Protein AF-A0A2G8LLE2-F1 (afdb_monomer_lite)

InterPro domains:
  IPR019382 Translation initiation factor 3 complex subunit L [PF10255] (126-225)
  IPR019382 Translation initiation factor 3 complex subunit L [PF10255] (256-426)
  IPR019382 Translation initiation factor 3 complex subunit L [PTHR13242] (35-226)

pLDDT: mean 71.3, std 17.09, range [26.58, 91.88]

Sequence (426 aa):
MAYSGHGEKEVDPYAYDRFHTGDPKQDFNFEQSYQPGKSYIVPEEIKNFLVFFQRSVNEGNVSDVTTCYEHDFNKLSERFFKNSPWPDAENIIQIVGSDQVFLILYKELFYRHIIARTQSGPSQEQRFESYYNYCNFFNYILSSESPVGLQLPDQWLWDIIDEFIYQFQDFCKYRSKITNKTNEELLFLRQNPKVWNVHSVLNVLHSLVDKSNINAQLEMYGKGGKLLCISQICMVYLKEGFFGSQLCSLNTAMTWTSTQVKKMNDQIMNLLAICLVLHPMRIDEALQALLMEKYGEKIQRMEKGEPQAFDDAFSYACPRFLSPVPPNYSDPNFDLHKEPFALQVKVFMEEVEQQIMIPTIRSFLKLYTTMPISKLSTFLDMSEDEFKMHLLCFKHKMNSLVWTKGTSGLEGEFQSGSEVDFYIDK

Organism: Stichopus japonicus (NCBI:txid307972)

Secondary structure (DSSP, 8-state):
------------TTGGGG---S-HHHHHHHHHH--TT------HHHHHHHHHHHHHHHHT-HHHHHHIIIIIHHHHHHHH-SSSPPPPHHHHHHHH-S-HHHHHHHHHHHHHHHHHH-TT---HHHHHHHHHHHHHHHHHHHH-SS-------HHHHHHHHHHHHHHHHHHHHHHH--TT--HHHHHHHHH-TTTT-HHHHHHHHHHHHHHH-HHHHHHHHHTTPPPPHHHHHHHHHHHTT-HHHHHHHTTT-----HHHHHHHHHHHHHHHHHHHHHS-----HHHHHHHHHHHHHHHHHHHTT-HHHHHHHHHHHS-----SSPP-TT-TT--GGGHHHHHHHHHHHHHHHHHTTHHHHHHHHHH-SS--HHHHHHHTT--HHHHHHHHHHHHHHTEEEE--SSSSTT--EEEE--S-------

Radius of gyration: 31.34 Å; chains: 1; bounding box: 70×62×114 Å

Structure (mmCIF, N/CA/C/O backbone):
data_AF-A0A2G8LLE2-F1
#
_entry.id   AF-A0A2G8LLE2-F1
#
loop_
_atom_site.group_PDB
_atom_site.id
_atom_site.type_symbol
_atom_site.label_atom_id
_atom_site.label_alt_id
_atom_site.label_comp_id
_atom_site.label_asym_id
_atom_site.label_entity_id
_atom_site.label_seq_id
_atom_site.pdbx_PDB_ins_code
_atom_site.Cartn_x
_atom_site.Cartn_y
_atom_site.Cartn_z
_atom_site.occupancy
_atom_site.B_iso_or_equiv
_atom_site.auth_seq_id
_atom_site.auth_comp_id
_atom_site.auth_asym_id
_atom_site.auth_atom_id
_atom_site.pdbx_PDB_model_num
ATOM 1 N N . MET A 1 1 ? -5.743 -41.937 60.962 1.00 29.80 1 MET A N 1
ATOM 2 C CA . MET A 1 1 ? -4.445 -41.231 61.056 1.00 29.80 1 MET A CA 1
ATOM 3 C C . MET A 1 1 ? -3.840 -41.291 59.655 1.00 29.80 1 MET A C 1
ATOM 5 O O . MET A 1 1 ? -3.551 -42.394 59.227 1.00 29.80 1 MET A O 1
ATOM 9 N N . ALA A 1 2 ? -4.037 -40.288 58.787 1.00 28.56 2 ALA A N 1
ATOM 10 C CA . ALA A 1 2 ? -3.364 -38.971 58.732 1.00 28.56 2 ALA A CA 1
ATOM 11 C C . ALA A 1 2 ? -1.876 -39.139 58.315 1.00 28.56 2 ALA A C 1
ATOM 13 O O . ALA A 1 2 ? -1.230 -40.019 58.864 1.00 28.56 2 ALA A O 1
ATOM 14 N N . TYR A 1 3 ? -1.271 -38.437 57.348 1.00 26.58 3 TYR A N 1
ATOM 15 C CA . TYR A 1 3 ? -1.438 -37.065 56.847 1.00 26.58 3 TYR A CA 1
ATOM 16 C C . TYR A 1 3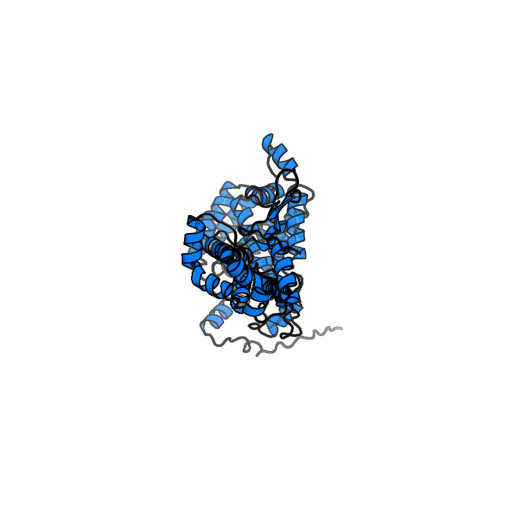 ? -0.947 -36.913 55.387 1.00 26.58 3 TYR A C 1
ATOM 18 O O . TYR A 1 3 ? -0.081 -37.654 54.930 1.00 26.58 3 TYR A O 1
ATOM 26 N N . SER A 1 4 ? -1.483 -35.897 54.705 1.00 32.25 4 SER A N 1
ATOM 27 C CA . SER A 1 4 ? -1.030 -35.275 53.451 1.00 32.25 4 SER A CA 1
ATOM 28 C C . SER A 1 4 ? 0.243 -34.430 53.626 1.00 32.25 4 SER A C 1
ATOM 30 O O . SER A 1 4 ? 0.392 -33.789 54.664 1.00 32.25 4 SER A O 1
ATOM 32 N N . GLY A 1 5 ? 1.084 -34.324 52.589 1.00 28.36 5 GLY A N 1
ATOM 33 C CA . GLY A 1 5 ? 2.202 -33.372 52.520 1.00 28.36 5 GLY A CA 1
ATOM 34 C C . GLY A 1 5 ? 2.274 -32.677 51.157 1.00 28.36 5 GLY A C 1
ATOM 35 O O . GLY A 1 5 ? 2.526 -33.326 50.145 1.00 28.36 5 GLY A O 1
ATOM 36 N N . HIS A 1 6 ? 2.014 -31.367 51.150 1.00 27.36 6 HIS A N 1
ATOM 37 C CA . HIS A 1 6 ? 2.222 -30.437 50.039 1.00 27.36 6 HIS A CA 1
ATOM 38 C C . HIS A 1 6 ? 3.723 -30.206 49.799 1.00 27.36 6 HIS A C 1
ATOM 40 O O . HIS A 1 6 ? 4.460 -29.972 50.751 1.00 27.36 6 HIS A O 1
ATOM 46 N N . GLY A 1 7 ? 4.163 -30.228 48.538 1.00 27.83 7 GLY A N 1
ATOM 47 C CA . GLY A 1 7 ? 5.471 -29.711 48.128 1.00 27.83 7 GLY A CA 1
ATOM 48 C C . GLY A 1 7 ? 5.332 -28.270 47.642 1.00 27.83 7 GLY A C 1
ATOM 49 O O . GLY A 1 7 ? 4.806 -28.038 46.553 1.00 27.83 7 GLY A O 1
ATOM 50 N N . GLU A 1 8 ? 5.762 -27.321 48.469 1.00 27.44 8 GLU A N 1
ATOM 51 C CA . GLU A 1 8 ? 5.921 -25.905 48.130 1.00 27.44 8 GLU A CA 1
ATOM 52 C C . GLU A 1 8 ? 7.031 -25.743 47.075 1.00 27.44 8 GLU A C 1
ATOM 54 O O . GLU A 1 8 ? 8.107 -26.325 47.195 1.00 27.44 8 GLU A O 1
ATOM 59 N N . LYS A 1 9 ? 6.768 -24.967 46.016 1.00 32.72 9 LYS A N 1
ATOM 60 C CA . LYS A 1 9 ? 7.809 -24.502 45.090 1.00 32.72 9 LYS A CA 1
ATOM 61 C C . LYS A 1 9 ? 8.529 -23.330 45.758 1.00 32.72 9 LYS A C 1
ATOM 63 O O . LYS A 1 9 ? 7.905 -22.293 45.966 1.00 32.72 9 LYS A O 1
ATOM 68 N N . GLU A 1 10 ? 9.810 -23.494 46.081 1.00 27.30 10 GLU A N 1
ATOM 69 C CA . GLU A 1 10 ? 10.682 -22.391 46.502 1.00 27.30 10 GLU A CA 1
ATOM 70 C C . GLU A 1 10 ? 10.714 -21.314 45.406 1.00 27.30 10 GLU A C 1
ATOM 72 O O . GLU A 1 10 ? 11.093 -21.573 44.262 1.00 27.30 10 GLU A O 1
ATOM 77 N N . VAL A 1 11 ? 10.265 -20.109 45.754 1.00 33.59 11 VAL A N 1
ATOM 78 C CA . VAL A 1 11 ? 10.367 -18.908 44.922 1.00 33.59 11 VAL A CA 1
ATOM 79 C C . VAL A 1 11 ? 11.715 -18.268 45.235 1.00 33.59 11 VAL A C 1
ATOM 81 O O . VAL A 1 11 ? 11.953 -17.889 46.379 1.00 33.59 11 VAL A O 1
ATOM 84 N N . ASP A 1 12 ? 12.588 -18.173 44.232 1.00 34.28 12 ASP A N 1
ATOM 85 C CA . ASP A 1 12 ? 13.875 -17.478 44.328 1.00 34.28 12 ASP A CA 1
ATOM 86 C C . ASP A 1 12 ? 13.643 -16.004 44.734 1.00 34.28 12 ASP A C 1
ATOM 88 O O . ASP A 1 12 ? 13.073 -15.242 43.941 1.00 34.28 12 ASP A O 1
ATOM 92 N N . PRO A 1 13 ? 14.053 -15.573 45.945 1.00 31.75 13 PRO A N 1
ATOM 93 C CA . PRO A 1 13 ? 13.791 -14.224 46.448 1.00 31.75 13 PRO A CA 1
ATOM 94 C C . PRO A 1 13 ? 14.539 -13.122 45.684 1.00 31.75 13 PRO A C 1
ATOM 96 O O . PRO A 1 13 ? 14.274 -11.944 45.917 1.00 31.75 13 PRO A O 1
ATOM 99 N N . TYR A 1 14 ? 15.462 -13.484 44.784 1.00 35.62 14 TYR A N 1
ATOM 100 C CA . TYR A 1 14 ? 16.324 -12.554 44.051 1.00 35.62 14 TYR A CA 1
ATOM 101 C C . TYR A 1 14 ? 16.011 -12.473 42.549 1.00 35.62 14 TYR A C 1
ATOM 103 O O . TYR A 1 14 ? 16.760 -11.868 41.783 1.00 35.62 14 TYR A O 1
ATOM 111 N N . ALA A 1 15 ? 14.877 -13.023 42.101 1.00 35.44 15 ALA A N 1
ATOM 112 C CA . ALA A 1 15 ? 14.442 -12.913 40.706 1.00 35.44 15 ALA A CA 1
ATOM 113 C C . ALA A 1 15 ? 14.057 -11.475 40.277 1.00 35.44 15 ALA A C 1
ATOM 115 O O . ALA A 1 15 ? 13.918 -11.216 39.082 1.00 35.44 15 ALA A O 1
ATOM 116 N N . TYR A 1 16 ? 13.904 -10.543 41.227 1.00 38.19 16 TYR A N 1
ATOM 117 C CA . TYR A 1 16 ? 13.468 -9.163 40.973 1.00 38.19 16 TYR A CA 1
ATOM 118 C C . TYR A 1 16 ? 14.561 -8.275 40.346 1.00 38.19 16 TYR A C 1
ATOM 120 O O . TYR A 1 16 ? 14.250 -7.343 39.614 1.00 38.19 16 TYR A O 1
ATOM 128 N N . ASP A 1 17 ? 15.841 -8.601 40.544 1.00 36.12 17 ASP A N 1
ATOM 129 C CA . ASP A 1 17 ? 16.964 -7.736 40.138 1.00 36.12 17 ASP A CA 1
ATOM 130 C C . ASP A 1 17 ? 17.343 -7.831 38.646 1.00 36.12 17 ASP A C 1
ATOM 132 O O . ASP A 1 17 ? 18.318 -7.222 38.205 1.00 36.12 17 ASP A O 1
ATOM 136 N N . ARG A 1 18 ? 16.601 -8.598 37.832 1.00 40.84 18 ARG A N 1
ATOM 137 C CA . ARG A 1 18 ? 16.985 -8.902 36.439 1.00 40.84 18 ARG A CA 1
ATOM 138 C C . ARG A 1 18 ? 16.243 -8.114 35.348 1.00 40.84 18 ARG A C 1
ATOM 140 O O . ARG A 1 18 ? 16.444 -8.414 34.175 1.00 40.84 18 ARG A O 1
ATOM 147 N N . PHE A 1 19 ? 15.446 -7.104 35.711 1.00 39.62 19 PHE A N 1
ATOM 148 C CA . PHE A 1 19 ? 14.621 -6.310 34.779 1.00 39.62 19 PHE A CA 1
ATOM 149 C C . PHE A 1 19 ? 14.902 -4.796 34.795 1.00 39.62 19 PHE A C 1
ATOM 151 O O . PHE A 1 19 ? 14.042 -4.008 34.418 1.00 39.62 19 PHE A O 1
ATOM 158 N N . HIS A 1 20 ? 16.100 -4.368 35.197 1.00 44.50 20 HIS A N 1
ATOM 159 C CA . HIS A 1 20 ? 16.494 -2.961 35.085 1.00 44.50 20 HIS A CA 1
ATOM 160 C C . HIS A 1 20 ? 17.139 -2.682 33.726 1.00 44.50 20 HIS A C 1
ATOM 162 O O . HIS A 1 20 ? 18.204 -3.212 33.403 1.00 44.50 20 HIS A O 1
ATOM 168 N N . THR A 1 21 ? 16.484 -1.840 32.925 1.00 63.81 21 THR A N 1
ATOM 169 C CA . THR A 1 21 ? 16.958 -1.410 31.598 1.00 63.81 21 THR A CA 1
ATOM 170 C C . THR A 1 21 ? 18.085 -0.377 31.687 1.00 63.81 21 THR A C 1
ATOM 172 O O . THR A 1 21 ? 18.725 -0.066 30.682 1.00 63.81 21 THR A O 1
ATOM 175 N N . GLY A 1 22 ? 18.358 0.148 32.890 1.00 50.19 22 GLY A N 1
ATOM 176 C CA . GLY A 1 22 ? 19.385 1.162 33.135 1.00 50.19 22 GLY A CA 1
ATOM 177 C C . GLY A 1 22 ? 18.956 2.581 32.748 1.00 50.19 22 GLY A C 1
ATOM 178 O O . GLY A 1 22 ? 19.720 3.522 32.968 1.00 50.19 22 GLY A O 1
ATOM 179 N N . ASP A 1 23 ? 17.743 2.755 32.211 1.00 52.94 23 ASP A N 1
ATOM 180 C CA . ASP A 1 23 ? 17.097 4.051 32.000 1.00 52.94 23 ASP A CA 1
ATOM 181 C C . ASP A 1 23 ? 16.104 4.325 33.150 1.00 52.94 23 ASP A C 1
ATOM 183 O O . ASP A 1 23 ? 15.045 3.691 33.215 1.00 52.94 23 ASP A O 1
ATOM 187 N N . PRO A 1 24 ? 16.380 5.310 34.032 1.00 46.81 24 PRO A N 1
ATOM 188 C CA . PRO A 1 24 ? 15.524 5.634 35.172 1.00 46.81 24 PRO A CA 1
ATOM 189 C C . PRO A 1 24 ? 14.075 5.974 34.807 1.00 46.81 24 PRO A C 1
ATOM 191 O O . PRO A 1 24 ? 13.199 5.871 35.660 1.00 46.81 24 PRO A O 1
ATOM 194 N N . LYS A 1 25 ? 13.790 6.409 33.571 1.00 53.00 25 LYS A N 1
ATOM 195 C CA . LYS A 1 25 ? 12.418 6.721 33.136 1.00 53.00 25 LYS A CA 1
ATOM 196 C C . LYS A 1 25 ? 11.652 5.487 32.676 1.00 53.00 25 LYS A C 1
ATOM 198 O O . LYS A 1 25 ? 10.446 5.416 32.902 1.00 53.00 25 LYS A O 1
ATOM 203 N N . GLN A 1 26 ? 12.324 4.547 32.018 1.00 51.00 26 GLN A N 1
ATOM 204 C CA . GLN A 1 26 ? 11.696 3.301 31.576 1.00 51.00 26 GLN A CA 1
ATOM 205 C C . GLN A 1 26 ? 11.467 2.369 32.757 1.00 51.00 26 GLN A C 1
ATOM 207 O O . GLN A 1 26 ? 10.366 1.843 32.889 1.00 51.00 26 GLN A O 1
ATOM 212 N N . ASP A 1 27 ? 12.438 2.277 33.665 1.00 49.00 27 ASP A N 1
ATOM 213 C CA . ASP A 1 27 ? 12.304 1.490 34.890 1.00 49.00 27 ASP A CA 1
ATOM 214 C C . ASP A 1 27 ? 11.193 2.058 35.794 1.00 49.00 27 ASP A C 1
ATOM 216 O O . ASP A 1 27 ? 10.382 1.299 36.313 1.00 49.00 27 ASP A O 1
ATOM 220 N N . PHE A 1 28 ? 11.046 3.388 35.882 1.00 41.47 28 PHE A N 1
ATOM 221 C CA . PHE A 1 28 ? 9.942 4.016 36.623 1.00 41.47 28 PHE A CA 1
ATOM 222 C C . PHE A 1 28 ? 8.566 3.753 35.989 1.00 41.47 28 PHE A C 1
ATOM 224 O O . PHE A 1 28 ? 7.596 3.495 36.698 1.00 41.47 28 PHE A O 1
ATOM 231 N N . ASN A 1 29 ? 8.461 3.784 34.656 1.00 49.22 29 ASN A N 1
ATOM 232 C CA . ASN A 1 29 ? 7.219 3.438 33.956 1.00 49.22 29 ASN A CA 1
ATOM 233 C C . ASN A 1 29 ? 6.891 1.940 34.078 1.00 49.22 29 ASN A C 1
ATOM 235 O O . ASN A 1 29 ? 5.722 1.580 34.219 1.00 49.22 29 ASN A O 1
ATOM 239 N N . PHE A 1 30 ? 7.909 1.076 34.062 1.00 42.91 30 PHE A N 1
ATOM 240 C CA . PHE A 1 30 ? 7.766 -0.366 34.237 1.00 42.91 30 PHE A CA 1
ATOM 241 C C . PHE A 1 30 ? 7.310 -0.704 35.665 1.00 42.91 30 PHE A C 1
ATOM 243 O O . PHE A 1 30 ? 6.306 -1.396 35.839 1.00 42.91 30 PHE A O 1
ATOM 250 N N . GLU A 1 31 ? 7.935 -0.105 36.683 1.00 42.00 31 GLU A N 1
ATOM 251 C CA . GLU A 1 31 ? 7.514 -0.200 38.089 1.00 42.00 31 GLU A CA 1
ATOM 252 C C . GLU A 1 31 ? 6.103 0.353 38.328 1.00 42.00 31 GLU A C 1
ATOM 254 O O . GLU A 1 31 ? 5.371 -0.159 39.177 1.00 42.00 31 GLU A O 1
ATOM 259 N N . GLN A 1 32 ? 5.679 1.370 37.570 1.00 45.66 32 GLN A N 1
ATOM 260 C CA . GLN A 1 32 ? 4.314 1.894 37.644 1.00 45.66 32 GLN A CA 1
ATOM 261 C C . GLN A 1 32 ? 3.289 0.962 36.973 1.00 45.66 32 GLN A C 1
ATOM 263 O O . GLN A 1 32 ? 2.126 0.940 37.380 1.00 45.66 32 GLN A O 1
ATOM 268 N N . SER A 1 33 ? 3.716 0.180 35.976 1.00 41.78 33 SER A N 1
ATOM 269 C CA . SER A 1 33 ? 2.875 -0.775 35.243 1.00 41.78 33 SER A CA 1
ATOM 270 C C . SER A 1 33 ? 2.752 -2.151 35.913 1.00 41.78 33 SER A C 1
ATOM 272 O O . SER A 1 33 ? 1.738 -2.820 35.732 1.00 41.78 33 SER A O 1
ATOM 274 N N . TYR A 1 34 ? 3.730 -2.553 36.734 1.00 35.25 34 TYR A N 1
ATOM 275 C CA . TYR A 1 34 ? 3.823 -3.889 37.337 1.00 35.25 34 TYR A CA 1
ATOM 276 C C . TYR A 1 34 ? 3.931 -3.831 38.876 1.00 35.25 34 TYR A C 1
ATOM 278 O O . TYR A 1 34 ? 4.856 -4.362 39.482 1.00 35.25 34 TYR A O 1
ATOM 286 N N . GLN A 1 35 ? 2.957 -3.207 39.550 1.00 37.06 35 GLN A N 1
ATOM 287 C CA . GLN A 1 35 ? 2.709 -3.468 40.979 1.00 37.06 35 GLN A CA 1
ATOM 288 C C . GLN A 1 35 ? 1.566 -4.487 41.124 1.00 37.06 35 GLN A C 1
ATOM 290 O O . GLN A 1 35 ? 0.397 -4.095 41.048 1.00 37.06 35 GLN A O 1
ATOM 295 N N . PRO A 1 36 ? 1.853 -5.784 41.361 1.00 30.89 36 PRO A N 1
ATOM 296 C CA . PRO A 1 36 ? 0.811 -6.771 41.610 1.00 30.89 36 PRO A CA 1
ATOM 297 C C . PRO A 1 36 ? 0.125 -6.438 42.943 1.00 30.89 36 PRO A C 1
ATOM 299 O O . PRO A 1 36 ? 0.697 -6.623 44.015 1.00 30.89 36 PRO A O 1
ATOM 302 N N . GLY A 1 37 ? -1.095 -5.894 42.882 1.00 38.69 37 GLY A N 1
ATOM 303 C CA . GLY A 1 37 ? -1.930 -5.654 44.067 1.00 38.69 37 GLY A CA 1
ATOM 304 C C . GLY A 1 37 ? -2.524 -4.253 44.230 1.00 38.69 37 GLY A C 1
ATOM 305 O O . GLY A 1 37 ? -3.320 -4.060 45.147 1.00 38.69 37 GLY A O 1
ATOM 306 N N . LYS A 1 38 ? -2.225 -3.279 43.359 1.00 34.59 38 LYS A N 1
ATOM 307 C CA . LYS A 1 38 ? -3.003 -2.026 43.308 1.00 34.59 38 LYS A CA 1
ATOM 308 C C . LYS A 1 38 ? -4.003 -2.083 42.164 1.00 34.59 38 LYS A C 1
ATOM 310 O O . LYS A 1 38 ? -3.624 -2.025 41.001 1.00 34.59 38 LYS A O 1
ATOM 315 N N . SER A 1 39 ? -5.290 -2.159 42.497 1.00 39.38 39 SER A N 1
ATOM 316 C CA . SER A 1 39 ? -6.367 -1.924 41.536 1.00 39.38 39 SER A CA 1
ATOM 317 C C . SER A 1 39 ? -6.160 -0.546 40.908 1.00 39.38 39 SER A C 1
ATOM 319 O O . SER A 1 39 ? -6.261 0.468 41.603 1.00 39.38 39 SER A O 1
ATOM 321 N N . TYR A 1 40 ? -5.846 -0.496 39.617 1.00 56.00 40 TYR A N 1
ATOM 322 C CA . TYR A 1 40 ? -5.865 0.747 38.860 1.00 56.00 40 TYR A CA 1
ATOM 323 C C . TYR A 1 40 ? -7.250 1.392 39.021 1.00 56.00 40 TYR A C 1
ATOM 325 O O . TYR A 1 40 ? -8.263 0.828 38.604 1.00 56.00 40 TYR A O 1
ATOM 333 N N . ILE A 1 41 ? -7.313 2.543 39.694 1.00 64.38 41 ILE A N 1
ATOM 334 C CA . ILE A 1 41 ? -8.576 3.238 39.953 1.00 64.38 41 ILE A CA 1
ATOM 335 C C . ILE A 1 41 ? -8.918 4.028 38.692 1.00 64.38 41 ILE A C 1
ATOM 337 O O . ILE A 1 41 ? -8.413 5.128 38.479 1.00 64.38 41 ILE A O 1
ATOM 341 N N . VAL A 1 42 ? -9.776 3.453 37.849 1.00 73.88 42 VAL A N 1
ATOM 342 C CA . VAL A 1 42 ? -10.321 4.139 36.673 1.00 73.88 42 VAL A CA 1
ATOM 343 C C . VAL A 1 42 ? -11.086 5.389 37.145 1.00 73.88 42 VAL A C 1
ATOM 345 O O . VAL A 1 42 ? -11.970 5.251 37.999 1.00 73.88 42 VAL A O 1
ATOM 348 N N . PRO A 1 43 ? -10.778 6.602 36.640 1.00 83.38 43 PRO A N 1
ATOM 349 C CA . PRO A 1 43 ? -11.512 7.811 37.008 1.00 83.38 43 PRO A CA 1
ATOM 350 C C . PRO A 1 43 ? -13.006 7.676 36.709 1.00 83.38 43 PRO A C 1
ATOM 352 O O . PRO A 1 43 ? -13.390 7.076 35.706 1.00 83.38 43 PRO A O 1
ATOM 355 N N . GLU A 1 44 ? -13.855 8.275 37.543 1.00 82.38 44 GLU A N 1
ATOM 356 C CA . GLU A 1 44 ? -15.311 8.123 37.416 1.00 82.38 44 GLU A CA 1
ATOM 357 C C . GLU A 1 44 ? -15.847 8.648 36.076 1.00 82.38 44 GLU A C 1
ATOM 359 O O . GLU A 1 44 ? -16.757 8.067 35.495 1.00 82.38 44 GLU A O 1
ATOM 364 N N . GLU A 1 45 ? -15.217 9.689 35.526 1.00 85.00 45 GLU A N 1
ATOM 365 C CA . GLU A 1 45 ? -15.517 10.201 34.184 1.00 85.00 45 GLU A CA 1
ATOM 366 C C . GLU A 1 45 ? -15.301 9.132 33.095 1.00 85.00 45 GLU A C 1
ATOM 368 O O . GLU A 1 45 ? -16.115 9.011 32.182 1.00 85.00 45 GLU A O 1
ATOM 373 N N . ILE A 1 46 ? -14.246 8.316 33.221 1.00 87.25 46 ILE A N 1
ATOM 374 C CA . ILE A 1 46 ? -13.949 7.220 32.290 1.00 87.25 46 ILE A CA 1
ATOM 375 C C . ILE A 1 46 ? -14.920 6.059 32.501 1.00 87.25 46 ILE A C 1
ATOM 377 O O . ILE A 1 46 ? -15.404 5.499 31.524 1.00 87.25 46 ILE A O 1
ATOM 381 N N . LYS A 1 47 ? -15.271 5.723 33.751 1.00 86.69 47 LYS A N 1
ATOM 382 C CA . LYS A 1 47 ? -16.283 4.686 34.016 1.00 86.69 47 LYS A CA 1
ATOM 383 C C . LYS A 1 47 ? -17.636 5.055 33.416 1.00 86.69 47 LYS A C 1
ATOM 385 O O . LYS A 1 47 ? -18.228 4.244 32.713 1.00 86.69 47 LYS A O 1
ATOM 390 N N . ASN A 1 48 ? -18.090 6.286 33.650 1.00 88.38 48 ASN A N 1
ATOM 391 C CA . ASN A 1 48 ? -19.357 6.788 33.123 1.00 88.38 48 ASN A CA 1
ATOM 392 C C . ASN A 1 48 ? -19.366 6.785 31.594 1.00 88.38 48 ASN A C 1
ATOM 394 O O . ASN A 1 48 ? -20.356 6.372 30.996 1.00 88.38 48 ASN A O 1
ATOM 398 N N . PHE A 1 49 ? -18.254 7.184 30.968 1.00 91.88 49 PHE A N 1
ATOM 399 C CA . PHE A 1 49 ? -18.090 7.087 29.522 1.00 91.88 49 PHE A CA 1
ATOM 400 C C . PHE A 1 49 ? -18.185 5.639 29.029 1.00 91.88 49 PHE A C 1
ATOM 402 O O . PHE A 1 49 ? -18.952 5.376 28.113 1.00 91.88 49 PHE A O 1
ATOM 409 N N . LEU A 1 50 ? -17.466 4.692 29.643 1.00 90.50 50 LEU A N 1
ATOM 410 C CA . LEU A 1 50 ? -17.473 3.286 29.217 1.00 90.50 50 LEU A CA 1
ATOM 411 C C . LEU A 1 50 ? -18.859 2.644 29.351 1.00 90.50 50 LEU A C 1
ATOM 413 O O . LEU A 1 50 ? -19.294 1.948 28.437 1.00 90.50 50 LEU A O 1
ATOM 417 N N . VAL A 1 51 ? -19.572 2.916 30.447 1.00 89.81 51 VAL A N 1
ATOM 418 C CA . VAL A 1 51 ? -20.942 2.420 30.662 1.00 89.81 51 VAL A CA 1
ATOM 419 C C . VAL A 1 51 ? -21.915 3.040 29.657 1.00 89.81 51 VAL A C 1
ATOM 421 O O . VAL A 1 51 ? -22.750 2.332 29.093 1.00 89.81 51 VAL A O 1
ATOM 424 N N . PHE A 1 52 ? -21.807 4.348 29.401 1.00 90.38 52 PHE A N 1
ATOM 425 C CA . PHE A 1 52 ? -22.626 5.022 28.392 1.00 90.38 52 PHE A CA 1
ATOM 426 C C . PHE A 1 52 ? -22.344 4.472 26.992 1.00 90.38 52 PHE A C 1
ATOM 428 O O . PHE A 1 52 ? -23.270 4.119 26.270 1.00 90.38 52 PHE A O 1
ATOM 435 N N . PHE A 1 53 ? -21.071 4.324 26.638 1.00 91.12 53 PHE A N 1
ATOM 436 C CA . PHE A 1 53 ? -20.654 3.837 25.334 1.00 91.12 53 PHE A CA 1
ATOM 437 C C . PHE A 1 53 ? -21.119 2.400 25.088 1.00 91.12 53 PHE A C 1
ATOM 439 O O . PHE A 1 53 ? -21.691 2.114 24.038 1.00 91.12 53 PHE A O 1
ATOM 446 N N . GLN A 1 54 ? -20.968 1.516 26.079 1.00 90.81 54 GLN A N 1
ATOM 447 C CA . GLN A 1 54 ? -21.480 0.148 26.014 1.00 90.81 54 GLN A CA 1
ATOM 448 C C . GLN A 1 54 ? -22.991 0.122 25.794 1.00 90.81 54 GLN A C 1
ATOM 450 O O . GLN A 1 54 ? -23.487 -0.609 24.935 1.00 90.81 54 GLN A O 1
ATOM 455 N N . ARG A 1 55 ? -23.732 0.935 26.552 1.00 89.75 55 ARG A N 1
ATOM 456 C CA . ARG A 1 55 ? -25.182 1.037 26.408 1.00 89.75 55 ARG A CA 1
ATOM 457 C C . ARG A 1 55 ? -25.571 1.492 25.000 1.00 89.75 55 ARG A C 1
ATOM 459 O O . ARG A 1 55 ? -26.411 0.845 24.384 1.00 89.75 55 ARG A O 1
ATOM 466 N N . SER A 1 56 ? -24.938 2.539 24.477 1.00 88.44 56 SER A N 1
ATOM 467 C CA . SER A 1 56 ? -25.225 3.076 23.141 1.00 88.44 56 SER A CA 1
ATOM 468 C C . SER A 1 56 ? -24.917 2.076 22.023 1.00 88.44 56 SER A C 1
ATOM 470 O O . SER A 1 56 ? -25.691 1.969 21.070 1.00 88.44 56 SER A O 1
ATOM 472 N N . VAL A 1 57 ? -23.834 1.299 22.157 1.00 87.62 57 VAL A N 1
ATOM 473 C CA . VAL A 1 57 ? -23.492 0.209 21.226 1.00 87.62 57 VAL A CA 1
ATOM 474 C C . VAL A 1 57 ? -24.544 -0.904 21.274 1.00 87.62 57 VAL A C 1
ATOM 476 O O . VAL A 1 57 ? -25.011 -1.346 20.226 1.00 87.62 57 VAL A O 1
ATOM 479 N N . ASN A 1 58 ? -24.969 -1.316 22.471 1.00 87.00 58 ASN A N 1
ATOM 480 C CA . ASN A 1 58 ? -25.950 -2.391 22.653 1.00 87.00 58 ASN A CA 1
ATOM 481 C C . ASN A 1 58 ? -27.376 -1.990 22.242 1.00 87.00 58 ASN A C 1
ATOM 483 O O . ASN A 1 58 ? -28.140 -2.830 21.769 1.00 87.00 58 ASN A O 1
ATOM 487 N N . GLU A 1 59 ? -27.737 -0.714 22.388 1.00 86.62 59 GLU A N 1
ATOM 488 C CA . GLU A 1 59 ? -29.010 -0.158 21.911 1.00 86.62 59 GLU A CA 1
ATOM 489 C C . GLU A 1 59 ? -29.000 0.132 20.395 1.00 86.62 59 GLU A C 1
ATOM 491 O O . GLU A 1 59 ? -30.057 0.374 19.808 1.00 86.62 59 GLU A O 1
ATOM 496 N N . GLY A 1 60 ? -27.830 0.091 19.742 1.00 82.56 60 GLY A N 1
ATOM 497 C CA . GLY A 1 60 ? -27.673 0.392 18.317 1.00 82.56 60 GLY A CA 1
ATOM 498 C C . GLY A 1 60 ? -27.897 1.869 17.974 1.00 82.56 60 GLY A C 1
ATOM 499 O O . GLY A 1 60 ? -28.316 2.186 16.859 1.00 82.56 60 GLY A O 1
ATOM 500 N N . ASN A 1 61 ? -27.655 2.787 18.918 1.00 87.00 61 ASN A N 1
ATOM 501 C CA . ASN A 1 61 ? -27.824 4.220 18.687 1.00 87.00 61 ASN A CA 1
ATOM 502 C C . ASN A 1 61 ? -26.599 4.809 17.971 1.00 87.00 61 ASN A C 1
ATOM 504 O O . ASN A 1 61 ? -25.670 5.312 18.602 1.00 87.00 61 ASN A O 1
ATOM 508 N N . VAL A 1 62 ? -26.621 4.780 16.636 1.00 85.69 62 VAL A N 1
ATOM 509 C CA . VAL A 1 62 ? -25.503 5.240 15.794 1.00 85.69 62 VAL A CA 1
ATOM 510 C C . VAL A 1 62 ? -25.091 6.685 16.100 1.00 85.69 62 VAL A C 1
ATOM 512 O O . VAL A 1 62 ? -23.901 6.966 16.121 1.00 85.69 62 VAL A O 1
ATOM 515 N N . SER A 1 63 ? -26.033 7.587 16.399 1.00 87.06 63 SER A N 1
ATOM 516 C CA . SER A 1 63 ? -25.727 9.001 16.686 1.00 87.06 63 SER A CA 1
ATOM 517 C C . SER A 1 63 ? -24.877 9.170 17.949 1.00 87.06 63 SER A C 1
ATOM 519 O O . SER A 1 63 ? -23.901 9.929 17.963 1.00 87.06 63 SER A O 1
ATOM 521 N N . ASP A 1 64 ? -25.238 8.453 19.012 1.00 89.25 64 ASP A N 1
ATOM 522 C CA . ASP A 1 64 ? -24.503 8.500 20.276 1.00 89.25 64 ASP A CA 1
ATOM 523 C C . ASP A 1 64 ? -23.145 7.814 20.121 1.00 89.25 64 ASP A C 1
ATOM 525 O O . ASP A 1 64 ? -22.137 8.337 20.590 1.00 89.25 64 ASP A O 1
ATOM 529 N N . VAL A 1 65 ? -23.092 6.693 19.390 1.00 89.25 65 VAL A N 1
ATOM 530 C CA . VAL A 1 65 ? -21.834 5.998 19.083 1.00 89.25 65 VAL A CA 1
ATOM 531 C C . VAL A 1 65 ? -20.894 6.894 18.265 1.00 89.25 65 VAL A C 1
ATOM 533 O O . VAL A 1 65 ? -19.713 6.963 18.595 1.00 89.25 65 VAL A O 1
ATOM 536 N N . THR A 1 66 ? -21.394 7.637 17.268 1.00 87.50 66 THR A N 1
ATOM 537 C CA . THR A 1 66 ? -20.606 8.629 16.512 1.00 87.50 66 THR A CA 1
ATOM 538 C C . THR A 1 66 ? -20.033 9.697 17.435 1.00 87.50 66 THR A C 1
ATOM 540 O O . THR A 1 66 ? -18.843 9.990 17.368 1.00 87.50 66 THR A O 1
ATOM 543 N N . THR A 1 67 ? -20.848 10.246 18.339 1.00 89.81 67 THR A N 1
ATOM 544 C CA . THR A 1 67 ? -20.404 11.292 19.277 1.00 89.81 67 THR A CA 1
ATOM 545 C C . THR A 1 67 ? -19.335 10.764 20.234 1.00 89.81 67 THR A C 1
ATOM 547 O O . THR A 1 67 ? -18.292 11.397 20.425 1.00 89.81 67 THR A O 1
ATOM 550 N N . CYS A 1 68 ? -19.553 9.567 20.784 1.00 90.56 68 CYS A N 1
ATOM 551 C CA . CYS A 1 68 ? -18.582 8.907 21.645 1.00 90.56 68 CYS A CA 1
ATOM 552 C C . CYS A 1 68 ? -17.256 8.657 20.925 1.00 90.56 68 CYS A C 1
ATOM 554 O O . CYS A 1 68 ? -16.197 8.883 21.508 1.00 90.56 68 CYS A O 1
ATOM 556 N N . TYR A 1 69 ? -17.317 8.205 19.673 1.00 89.44 69 TYR A N 1
ATOM 557 C CA . TYR A 1 69 ? -16.155 7.845 18.874 1.00 89.44 69 TYR A CA 1
ATOM 558 C C . TYR A 1 69 ? -15.361 9.069 18.385 1.00 89.44 69 TYR A C 1
ATOM 560 O O . TYR A 1 69 ? -14.166 9.179 18.650 1.00 89.44 69 TYR A O 1
ATOM 568 N N . GLU A 1 70 ? -16.014 10.014 17.706 1.00 87.56 70 GLU A N 1
ATOM 569 C CA . GLU A 1 70 ? -15.335 11.134 17.042 1.00 87.56 70 GLU A CA 1
ATOM 570 C C . GLU A 1 70 ? -14.936 12.249 18.013 1.00 87.56 70 GLU A C 1
ATOM 572 O O . GLU A 1 70 ? -13.920 12.919 17.813 1.00 87.56 70 GLU A O 1
ATOM 577 N N . HIS A 1 71 ? -15.711 12.453 19.081 1.00 88.94 71 HIS A N 1
ATOM 578 C CA . HIS A 1 71 ? -15.526 13.585 19.982 1.00 88.94 71 HIS A CA 1
ATOM 579 C C . HIS A 1 71 ? -15.086 13.157 21.385 1.00 88.94 71 HIS A C 1
ATOM 581 O O . HIS A 1 71 ? -14.002 13.542 21.838 1.00 88.94 71 HIS A O 1
ATOM 587 N N . ASP A 1 72 ? -15.895 12.366 22.093 1.00 88.94 72 ASP A N 1
ATOM 588 C CA . ASP A 1 72 ? -15.673 12.140 23.527 1.00 88.94 72 ASP A CA 1
ATOM 589 C C . ASP A 1 72 ? -14.429 11.293 23.802 1.00 88.94 72 ASP A C 1
ATOM 591 O O . ASP A 1 72 ? -13.643 11.631 24.692 1.00 88.94 72 ASP A O 1
ATOM 595 N N . PHE A 1 73 ? -14.192 10.249 23.003 1.00 88.88 73 PHE A N 1
ATOM 596 C CA . PHE A 1 73 ? -12.996 9.418 23.103 1.00 88.88 73 PHE A CA 1
ATOM 597 C C . PHE A 1 73 ? -11.721 10.243 22.903 1.00 88.88 73 PHE A C 1
ATOM 599 O O . PHE A 1 73 ? -10.789 10.148 23.705 1.00 88.88 73 PHE A O 1
ATOM 606 N N . ASN A 1 74 ? -11.689 11.114 21.891 1.00 87.88 74 ASN A N 1
ATOM 607 C CA . ASN A 1 74 ? -10.546 11.988 21.617 1.00 87.88 74 ASN A CA 1
ATOM 608 C C . ASN A 1 74 ? -10.316 12.992 22.754 1.00 87.88 74 ASN A C 1
ATOM 610 O O . ASN A 1 74 ? -9.197 13.129 23.258 1.00 87.88 74 ASN A O 1
ATOM 614 N N . LYS A 1 75 ? -11.389 13.626 23.237 1.00 88.94 75 LYS A N 1
ATOM 615 C CA . LYS A 1 75 ? -11.344 14.579 24.352 1.00 88.94 75 LYS A CA 1
ATOM 616 C C . LYS A 1 75 ? -10.838 13.939 25.649 1.00 88.94 75 LYS A C 1
ATOM 618 O O . LYS A 1 75 ? -10.002 14.521 26.345 1.00 88.94 75 LYS A O 1
ATOM 623 N N . LEU A 1 76 ? -11.322 12.744 25.990 1.00 88.00 76 LEU A N 1
ATOM 624 C CA . LEU A 1 76 ? -10.875 12.002 27.174 1.00 88.00 76 LEU A CA 1
ATOM 625 C C . LEU A 1 76 ? -9.435 11.506 27.015 1.00 88.00 76 LEU A C 1
ATOM 627 O O . LEU A 1 76 ? -8.644 11.607 27.958 1.00 88.00 76 LEU A O 1
ATOM 631 N N . SER A 1 77 ? -9.069 11.059 25.813 1.00 86.25 77 SER A N 1
ATOM 632 C CA . SER A 1 77 ? -7.703 10.654 25.479 1.00 86.25 77 SER A CA 1
ATOM 633 C C . SER A 1 77 ? -6.713 11.799 25.664 1.00 86.25 77 SER A C 1
ATOM 635 O O . SER A 1 77 ? -5.623 11.602 26.193 1.00 86.25 77 SER A O 1
ATOM 637 N N . GLU A 1 78 ? -7.046 13.019 25.248 1.00 85.75 78 GLU A N 1
ATOM 638 C CA . GLU A 1 78 ? -6.192 14.194 25.465 1.00 85.75 78 GLU A CA 1
ATOM 639 C C . GLU A 1 78 ? -6.084 14.601 26.934 1.00 85.75 78 GLU A C 1
ATOM 641 O O . GLU A 1 78 ? -5.009 15.013 27.377 1.00 85.75 78 GLU A O 1
ATOM 646 N N . ARG A 1 79 ? -7.176 14.472 27.694 1.00 86.19 79 ARG A N 1
ATOM 647 C CA . ARG A 1 79 ? -7.238 14.917 29.089 1.00 86.19 79 ARG A CA 1
ATOM 648 C C . ARG A 1 79 ? -6.563 13.957 30.069 1.00 86.19 79 ARG A C 1
ATOM 650 O O . ARG A 1 79 ? -5.888 14.425 30.982 1.00 86.19 79 ARG A O 1
ATOM 657 N N . PHE A 1 80 ? -6.743 12.647 29.898 1.00 83.44 80 PHE A N 1
ATOM 658 C CA . PHE A 1 80 ? -6.287 11.629 30.858 1.00 83.44 80 PHE A CA 1
ATOM 659 C C . PHE A 1 80 ? -5.173 10.721 30.323 1.00 83.44 80 PHE A C 1
ATOM 661 O O . PHE A 1 80 ? -4.368 10.229 31.111 1.00 83.44 80 PHE A O 1
ATOM 668 N N . PHE A 1 81 ? -5.090 10.530 29.002 1.00 83.69 81 PHE A N 1
ATOM 669 C CA . PHE A 1 81 ? -4.246 9.509 28.363 1.00 83.69 81 PHE A CA 1
ATOM 670 C C . PHE A 1 81 ? -3.318 10.103 27.295 1.00 83.69 81 PHE A C 1
ATOM 672 O O . PHE A 1 81 ? -3.135 9.560 26.202 1.00 83.69 81 PHE A O 1
ATOM 679 N N . LYS A 1 82 ? -2.744 11.280 27.581 1.00 77.75 82 LYS A N 1
ATOM 680 C CA . LYS A 1 82 ? -1.858 11.980 26.636 1.00 77.75 82 LYS A CA 1
ATOM 681 C C . LYS A 1 82 ? -0.562 11.212 26.374 1.00 77.75 82 LYS A C 1
ATOM 683 O O . LYS A 1 82 ? -0.165 11.080 25.223 1.00 77.75 82 LYS A O 1
ATOM 688 N N . ASN A 1 83 ? 0.052 10.703 27.443 1.00 75.44 83 ASN A N 1
ATOM 689 C CA . ASN A 1 83 ? 1.331 9.984 27.419 1.00 75.44 83 ASN A CA 1
ATOM 690 C C . ASN A 1 83 ? 1.215 8.564 27.999 1.00 75.44 83 ASN A C 1
ATOM 692 O O . ASN A 1 83 ? 2.224 7.937 28.304 1.00 75.44 83 ASN A O 1
ATOM 696 N N . SER A 1 84 ? -0.007 8.088 28.215 1.00 77.19 84 SER A N 1
ATOM 697 C CA . SER A 1 84 ? -0.302 6.779 28.788 1.00 77.19 84 SER A CA 1
ATOM 698 C C . SER A 1 84 ? -1.347 6.065 27.930 1.00 77.19 84 SER A C 1
ATOM 700 O O . SER A 1 84 ? -2.158 6.730 27.270 1.00 77.19 84 SER A O 1
ATOM 702 N N . PRO A 1 85 ? -1.335 4.723 27.900 1.00 81.62 85 PRO A N 1
ATOM 703 C CA . PRO A 1 85 ? -2.407 3.963 27.279 1.00 81.62 85 PRO A CA 1
ATOM 704 C C . PRO A 1 85 ? -3.694 4.082 28.105 1.00 81.62 85 PRO A C 1
ATOM 706 O O . PRO A 1 85 ? -3.664 4.406 29.296 1.00 81.62 85 PRO A O 1
ATOM 709 N N . TRP A 1 86 ? -4.826 3.801 27.459 1.00 86.81 86 TRP A N 1
ATOM 710 C CA . TRP A 1 86 ? -6.091 3.568 28.158 1.00 86.81 86 TRP A CA 1
ATOM 711 C C . TRP A 1 86 ? -5.977 2.340 29.090 1.00 86.81 86 TRP A C 1
ATOM 713 O O . TRP A 1 86 ? -4.996 1.604 29.008 1.00 86.81 86 TRP A O 1
ATOM 723 N N . PRO A 1 87 ? -6.924 2.113 30.016 1.00 85.88 87 PRO A N 1
ATOM 724 C CA . PRO A 1 87 ? -6.902 0.929 30.877 1.00 85.88 87 PRO A CA 1
ATOM 725 C C . PRO A 1 87 ? -6.943 -0.378 30.069 1.00 85.88 87 PRO A C 1
ATOM 727 O O . PRO A 1 87 ? -7.536 -0.424 28.997 1.00 85.88 87 PRO A O 1
ATOM 730 N N . ASP A 1 88 ? -6.339 -1.453 30.575 1.00 83.19 88 ASP A N 1
ATOM 731 C CA . ASP A 1 88 ? -6.433 -2.749 29.897 1.00 83.19 88 ASP A CA 1
ATOM 732 C C . ASP A 1 88 ? -7.875 -3.294 29.931 1.00 83.19 88 ASP A C 1
ATOM 734 O O . ASP A 1 88 ? -8.661 -2.984 30.838 1.00 83.19 88 ASP A O 1
ATOM 738 N N . ALA A 1 89 ? -8.216 -4.132 28.948 1.00 82.94 89 ALA A N 1
ATOM 739 C CA . ALA A 1 89 ? -9.488 -4.837 28.892 1.00 82.94 89 ALA A CA 1
ATOM 740 C C . ALA A 1 89 ? -9.797 -5.575 30.210 1.00 82.94 89 ALA A C 1
ATOM 742 O O . ALA A 1 89 ? -10.929 -5.523 30.686 1.00 82.94 89 ALA A O 1
ATOM 743 N N . GLU A 1 90 ? -8.804 -6.203 30.843 1.00 81.25 90 GLU A N 1
ATOM 744 C CA . GLU A 1 90 ? -8.975 -6.919 32.114 1.00 81.25 90 GLU A CA 1
ATOM 745 C C . GLU A 1 90 ? -9.444 -6.006 33.255 1.00 81.25 90 GLU A C 1
ATOM 747 O O . GLU A 1 90 ? -10.287 -6.389 34.072 1.00 81.25 90 GLU A O 1
ATOM 752 N N . ASN A 1 91 ? -8.962 -4.763 33.276 1.00 78.56 91 ASN A N 1
ATOM 753 C CA . ASN A 1 91 ? -9.318 -3.771 34.287 1.00 78.56 91 ASN A CA 1
ATOM 754 C C . ASN A 1 91 ? -10.729 -3.210 34.084 1.00 78.56 91 ASN A C 1
ATOM 756 O O . ASN A 1 91 ? -11.374 -2.820 35.059 1.00 78.56 91 ASN A O 1
ATOM 760 N N . ILE A 1 92 ? -11.223 -3.167 32.843 1.00 82.75 92 ILE A N 1
ATOM 761 C CA . ILE A 1 92 ? -12.564 -2.649 32.550 1.00 82.75 92 ILE A CA 1
ATOM 762 C C . ILE A 1 92 ? -13.660 -3.712 32.645 1.00 82.75 92 ILE A C 1
ATOM 764 O O . ILE A 1 92 ? -14.816 -3.339 32.830 1.00 82.75 92 ILE A O 1
ATOM 768 N N . ILE A 1 93 ? -13.335 -5.012 32.604 1.00 83.44 93 ILE A N 1
ATOM 769 C CA . ILE A 1 93 ? -14.325 -6.102 32.744 1.00 83.44 93 ILE A CA 1
ATOM 770 C C . ILE A 1 93 ? -15.157 -5.947 34.024 1.00 83.44 93 ILE A C 1
ATOM 772 O O . ILE A 1 93 ? -16.350 -6.237 34.026 1.00 83.44 93 ILE A O 1
ATOM 776 N N . GLN A 1 94 ? -14.569 -5.443 35.113 1.00 79.75 94 GLN A N 1
ATOM 777 C CA . GLN A 1 94 ? -15.306 -5.204 36.362 1.00 79.75 94 GLN A CA 1
ATOM 778 C C . GLN A 1 94 ? -16.352 -4.080 36.252 1.00 79.75 94 GLN A C 1
ATOM 780 O O . GLN A 1 94 ? -17.270 -4.024 37.064 1.00 79.75 94 GLN A O 1
ATOM 785 N N . ILE A 1 95 ? -16.211 -3.184 35.271 1.00 80.38 95 ILE A N 1
ATOM 786 C CA . ILE A 1 95 ? -17.068 -2.009 35.060 1.00 80.38 95 ILE A CA 1
ATOM 787 C C . ILE A 1 95 ? -18.159 -2.318 34.031 1.00 80.38 95 ILE A C 1
ATOM 789 O O . ILE A 1 95 ? -19.332 -2.073 34.293 1.00 80.38 95 ILE A O 1
ATOM 793 N N . VAL A 1 96 ? -17.774 -2.855 32.870 1.00 79.69 96 VAL A N 1
ATOM 794 C CA . VAL A 1 96 ? -18.684 -3.120 31.737 1.00 79.69 96 VAL A CA 1
ATOM 795 C C . VAL A 1 96 ? -19.201 -4.564 31.695 1.00 79.69 96 VAL A C 1
ATOM 797 O O . VAL A 1 96 ? -20.047 -4.918 30.877 1.00 79.69 96 VAL A O 1
ATOM 800 N N . GLY A 1 97 ? -18.725 -5.427 32.593 1.00 80.56 97 GLY A N 1
ATOM 801 C CA . GLY A 1 97 ? -19.059 -6.849 32.603 1.00 80.56 97 GLY A CA 1
ATOM 802 C C . GLY A 1 97 ? -18.352 -7.642 31.498 1.00 80.56 97 GLY A C 1
ATOM 803 O O . GLY A 1 97 ? -17.388 -7.191 30.881 1.00 80.56 97 GLY A O 1
ATOM 804 N N . SER A 1 98 ? -18.834 -8.862 31.250 1.00 81.31 98 SER A N 1
ATOM 805 C CA . SER A 1 98 ? -18.278 -9.796 30.253 1.00 81.31 98 SER A CA 1
ATOM 806 C C . SER A 1 98 ? -18.950 -9.680 28.878 1.00 81.31 98 SER A C 1
ATOM 808 O O . SER A 1 98 ? -19.227 -10.688 28.228 1.00 81.31 98 SER A O 1
ATOM 810 N N . ASP A 1 99 ? -19.241 -8.456 28.438 1.00 84.44 99 ASP A N 1
ATOM 811 C CA . ASP A 1 99 ? -19.800 -8.186 27.111 1.00 84.44 99 ASP A CA 1
ATOM 812 C C . ASP A 1 99 ? -18.722 -8.352 26.032 1.00 84.44 99 ASP A C 1
ATOM 814 O O . ASP A 1 99 ? -17.896 -7.469 25.799 1.00 84.44 99 ASP A O 1
ATOM 818 N N . GLN A 1 100 ? -18.709 -9.516 25.381 1.00 84.56 100 GLN A N 1
ATOM 819 C CA . GLN A 1 100 ? -17.664 -9.874 24.422 1.00 84.56 100 GLN A CA 1
ATOM 820 C C . GLN A 1 100 ? -17.598 -8.920 23.223 1.00 84.56 100 GLN A C 1
ATOM 822 O O . GLN A 1 100 ? -16.503 -8.626 22.750 1.00 84.56 100 GLN A O 1
ATOM 827 N N . VAL A 1 101 ? -18.739 -8.416 22.743 1.00 85.81 101 VAL A N 1
ATOM 828 C CA . VAL A 1 101 ? -18.789 -7.550 21.555 1.00 85.81 101 VAL A CA 1
ATOM 829 C C . VAL A 1 101 ? -18.196 -6.190 21.884 1.00 85.81 101 VAL A C 1
ATOM 831 O O . VAL A 1 101 ? -17.320 -5.702 21.169 1.00 85.81 101 VAL A O 1
ATOM 834 N N . PHE A 1 102 ? -18.620 -5.610 23.008 1.00 89.06 102 PHE A N 1
ATOM 835 C CA . PHE A 1 102 ? -18.079 -4.340 23.467 1.00 89.06 102 PHE A CA 1
ATOM 836 C C . PHE A 1 102 ? -16.585 -4.437 23.791 1.00 89.06 102 PHE A C 1
ATOM 838 O O . PHE A 1 102 ? -15.823 -3.549 23.421 1.00 89.06 102 PHE A O 1
ATOM 845 N N . LEU A 1 103 ? -16.137 -5.528 24.421 1.00 88.19 103 LEU A N 1
ATOM 846 C CA . LEU A 1 103 ? -14.719 -5.729 24.736 1.00 88.19 103 LEU A CA 1
ATOM 847 C C . LEU A 1 103 ? -13.845 -5.818 23.476 1.00 88.19 103 LEU A C 1
ATOM 849 O O . LEU A 1 103 ? -12.737 -5.286 23.481 1.00 88.19 103 LEU A O 1
ATOM 853 N N . ILE A 1 104 ? -14.332 -6.434 22.392 1.00 88.25 104 ILE A N 1
ATOM 854 C CA . ILE A 1 104 ? -13.619 -6.465 21.103 1.00 88.25 104 ILE A CA 1
ATOM 855 C C . ILE A 1 104 ? -13.473 -5.047 20.529 1.00 88.25 104 ILE A C 1
ATOM 857 O O . ILE A 1 104 ? -12.380 -4.663 20.107 1.00 88.25 104 ILE A O 1
ATOM 861 N N . LEU A 1 105 ? -14.551 -4.256 20.548 1.00 89.62 105 LEU A N 1
ATOM 862 C CA . LEU A 1 105 ? -14.545 -2.866 20.072 1.00 89.62 105 LEU A CA 1
ATOM 863 C C . LEU A 1 105 ? -13.673 -1.957 20.945 1.00 89.62 105 LEU A C 1
ATOM 865 O O . LEU A 1 105 ? -12.957 -1.098 20.440 1.00 89.62 105 LEU A O 1
ATOM 869 N N . TYR A 1 106 ? -13.684 -2.170 22.258 1.00 91.00 106 TYR A N 1
ATOM 870 C CA . TYR A 1 106 ? -12.824 -1.447 23.182 1.00 91.00 106 TYR A CA 1
ATOM 871 C C . TYR A 1 106 ? -11.345 -1.748 22.935 1.00 91.00 106 TYR A C 1
ATOM 873 O O . TYR A 1 106 ? -10.536 -0.826 22.846 1.00 91.00 106 TYR A O 1
ATOM 881 N N . LYS A 1 107 ? -10.991 -3.033 22.792 1.00 89.38 107 LYS A N 1
ATOM 882 C CA . LYS A 1 107 ? -9.623 -3.455 22.466 1.00 89.38 107 LYS A CA 1
ATOM 883 C C . LYS A 1 107 ? -9.147 -2.846 21.149 1.00 89.38 107 LYS A C 1
ATOM 885 O O . LYS A 1 107 ? -7.990 -2.457 21.045 1.00 89.38 107 LYS A O 1
ATOM 890 N N . GLU A 1 108 ? -10.036 -2.724 20.167 1.00 90.81 108 GLU A N 1
ATOM 891 C CA . GLU A 1 108 ? -9.748 -2.068 18.890 1.00 90.81 108 GLU A CA 1
ATOM 892 C C . GLU A 1 108 ? -9.336 -0.598 19.102 1.00 90.81 108 GLU A C 1
ATOM 894 O O . GLU A 1 108 ? -8.219 -0.220 18.740 1.00 90.81 108 GLU A O 1
ATOM 899 N N . LEU A 1 109 ? -10.153 0.188 19.815 1.00 88.62 109 LEU A N 1
ATOM 900 C CA . LEU A 1 109 ? -9.835 1.583 20.160 1.00 88.62 109 LEU A CA 1
ATOM 901 C C . LEU A 1 109 ? -8.555 1.716 20.998 1.00 88.62 109 LEU A C 1
ATOM 903 O O . LEU A 1 109 ? -7.759 2.634 20.789 1.00 88.62 109 LEU A O 1
ATOM 907 N N . PHE A 1 110 ? -8.346 0.797 21.940 1.00 88.75 110 PHE A N 1
ATOM 908 C CA . PHE A 1 110 ? -7.160 0.749 22.790 1.00 88.75 110 PHE A CA 1
ATOM 909 C C . PHE A 1 110 ? -5.879 0.571 21.963 1.00 88.75 110 PHE A C 1
ATOM 911 O O . PHE A 1 110 ? -4.947 1.369 22.099 1.00 88.75 110 PHE A O 1
ATOM 918 N N . TYR A 1 111 ? -5.835 -0.422 21.065 1.00 86.38 111 TYR A N 1
ATOM 919 C CA . TYR A 1 111 ? -4.662 -0.642 20.214 1.00 86.38 111 TYR A CA 1
ATOM 920 C C . TYR A 1 111 ? -4.463 0.498 19.215 1.00 86.38 111 TYR A C 1
ATOM 922 O O . TYR A 1 111 ? -3.322 0.918 19.012 1.00 86.38 111 TYR A O 1
ATOM 930 N N . ARG A 1 112 ? -5.540 1.062 18.654 1.00 85.25 112 ARG A N 1
ATOM 931 C CA . ARG A 1 112 ? -5.450 2.230 17.766 1.00 85.25 112 ARG A CA 1
ATOM 932 C C . ARG A 1 112 ? -4.820 3.432 18.472 1.00 85.25 112 ARG A C 1
ATOM 934 O O . ARG A 1 112 ? -3.913 4.060 17.929 1.00 85.25 112 ARG A O 1
ATOM 941 N N . HIS A 1 113 ? -5.229 3.723 19.709 1.00 83.38 113 HIS A N 1
ATOM 942 C CA . HIS A 1 113 ? -4.635 4.799 20.514 1.00 83.38 113 HIS A CA 1
ATOM 943 C C . HIS A 1 113 ? -3.145 4.569 20.780 1.00 83.38 113 HIS A C 1
ATOM 945 O O . HIS A 1 113 ? -2.343 5.494 20.635 1.00 83.38 113 HIS A O 1
ATOM 951 N N . ILE A 1 114 ? -2.754 3.337 21.125 1.00 81.06 114 ILE A N 1
ATOM 952 C CA . ILE A 1 114 ? -1.343 2.977 21.329 1.00 81.06 114 ILE A CA 1
ATOM 953 C C . ILE A 1 114 ? -0.536 3.228 20.056 1.00 81.06 114 ILE A C 1
ATOM 955 O O . ILE A 1 114 ? 0.535 3.833 20.127 1.00 81.06 114 ILE A O 1
ATOM 959 N N . ILE A 1 115 ? -1.048 2.817 18.898 1.00 75.56 115 ILE A N 1
ATOM 960 C CA . ILE A 1 115 ? -0.348 2.955 17.616 1.00 75.56 115 ILE A CA 1
ATOM 961 C C . ILE A 1 115 ? -0.234 4.425 17.207 1.00 75.56 115 ILE A C 1
ATOM 963 O O . ILE A 1 115 ? 0.832 4.853 16.768 1.00 75.56 115 ILE A O 1
ATOM 967 N N . ALA A 1 116 ? -1.289 5.216 17.410 1.00 74.75 116 ALA A N 1
ATOM 968 C CA . ALA A 1 116 ? -1.309 6.630 17.053 1.00 74.75 116 ALA A CA 1
ATOM 969 C C . ALA A 1 116 ? -0.412 7.505 17.950 1.00 74.75 116 ALA A C 1
ATOM 971 O O . ALA A 1 116 ? 0.076 8.543 17.500 1.00 74.75 116 ALA A O 1
ATOM 972 N N . ARG A 1 117 ? -0.208 7.130 19.224 1.00 70.75 117 ARG A N 1
ATOM 973 C CA . ARG A 1 117 ? 0.457 7.996 20.220 1.00 70.75 117 ARG A CA 1
ATOM 974 C C . ARG A 1 117 ? 1.807 7.518 20.737 1.00 70.75 117 ARG A C 1
ATOM 976 O O . ARG A 1 117 ? 2.545 8.323 21.308 1.00 70.75 117 ARG A O 1
ATOM 983 N N . THR A 1 118 ? 2.173 6.257 20.540 1.00 64.12 118 THR A N 1
ATOM 984 C CA . THR A 1 118 ? 3.467 5.749 21.015 1.00 64.12 118 THR A CA 1
ATOM 985 C C . THR A 1 118 ? 4.585 6.153 20.052 1.00 64.12 118 THR A C 1
ATOM 987 O O . THR A 1 118 ? 4.678 5.625 18.947 1.00 64.12 118 THR A O 1
ATOM 990 N N . GLN A 1 119 ? 5.478 7.059 20.476 1.00 55.09 119 GLN A N 1
ATOM 991 C CA . GLN A 1 119 ? 6.618 7.521 19.659 1.00 55.09 119 GLN A CA 1
ATOM 992 C C . GLN A 1 119 ? 7.585 6.390 19.257 1.00 55.09 119 GLN A C 1
ATOM 994 O O . GLN A 1 119 ? 8.255 6.498 18.233 1.00 55.09 119 GLN A O 1
ATOM 999 N N . SER A 1 120 ? 7.648 5.304 20.035 1.00 56.81 120 SER A N 1
ATOM 1000 C CA . SER A 1 120 ? 8.453 4.106 19.754 1.00 56.81 120 SER A CA 1
ATOM 1001 C C . SER A 1 120 ? 7.722 3.031 18.929 1.00 56.81 120 SER A C 1
ATOM 1003 O O . SER A 1 120 ? 8.310 1.990 18.645 1.00 56.81 120 SER A O 1
ATOM 1005 N N . GLY A 1 121 ? 6.468 3.269 18.521 1.00 62.88 121 GLY A N 1
ATOM 1006 C CA . GLY A 1 121 ? 5.609 2.276 17.867 1.00 62.88 121 GLY A CA 1
ATOM 1007 C C . GLY A 1 121 ? 5.069 1.196 18.825 1.00 62.88 121 GLY A C 1
ATOM 1008 O O . GLY A 1 121 ? 5.488 1.132 19.982 1.00 62.88 121 GLY A O 1
ATOM 1009 N N . PRO A 1 122 ? 4.123 0.350 18.368 1.00 71.00 122 PRO A N 1
ATOM 1010 C CA . PRO A 1 122 ? 3.562 -0.730 19.181 1.00 71.00 122 PRO A CA 1
ATOM 1011 C C . PRO A 1 122 ? 4.596 -1.835 19.430 1.00 71.00 122 PRO A C 1
ATOM 1013 O O . PRO A 1 122 ? 5.354 -2.203 18.518 1.00 71.00 122 PRO A O 1
ATOM 1016 N N . SER A 1 123 ? 4.588 -2.396 20.643 1.00 75.50 123 SER A N 1
ATOM 1017 C CA . SER A 1 123 ? 5.438 -3.532 21.010 1.00 75.50 123 SER A CA 1
ATOM 1018 C C . SER A 1 123 ? 5.107 -4.772 20.172 1.00 75.50 123 SER A C 1
ATOM 1020 O O . SER A 1 123 ? 4.040 -4.872 19.555 1.00 75.50 123 SER A O 1
ATOM 1022 N N . GLN A 1 124 ? 6.027 -5.741 20.137 1.00 72.38 124 GLN A N 1
ATOM 1023 C CA . GLN A 1 124 ? 5.797 -6.983 19.403 1.00 72.38 124 GLN A CA 1
ATOM 1024 C C . GLN A 1 124 ? 4.559 -7.712 19.930 1.00 72.38 124 GLN A C 1
ATOM 1026 O O . GLN A 1 124 ? 3.723 -8.100 19.133 1.00 72.38 124 GLN A O 1
ATOM 1031 N N . GLU A 1 125 ? 4.375 -7.810 21.241 1.00 78.12 125 GLU A N 1
ATOM 1032 C CA . GLU A 1 125 ? 3.188 -8.436 21.839 1.00 78.12 125 GLU A CA 1
ATOM 1033 C C . GLU A 1 125 ? 1.894 -7.697 21.468 1.00 78.12 125 GLU A C 1
ATOM 1035 O O . GLU A 1 125 ? 0.925 -8.318 21.033 1.00 78.12 125 GLU A O 1
ATOM 1040 N N . GLN A 1 126 ? 1.895 -6.360 21.509 1.00 81.50 126 GLN A N 1
ATOM 1041 C CA . GLN A 1 126 ? 0.726 -5.549 21.147 1.00 81.50 126 GLN A CA 1
ATOM 1042 C C . GLN A 1 126 ? 0.289 -5.753 19.691 1.00 81.50 126 GLN A C 1
ATOM 1044 O O . GLN A 1 126 ? -0.907 -5.801 19.417 1.00 81.50 126 GLN A O 1
ATOM 1049 N N . ARG A 1 127 ? 1.236 -5.927 18.757 1.00 80.44 127 ARG A N 1
ATOM 1050 C CA . ARG A 1 127 ? 0.942 -6.218 17.336 1.00 80.44 127 ARG A CA 1
ATOM 1051 C C . ARG A 1 127 ? 0.261 -7.573 17.127 1.00 80.44 127 ARG A C 1
ATOM 1053 O O . ARG A 1 127 ? -0.383 -7.787 16.100 1.00 80.44 127 ARG A O 1
ATOM 1060 N N . PHE A 1 128 ? 0.476 -8.514 18.041 1.00 81.25 128 PHE A N 1
ATOM 1061 C CA . PHE A 1 128 ? -0.097 -9.855 17.982 1.00 81.25 128 PHE A CA 1
ATOM 1062 C C . PHE A 1 128 ? -1.480 -9.861 18.619 1.00 81.25 128 PHE A C 1
ATOM 1064 O O . PHE A 1 128 ? -2.429 -10.356 18.014 1.00 81.25 128 PHE A O 1
ATOM 1071 N N . GLU A 1 129 ? -1.614 -9.243 19.789 1.00 84.44 129 GLU A N 1
ATOM 1072 C CA . GLU A 1 129 ? -2.908 -9.093 20.449 1.00 84.44 129 GLU A CA 1
ATOM 1073 C C . GLU A 1 129 ? -3.890 -8.266 19.606 1.00 84.44 129 GLU A C 1
ATOM 1075 O O . GLU A 1 129 ? -5.062 -8.634 19.490 1.00 84.44 129 GLU A O 1
ATOM 1080 N N . SER A 1 130 ? -3.415 -7.218 18.918 1.00 87.44 130 SER A N 1
ATOM 1081 C CA . SER A 1 130 ? -4.244 -6.461 17.974 1.00 87.44 130 SER A CA 1
ATOM 1082 C C . SER A 1 130 ? -4.730 -7.337 16.814 1.00 87.44 130 SER A C 1
ATOM 1084 O O . SER A 1 130 ? -5.917 -7.314 16.484 1.00 87.44 130 SER A O 1
ATOM 1086 N N . TYR A 1 131 ? -3.858 -8.176 16.239 1.00 86.81 131 TYR A N 1
ATOM 1087 C CA . TYR A 1 131 ? -4.225 -9.123 15.181 1.00 86.81 131 TYR A CA 1
ATOM 1088 C C . TYR A 1 131 ? -5.308 -10.104 15.629 1.00 86.81 131 TYR A C 1
ATOM 1090 O O . TYR A 1 131 ? -6.291 -10.311 14.913 1.00 86.81 131 TYR A O 1
ATOM 1098 N N . TYR A 1 132 ? -5.150 -10.699 16.814 1.00 87.19 132 TYR A N 1
ATOM 1099 C CA . TYR A 1 132 ? -6.153 -11.608 17.361 1.00 87.19 132 TYR A CA 1
ATOM 1100 C C . TYR A 1 132 ? -7.473 -10.888 17.635 1.00 87.19 132 TYR A C 1
ATOM 1102 O O . TYR A 1 132 ? -8.532 -11.449 17.352 1.00 87.19 132 TYR A O 1
ATOM 1110 N N . ASN A 1 133 ? -7.433 -9.633 18.093 1.00 89.62 133 ASN A N 1
ATOM 1111 C CA . ASN A 1 133 ? -8.637 -8.830 18.274 1.00 89.62 133 ASN A CA 1
ATOM 1112 C C . ASN A 1 133 ? -9.386 -8.595 16.953 1.00 89.62 133 ASN A C 1
ATOM 1114 O O . ASN A 1 133 ? -10.596 -8.811 16.895 1.00 89.62 133 ASN A O 1
ATOM 1118 N N . TYR A 1 134 ? -8.678 -8.246 15.873 1.00 88.50 134 TYR A N 1
ATOM 1119 C CA . TYR A 1 134 ? -9.288 -8.127 14.545 1.00 88.50 134 TYR A CA 1
ATOM 1120 C C . TYR A 1 134 ? -9.851 -9.456 14.048 1.00 88.50 134 TYR A C 1
ATOM 1122 O O . TYR A 1 134 ? -10.969 -9.498 13.540 1.00 88.50 134 TYR A O 1
A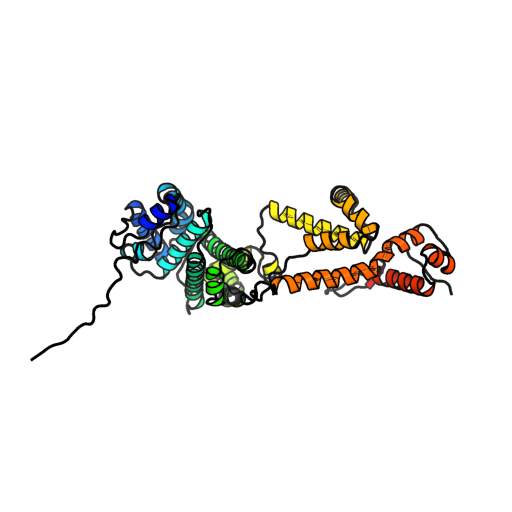TOM 1130 N N . CYS A 1 135 ? -9.130 -10.564 14.237 1.00 85.62 135 CYS A N 1
ATOM 1131 C CA . CYS A 1 135 ? -9.648 -11.887 13.891 1.00 85.62 135 CYS A CA 1
ATOM 1132 C C . CYS A 1 135 ? -10.936 -12.204 14.662 1.00 85.62 135 CYS A C 1
ATOM 1134 O O . CYS A 1 135 ? -11.882 -12.710 14.068 1.00 85.62 135 CYS A O 1
ATOM 1136 N N . ASN A 1 136 ? -11.009 -11.870 15.953 1.00 86.62 136 ASN A N 1
ATOM 1137 C CA . ASN A 1 136 ? -12.218 -12.046 16.760 1.00 86.62 136 ASN A CA 1
ATOM 1138 C C . ASN A 1 136 ? -13.371 -11.173 16.253 1.00 86.62 136 ASN A C 1
ATOM 1140 O O . ASN A 1 136 ? -14.489 -11.668 16.121 1.00 86.62 136 ASN A O 1
ATOM 1144 N N . PHE A 1 137 ? -13.097 -9.912 15.909 1.00 88.31 137 PHE A N 1
ATOM 1145 C CA . PHE A 1 137 ? -14.079 -9.001 15.323 1.00 88.31 137 PHE A CA 1
ATOM 1146 C C . PHE A 1 137 ? -14.637 -9.537 13.999 1.00 88.31 137 PHE A C 1
ATOM 1148 O O . PHE A 1 137 ? -15.850 -9.683 13.840 1.00 88.31 137 PHE A O 1
ATOM 1155 N N . PHE A 1 138 ? -13.760 -9.909 13.064 1.00 85.19 138 PHE A N 1
ATOM 1156 C CA . PHE A 1 138 ? -14.184 -10.448 11.777 1.00 85.19 138 PHE A CA 1
ATOM 1157 C C . PHE A 1 138 ? -14.862 -11.806 11.921 1.00 85.19 138 PHE A C 1
ATOM 1159 O O . PHE A 1 138 ? -15.864 -12.031 11.259 1.00 85.19 138 PHE A O 1
ATOM 1166 N N . ASN A 1 139 ? -14.404 -12.688 12.810 1.00 85.31 139 ASN A N 1
ATOM 1167 C CA . ASN A 1 139 ? -15.073 -13.965 13.062 1.00 85.31 139 ASN A CA 1
ATOM 1168 C C . ASN A 1 139 ? -16.466 -13.768 13.667 1.00 85.31 139 ASN A C 1
ATOM 1170 O O . ASN A 1 139 ? -17.389 -14.474 13.267 1.00 85.31 139 ASN A O 1
ATOM 1174 N N . TYR A 1 140 ? -16.649 -12.805 14.573 1.00 83.19 140 TYR A N 1
ATOM 1175 C CA . TYR A 1 140 ? -17.965 -12.456 15.116 1.00 83.19 140 TYR A CA 1
ATOM 1176 C C . TYR A 1 140 ? -18.931 -12.021 14.002 1.00 83.19 140 TYR A C 1
ATOM 1178 O O . TYR A 1 140 ? -20.074 -12.474 13.926 1.00 83.19 140 TYR A O 1
ATOM 1186 N N . ILE A 1 141 ? -18.434 -11.215 13.068 1.00 79.69 141 ILE A N 1
ATOM 1187 C CA . ILE A 1 141 ? -19.186 -10.735 11.909 1.00 79.69 141 ILE A CA 1
ATOM 1188 C C . ILE A 1 141 ? -19.458 -11.868 10.899 1.00 79.69 141 ILE A C 1
ATOM 1190 O O . ILE A 1 141 ? -20.587 -12.057 10.444 1.00 79.69 141 ILE A O 1
ATOM 1194 N N . LEU A 1 142 ? -18.442 -12.667 10.574 1.00 76.38 142 LEU A N 1
ATOM 1195 C CA . LEU A 1 142 ? -18.454 -13.683 9.520 1.00 76.38 142 LEU A CA 1
ATOM 1196 C C . LEU A 1 142 ? -19.036 -15.034 9.944 1.00 76.38 142 LEU A C 1
ATOM 1198 O O . LEU A 1 142 ? -19.423 -15.802 9.068 1.00 76.38 142 LEU A O 1
ATOM 1202 N N . SER A 1 143 ? -19.161 -15.338 11.235 1.00 76.81 143 SER A N 1
ATOM 1203 C CA . SER A 1 143 ? -19.689 -16.637 11.702 1.00 76.81 143 SER A CA 1
ATOM 1204 C C . SER A 1 143 ? -21.190 -16.618 11.996 1.00 76.81 143 SER A C 1
ATOM 1206 O O . SER A 1 143 ? -21.793 -17.666 12.186 1.00 76.81 143 SER A O 1
ATOM 1208 N N . SER A 1 144 ? -21.818 -15.441 12.022 1.00 69.81 144 SER A N 1
ATOM 1209 C CA . SER A 1 144 ? -23.248 -15.301 12.319 1.00 69.81 144 SER A CA 1
ATOM 1210 C C . SER A 1 144 ? -24.139 -15.819 11.172 1.00 69.81 144 SER A C 1
ATOM 1212 O O . SER A 1 144 ? -23.977 -15.414 10.020 1.00 69.81 144 SER A O 1
ATOM 1214 N N . GLU A 1 145 ? -25.077 -16.731 11.452 1.00 56.56 145 GLU A N 1
ATOM 1215 C CA . GLU A 1 145 ? -26.050 -17.230 10.452 1.00 56.56 145 GLU A CA 1
ATOM 1216 C C . GLU A 1 145 ? -27.116 -16.177 10.098 1.00 56.56 145 GLU A C 1
ATOM 1218 O O . GLU A 1 145 ? -27.658 -16.168 8.994 1.00 56.56 145 GLU A O 1
ATOM 1223 N N . SER A 1 146 ? -27.382 -15.256 11.025 1.00 56.53 146 SER A N 1
ATOM 1224 C CA . SER A 1 146 ? -28.277 -14.111 10.862 1.00 56.53 146 SER A CA 1
ATOM 1225 C C . SER A 1 146 ? -27.495 -12.798 10.902 1.00 56.53 146 SER A C 1
ATOM 1227 O O . SER A 1 146 ? -26.440 -12.743 11.534 1.00 56.53 146 SER A O 1
ATOM 1229 N N . PRO A 1 147 ? -28.014 -11.711 10.309 1.00 60.50 147 PRO A N 1
ATOM 1230 C CA . PRO A 1 147 ? -27.329 -10.431 10.340 1.00 60.50 147 PRO A CA 1
ATOM 1231 C C . PRO A 1 147 ? -27.050 -9.962 11.765 1.00 60.50 147 PRO A C 1
ATOM 1233 O O . PRO A 1 147 ? -27.957 -9.912 12.596 1.00 60.50 147 PRO A O 1
ATOM 1236 N N . VAL A 1 148 ? -25.796 -9.609 12.037 1.00 68.88 148 VAL A N 1
ATOM 1237 C CA . VAL A 1 148 ? -25.395 -9.092 13.345 1.00 68.88 148 VAL A CA 1
ATOM 1238 C C . VAL A 1 148 ? -26.132 -7.778 13.604 1.00 68.88 148 VAL A C 1
ATOM 1240 O O . VAL A 1 148 ? -26.062 -6.859 12.790 1.00 68.88 148 VAL A O 1
ATOM 1243 N N . GLY A 1 149 ? -26.803 -7.667 14.754 1.00 66.25 149 GLY A N 1
ATOM 1244 C CA . GLY A 1 149 ? -27.497 -6.448 15.194 1.00 66.25 149 GLY A CA 1
ATOM 1245 C C . GLY A 1 149 ? -26.571 -5.286 15.581 1.00 66.25 149 GLY A C 1
ATOM 1246 O O . GLY A 1 149 ? -27.018 -4.348 16.229 1.00 66.25 149 GLY A O 1
ATOM 1247 N N . LEU A 1 150 ? -25.290 -5.351 15.215 1.00 78.44 150 LEU A N 1
ATOM 1248 C CA . LEU A 1 150 ? -24.286 -4.342 15.520 1.00 78.44 150 LEU A CA 1
ATOM 1249 C C . LEU A 1 150 ? -24.376 -3.210 14.489 1.00 78.44 150 LEU A C 1
ATOM 1251 O O . LEU A 1 150 ? -24.108 -3.428 13.308 1.00 78.44 150 LEU A O 1
ATOM 1255 N N . GLN A 1 151 ? -24.742 -2.008 14.931 1.00 77.50 151 GLN A N 1
ATOM 1256 C CA . GLN A 1 151 ? -24.773 -0.808 14.090 1.00 77.50 151 GLN A CA 1
ATOM 1257 C C . GLN A 1 151 ? -23.680 0.153 14.544 1.00 77.50 151 GLN A C 1
ATOM 1259 O O . GLN A 1 151 ? -23.763 0.730 15.625 1.00 77.50 151 GLN A O 1
ATOM 1264 N N . LEU A 1 152 ? -22.649 0.297 13.714 1.00 82.50 152 LEU A N 1
ATOM 1265 C CA . LEU A 1 152 ? -21.532 1.206 13.950 1.00 82.50 152 LEU A CA 1
ATOM 1266 C C . LEU A 1 152 ? -21.569 2.361 12.939 1.00 82.50 152 LEU A C 1
ATOM 1268 O O . LEU A 1 152 ? -22.089 2.176 11.837 1.00 82.50 152 LEU A O 1
ATOM 1272 N N . PRO A 1 153 ? -21.016 3.535 13.289 1.00 84.19 153 PRO A N 1
ATOM 1273 C CA . PRO A 1 153 ? -20.827 4.638 12.356 1.00 84.19 153 PRO A CA 1
ATOM 1274 C C . PRO A 1 153 ? -19.962 4.235 11.157 1.00 84.19 153 PRO A C 1
ATOM 1276 O O . PRO A 1 153 ? -18.949 3.553 11.325 1.00 84.19 153 PRO A O 1
ATOM 1279 N N . ASP A 1 154 ? -20.315 4.727 9.966 1.00 72.69 154 ASP A N 1
ATOM 1280 C CA . ASP A 1 154 ? -19.597 4.433 8.717 1.00 72.69 154 ASP A CA 1
ATOM 1281 C C . ASP A 1 154 ? -18.102 4.795 8.806 1.00 72.69 154 ASP A C 1
ATOM 1283 O O . ASP A 1 154 ? -17.255 4.023 8.359 1.00 72.69 154 ASP A O 1
ATOM 1287 N N . GLN A 1 155 ? -17.774 5.926 9.444 1.00 76.31 155 GLN A N 1
ATOM 1288 C CA . GLN A 1 155 ? -16.390 6.365 9.650 1.00 76.31 155 GLN A CA 1
ATOM 1289 C C . GLN A 1 155 ? -15.593 5.366 10.497 1.00 76.31 155 GLN A C 1
ATOM 1291 O O . GLN A 1 155 ? -14.491 4.983 10.123 1.00 76.31 155 GLN A O 1
ATOM 1296 N N . TRP A 1 156 ? -16.160 4.881 11.606 1.00 85.25 156 TRP A N 1
ATOM 1297 C CA . TRP A 1 156 ? -15.456 3.931 12.469 1.00 85.25 156 TRP A CA 1
ATOM 1298 C C . TRP A 1 156 ? -15.258 2.580 11.770 1.00 85.25 156 TRP A C 1
ATOM 1300 O O . TRP A 1 156 ? -14.197 1.972 11.889 1.00 85.25 156 TRP A O 1
ATOM 1310 N N . LEU A 1 157 ? -16.239 2.127 10.982 1.00 79.12 157 LEU A N 1
ATOM 1311 C CA . LEU A 1 157 ? -16.081 0.932 10.150 1.00 79.12 157 LEU A CA 1
ATOM 1312 C C . LEU A 1 157 ? -14.950 1.093 9.128 1.00 79.12 157 LEU A C 1
ATOM 1314 O O . LEU A 1 157 ? -14.173 0.157 8.939 1.00 79.12 157 LEU A O 1
ATOM 1318 N N . TRP A 1 158 ? -14.842 2.265 8.496 1.00 74.94 158 TRP A N 1
ATOM 1319 C CA . TRP A 1 158 ? -13.740 2.581 7.588 1.00 74.94 158 TRP A CA 1
ATOM 1320 C C . TRP A 1 158 ? -12.395 2.536 8.319 1.00 74.94 158 TRP A C 1
ATOM 1322 O O . TRP A 1 158 ? -11.497 1.818 7.883 1.00 74.94 158 TRP A O 1
ATOM 1332 N N . ASP A 1 159 ? -12.296 3.201 9.473 1.00 79.69 159 ASP A N 1
ATOM 1333 C CA . ASP A 1 159 ? -11.072 3.250 10.277 1.00 79.69 159 ASP A CA 1
ATOM 1334 C C . ASP A 1 159 ? -10.629 1.846 10.733 1.00 79.69 159 ASP A C 1
ATOM 1336 O O . ASP A 1 159 ? -9.440 1.551 10.735 1.00 79.69 159 ASP A O 1
ATOM 1340 N N . ILE A 1 160 ? -11.564 0.942 11.063 1.00 84.69 160 ILE A N 1
ATOM 1341 C CA . ILE A 1 160 ? -11.250 -0.454 11.429 1.00 84.69 160 ILE A CA 1
ATOM 1342 C C . ILE A 1 160 ? -10.589 -1.198 10.262 1.00 84.69 160 ILE A C 1
ATOM 1344 O O . ILE A 1 160 ? -9.618 -1.931 10.461 1.00 84.69 160 ILE A O 1
ATOM 1348 N N . ILE A 1 161 ? -11.124 -1.049 9.047 1.00 79.19 161 ILE A N 1
ATOM 1349 C CA . ILE A 1 161 ? -10.584 -1.728 7.864 1.00 79.19 161 ILE A CA 1
ATOM 1350 C C . ILE A 1 161 ? -9.252 -1.106 7.439 1.00 79.19 161 ILE A C 1
ATOM 1352 O O . ILE A 1 161 ? -8.309 -1.846 7.148 1.00 79.19 161 ILE A O 1
ATOM 1356 N N . ASP A 1 162 ? -9.161 0.225 7.419 1.00 75.62 162 ASP A N 1
ATOM 1357 C CA . ASP A 1 162 ? -7.933 0.939 7.064 1.00 75.62 162 ASP A CA 1
ATOM 1358 C C . ASP A 1 162 ? -6.803 0.597 8.043 1.00 75.62 162 ASP A C 1
ATOM 1360 O O . ASP A 1 162 ? -5.720 0.186 7.623 1.00 75.62 162 ASP A O 1
ATOM 1364 N N . GLU A 1 163 ? -7.082 0.617 9.348 1.00 81.38 163 GLU A N 1
ATOM 1365 C CA . GLU A 1 163 ? -6.119 0.256 10.389 1.00 81.38 163 GLU A CA 1
ATOM 1366 C C . GLU A 1 163 ? -5.708 -1.226 10.302 1.00 81.38 163 GLU A C 1
ATOM 1368 O O . GLU A 1 163 ? -4.525 -1.551 10.430 1.00 81.38 163 GLU A O 1
ATOM 1373 N N . PHE A 1 164 ? -6.639 -2.145 10.014 1.00 83.38 164 PHE A N 1
ATOM 1374 C CA . PHE A 1 164 ? -6.313 -3.562 9.803 1.00 83.38 164 PHE A CA 1
ATOM 1375 C C . PHE A 1 164 ? -5.339 -3.761 8.630 1.00 83.38 164 PHE A C 1
ATOM 1377 O O . PHE A 1 164 ? -4.360 -4.508 8.741 1.00 83.38 164 PHE A O 1
ATOM 1384 N N . ILE A 1 165 ? -5.565 -3.066 7.511 1.00 75.69 165 ILE A N 1
ATOM 1385 C CA . ILE A 1 165 ? -4.677 -3.110 6.342 1.00 75.69 165 ILE A CA 1
ATOM 1386 C C . ILE A 1 165 ? -3.339 -2.435 6.664 1.00 75.69 165 ILE A C 1
ATOM 1388 O O . ILE A 1 165 ? -2.281 -2.973 6.324 1.00 75.69 165 ILE A O 1
ATOM 1392 N N . TYR A 1 166 ? -3.361 -1.292 7.348 1.00 76.12 166 TYR A N 1
ATOM 1393 C CA . TYR A 1 166 ? -2.165 -0.566 7.756 1.00 76.12 166 TYR A CA 1
ATOM 1394 C C . TYR A 1 166 ? -1.258 -1.423 8.648 1.00 76.12 166 TYR A C 1
ATOM 1396 O O . TYR A 1 166 ? -0.065 -1.557 8.361 1.00 76.12 166 TYR A O 1
ATOM 1404 N N . GLN A 1 167 ? -1.808 -2.077 9.675 1.00 77.25 167 GLN A N 1
ATOM 1405 C CA . GLN A 1 167 ? -1.040 -2.946 10.571 1.00 77.25 167 GLN A CA 1
ATOM 1406 C C . GLN A 1 167 ? -0.452 -4.155 9.845 1.00 77.25 167 GLN A C 1
ATOM 1408 O O . GLN A 1 167 ? 0.712 -4.498 10.071 1.00 77.25 167 GLN A O 1
ATOM 1413 N N . PHE A 1 168 ? -1.201 -4.761 8.920 1.00 78.06 168 PHE A N 1
ATOM 1414 C CA . PHE A 1 168 ? -0.676 -5.817 8.057 1.00 78.06 168 PHE A CA 1
ATOM 1415 C C . PHE A 1 168 ? 0.531 -5.332 7.239 1.00 78.06 168 PHE A C 1
ATOM 1417 O O . PHE A 1 168 ? 1.568 -6.004 7.190 1.00 78.06 168 PHE A O 1
ATOM 1424 N N . GLN A 1 169 ? 0.435 -4.149 6.627 1.00 67.50 169 GLN A N 1
ATOM 1425 C CA . GLN A 1 169 ? 1.522 -3.568 5.839 1.00 67.50 169 GLN A CA 1
ATOM 1426 C C . GLN A 1 169 ? 2.744 -3.227 6.696 1.00 67.50 169 GLN A C 1
ATOM 1428 O O . GLN A 1 169 ? 3.878 -3.527 6.305 1.00 67.50 169 GLN A O 1
ATOM 1433 N N . ASP A 1 170 ? 2.533 -2.586 7.846 1.00 74.75 170 ASP A N 1
ATOM 1434 C CA . ASP A 1 170 ? 3.607 -2.232 8.771 1.00 74.75 170 ASP A CA 1
ATOM 1435 C C . ASP A 1 170 ? 4.312 -3.490 9.286 1.00 74.75 170 ASP A C 1
ATOM 1437 O O . ASP A 1 170 ? 5.543 -3.565 9.282 1.00 74.75 170 ASP A O 1
ATOM 1441 N N . PHE A 1 171 ? 3.549 -4.539 9.606 1.00 75.25 171 PHE A N 1
ATOM 1442 C CA . PHE A 1 171 ? 4.109 -5.820 10.013 1.00 75.25 171 PHE A CA 1
ATOM 1443 C C . PHE A 1 171 ? 4.896 -6.505 8.890 1.00 75.25 171 PHE A C 1
ATOM 1445 O O . PHE A 1 171 ? 5.974 -7.037 9.150 1.00 75.25 171 PHE A O 1
ATOM 1452 N N . CYS A 1 172 ? 4.440 -6.451 7.634 1.00 72.31 172 CYS A N 1
ATOM 1453 C CA . CYS A 1 172 ? 5.203 -6.977 6.495 1.00 72.31 172 CYS A CA 1
ATOM 1454 C C . CYS A 1 172 ? 6.553 -6.258 6.330 1.00 72.31 172 CYS A C 1
ATOM 1456 O O . CYS A 1 172 ? 7.596 -6.903 6.168 1.00 72.31 172 CYS A O 1
ATOM 1458 N N . LYS A 1 173 ? 6.560 -4.923 6.439 1.00 70.75 173 LYS A N 1
ATOM 1459 C CA . LYS A 1 173 ? 7.787 -4.108 6.389 1.00 70.75 173 LYS A CA 1
ATOM 1460 C C . LYS A 1 173 ? 8.706 -4.431 7.564 1.00 70.75 173 LYS A C 1
ATOM 1462 O O . LYS A 1 173 ? 9.900 -4.649 7.353 1.00 70.75 173 LYS A O 1
ATOM 1467 N N . TYR A 1 174 ? 8.161 -4.519 8.776 1.00 72.44 174 TYR A N 1
ATOM 1468 C CA . TYR A 1 174 ? 8.903 -4.932 9.964 1.00 72.44 174 TYR A CA 1
ATOM 1469 C C . TYR A 1 174 ? 9.525 -6.313 9.747 1.00 72.44 174 TYR A C 1
ATOM 1471 O O . TYR A 1 174 ? 10.730 -6.477 9.912 1.00 72.44 174 TYR A O 1
ATOM 1479 N N . ARG A 1 175 ? 8.746 -7.299 9.288 1.00 70.19 175 ARG A N 1
ATOM 1480 C CA . ARG A 1 175 ? 9.184 -8.675 9.017 1.00 70.19 175 ARG A CA 1
ATOM 1481 C C . ARG A 1 175 ? 10.364 -8.742 8.045 1.00 70.19 175 ARG A C 1
ATOM 1483 O O . ARG A 1 175 ? 11.317 -9.455 8.342 1.00 70.19 175 ARG A O 1
ATOM 1490 N N . SER A 1 176 ? 10.329 -7.961 6.962 1.00 68.44 176 SER A N 1
ATOM 1491 C CA . SER A 1 176 ? 11.382 -7.931 5.932 1.00 68.44 176 SER A CA 1
ATOM 1492 C C . SER A 1 176 ? 12.729 -7.351 6.387 1.00 68.44 176 SER A C 1
ATOM 1494 O O . SER A 1 176 ? 13.757 -7.658 5.794 1.00 68.44 176 SER A O 1
ATOM 1496 N N . LYS A 1 177 ? 12.764 -6.523 7.439 1.00 70.12 177 LYS A N 1
ATOM 1497 C CA . LYS A 1 177 ? 14.002 -5.896 7.931 1.00 70.12 177 LYS A CA 1
ATOM 1498 C C . LYS A 1 177 ? 14.670 -6.782 8.986 1.00 70.12 177 LYS A C 1
ATOM 1500 O O . LYS A 1 177 ? 14.466 -6.579 10.178 1.00 70.12 177 LYS A O 1
ATOM 1505 N N . ILE A 1 178 ? 15.436 -7.783 8.556 1.00 67.88 178 ILE A N 1
ATOM 1506 C CA . ILE A 1 178 ? 16.084 -8.766 9.452 1.00 67.88 178 ILE A CA 1
ATOM 1507 C C . ILE A 1 178 ? 17.333 -8.185 10.136 1.00 67.88 178 ILE A C 1
ATOM 1509 O O . ILE A 1 178 ? 17.583 -8.468 11.301 1.00 67.88 178 ILE A O 1
ATOM 1513 N N . THR A 1 179 ? 18.090 -7.335 9.437 1.00 63.00 179 THR A N 1
ATOM 1514 C CA . THR A 1 179 ? 19.436 -6.878 9.842 1.00 63.00 179 THR A CA 1
ATOM 1515 C C . THR A 1 179 ? 19.493 -6.061 11.131 1.00 63.00 179 THR A C 1
ATOM 1517 O O . THR A 1 179 ? 20.557 -5.964 11.730 1.00 63.00 179 THR A O 1
ATOM 1520 N N . ASN A 1 180 ? 18.374 -5.476 11.561 1.00 65.44 180 ASN A N 1
ATOM 1521 C CA . ASN A 1 180 ? 18.313 -4.625 12.753 1.00 65.44 180 ASN A CA 1
ATOM 1522 C C . ASN A 1 180 ? 17.621 -5.317 13.940 1.00 65.44 180 ASN A C 1
ATOM 1524 O O . ASN A 1 180 ? 17.280 -4.639 14.904 1.00 65.44 180 ASN A O 1
ATOM 1528 N N . LYS A 1 181 ? 17.360 -6.629 13.854 1.00 72.94 181 LYS A N 1
ATOM 1529 C CA . LYS A 1 181 ? 16.613 -7.371 14.876 1.00 72.94 181 LYS A CA 1
ATOM 1530 C C . LYS A 1 181 ? 17.526 -8.138 15.814 1.00 72.94 181 LYS A C 1
ATOM 1532 O O . LYS A 1 181 ? 18.537 -8.706 15.404 1.00 72.94 181 LYS A O 1
ATOM 1537 N N . THR A 1 182 ? 17.117 -8.195 17.070 1.00 74.62 182 THR A N 1
ATOM 1538 C CA . THR A 1 182 ? 17.730 -9.042 18.089 1.00 74.62 182 THR A CA 1
ATOM 1539 C C . THR A 1 182 ? 17.425 -10.522 17.834 1.00 74.62 182 THR A C 1
ATOM 1541 O O . THR A 1 182 ? 16.455 -10.886 17.162 1.00 74.62 182 THR A O 1
ATOM 1544 N N . ASN A 1 183 ? 18.252 -11.411 18.391 1.00 69.38 183 ASN A N 1
ATOM 1545 C CA . ASN A 1 183 ? 18.048 -12.858 18.262 1.00 69.38 183 ASN A CA 1
ATOM 1546 C C . ASN A 1 183 ? 16.720 -13.327 18.888 1.00 69.38 183 ASN A C 1
ATOM 1548 O O . ASN A 1 183 ? 16.116 -14.279 18.394 1.00 69.38 183 ASN A O 1
ATOM 1552 N N . GLU A 1 184 ? 16.246 -12.644 19.932 1.00 72.81 184 GLU A N 1
ATOM 1553 C CA . GLU A 1 184 ? 14.965 -12.926 20.588 1.00 72.81 184 GLU A CA 1
ATOM 1554 C C . GLU A 1 184 ? 13.776 -12.592 19.674 1.00 72.81 184 GLU A C 1
ATOM 1556 O O . GLU A 1 184 ? 12.905 -13.439 19.469 1.00 72.81 184 GLU A O 1
ATOM 1561 N N . GLU A 1 185 ? 13.789 -11.428 19.013 1.00 71.62 185 GLU A N 1
ATOM 1562 C CA . GLU A 1 185 ? 12.758 -11.045 18.035 1.00 71.62 185 GLU A CA 1
ATOM 1563 C C . GLU A 1 185 ? 12.690 -12.026 16.854 1.00 71.62 185 GLU A C 1
ATOM 1565 O O . GLU A 1 185 ? 11.605 -12.370 16.374 1.00 71.62 185 GLU A O 1
ATOM 1570 N N . LEU A 1 186 ? 13.845 -12.509 16.381 1.00 74.19 186 LEU A N 1
ATOM 1571 C CA . LEU A 1 186 ? 13.915 -13.489 15.293 1.00 74.19 186 LEU A CA 1
ATOM 1572 C C . LEU A 1 186 ? 13.353 -14.852 15.708 1.00 74.19 186 LEU A C 1
ATOM 1574 O O . LEU A 1 186 ? 12.622 -15.469 14.929 1.00 74.19 186 LEU A O 1
ATOM 1578 N N . LEU A 1 187 ? 13.653 -15.321 16.922 1.00 74.50 187 LEU A N 1
ATOM 1579 C CA . LEU A 1 187 ? 13.072 -16.549 17.471 1.00 74.50 187 LEU A CA 1
ATOM 1580 C C . LEU A 1 187 ? 11.552 -16.425 17.619 1.00 74.50 187 LEU A C 1
ATOM 1582 O O . LEU A 1 187 ? 10.820 -17.329 17.212 1.00 74.50 187 LEU A O 1
ATOM 1586 N N . PHE A 1 188 ? 11.069 -15.286 18.109 1.00 71.25 188 PHE A N 1
ATOM 1587 C CA . PHE A 1 188 ? 9.641 -15.031 18.270 1.00 71.25 188 PHE A CA 1
ATOM 1588 C C . PHE A 1 188 ? 8.891 -15.002 16.924 1.00 71.25 188 PHE A C 1
ATOM 1590 O O . PHE A 1 188 ? 7.816 -15.593 16.784 1.00 71.25 188 PHE A O 1
ATOM 1597 N N . LEU A 1 189 ? 9.478 -14.387 15.887 1.00 74.75 189 LEU A N 1
ATOM 1598 C CA . LEU A 1 189 ? 8.924 -14.377 14.524 1.00 74.75 189 LEU A CA 1
ATOM 1599 C C . LEU A 1 189 ? 8.898 -15.768 13.871 1.00 74.75 189 LEU A C 1
ATOM 1601 O O . LEU A 1 189 ? 8.023 -16.036 13.042 1.00 74.75 189 LEU A O 1
ATOM 1605 N N . ARG A 1 190 ? 9.838 -16.653 14.229 1.00 72.56 190 ARG A N 1
ATOM 1606 C CA . ARG A 1 190 ? 9.837 -18.057 13.784 1.00 72.56 190 ARG A CA 1
ATOM 1607 C C . ARG A 1 190 ? 8.732 -18.871 14.449 1.00 72.56 190 ARG A C 1
ATOM 1609 O O . ARG A 1 190 ? 8.139 -19.715 13.784 1.00 72.56 190 ARG A O 1
ATOM 1616 N N . GLN A 1 191 ? 8.457 -18.628 15.730 1.00 77.88 191 GLN A N 1
ATOM 1617 C CA . GLN A 1 191 ? 7.432 -19.362 16.482 1.00 77.88 191 GLN A CA 1
ATOM 1618 C C . GLN A 1 191 ? 6.009 -19.025 16.024 1.00 77.88 191 GLN A C 1
ATOM 1620 O O . GLN A 1 191 ? 5.130 -19.882 16.082 1.00 77.88 191 GLN A O 1
ATOM 1625 N N . ASN A 1 192 ? 5.788 -17.819 15.490 1.00 72.56 192 ASN A N 1
ATOM 1626 C CA . ASN A 1 192 ? 4.458 -17.355 15.105 1.00 72.56 192 ASN A CA 1
ATOM 1627 C C . ASN A 1 192 ? 4.347 -16.926 13.623 1.00 72.56 192 ASN A C 1
ATOM 1629 O O . ASN A 1 192 ? 4.048 -15.768 13.321 1.00 72.56 192 ASN A O 1
ATOM 1633 N N . PRO A 1 193 ? 4.522 -17.842 12.652 1.00 69.56 193 PRO A N 1
ATOM 1634 C CA . PRO A 1 193 ? 4.548 -17.496 11.228 1.00 69.56 193 PRO A CA 1
ATOM 1635 C C . PRO A 1 193 ? 3.170 -17.142 10.641 1.00 69.56 193 PRO A C 1
ATOM 1637 O O . PRO A 1 193 ? 3.102 -16.618 9.526 1.00 69.56 193 PRO A O 1
ATOM 1640 N N . LYS A 1 194 ? 2.084 -17.471 11.356 1.00 70.62 194 LYS A N 1
ATOM 1641 C CA . LYS A 1 194 ? 0.689 -17.303 10.912 1.00 70.62 194 LYS A CA 1
ATOM 1642 C C . LYS A 1 194 ? 0.120 -15.910 11.187 1.00 70.62 194 LYS A C 1
ATOM 1644 O O . LYS A 1 194 ? -0.862 -15.534 10.551 1.00 70.62 194 LYS A O 1
ATOM 1649 N N . VAL A 1 195 ? 0.723 -15.165 12.109 1.00 74.88 195 VAL A N 1
ATOM 1650 C CA . VAL A 1 195 ? 0.262 -13.825 12.479 1.00 74.88 195 VAL A CA 1
ATOM 1651 C C . VAL A 1 195 ? 0.568 -12.858 11.346 1.00 74.88 195 VAL A C 1
ATOM 1653 O O . VAL A 1 195 ? 1.672 -12.876 10.796 1.00 74.88 195 VAL A O 1
ATOM 1656 N N . TRP A 1 196 ? -0.445 -12.078 10.953 1.00 73.56 196 TRP A N 1
ATOM 1657 C CA . TRP A 1 196 ? -0.390 -11.192 9.786 1.00 73.56 196 TRP A CA 1
ATOM 1658 C C . TRP A 1 196 ? 0.083 -11.898 8.501 1.00 73.56 196 TRP A C 1
ATOM 1660 O O . TRP A 1 196 ? 0.803 -11.327 7.683 1.00 73.56 196 TRP A O 1
ATOM 1670 N N . ASN A 1 197 ? -0.289 -13.168 8.310 1.00 72.69 197 ASN A N 1
ATOM 1671 C CA . ASN A 1 197 ? -0.014 -13.874 7.060 1.00 72.69 197 ASN A CA 1
ATOM 1672 C C . ASN A 1 197 ? -0.934 -13.357 5.944 1.00 72.69 197 ASN A C 1
ATOM 1674 O O . ASN A 1 197 ? -2.145 -13.249 6.141 1.00 72.69 197 ASN A O 1
ATOM 1678 N N . VAL A 1 198 ? -0.357 -13.119 4.762 1.00 69.25 198 VAL A N 1
ATOM 1679 C CA . VAL A 1 198 ? -1.066 -12.696 3.544 1.00 69.25 198 VAL A CA 1
ATOM 1680 C C . VAL A 1 198 ? -2.305 -13.557 3.277 1.00 69.25 198 VAL A C 1
ATOM 1682 O O . VAL A 1 198 ? -3.377 -13.021 3.034 1.00 69.25 198 VAL A O 1
ATOM 1685 N N . HIS A 1 199 ? -2.195 -14.882 3.396 1.00 67.19 199 HIS A N 1
ATOM 1686 C CA . HIS A 1 199 ? -3.303 -15.807 3.147 1.00 67.19 199 HIS A CA 1
ATOM 1687 C C . HIS A 1 199 ? -4.448 -15.620 4.145 1.00 67.19 199 HIS A C 1
ATOM 1689 O O . HIS A 1 199 ? -5.609 -15.622 3.749 1.00 67.19 199 HIS A O 1
ATOM 1695 N N . SER A 1 200 ? -4.134 -15.431 5.430 1.00 73.94 200 SER A N 1
ATOM 1696 C CA . SER A 1 200 ? -5.145 -15.210 6.467 1.00 73.94 200 SER A CA 1
ATOM 1697 C C . SER A 1 200 ? -5.885 -13.891 6.242 1.00 73.94 200 SER A C 1
ATOM 1699 O O . SER A 1 200 ? -7.107 -13.852 6.337 1.00 73.94 200 SER A O 1
ATOM 1701 N N . VAL A 1 201 ? -5.150 -12.825 5.910 1.00 72.94 201 VAL A N 1
ATOM 1702 C CA . VAL A 1 201 ? -5.716 -11.491 5.653 1.00 72.94 201 VAL A CA 1
ATOM 1703 C C . VAL A 1 201 ? -6.581 -11.500 4.393 1.00 72.94 201 VAL A C 1
ATOM 1705 O O . VAL A 1 201 ? -7.720 -11.045 4.434 1.00 72.94 201 VAL A O 1
ATOM 1708 N N . LEU A 1 202 ? -6.088 -12.091 3.301 1.00 67.62 202 LEU A N 1
ATOM 1709 C CA . LEU A 1 202 ? -6.858 -12.254 2.066 1.00 67.62 202 LEU A CA 1
ATOM 1710 C C . LEU A 1 202 ? -8.134 -13.056 2.293 1.00 67.62 202 LEU A C 1
ATOM 1712 O O . LEU A 1 202 ? -9.189 -12.664 1.807 1.00 67.62 202 LEU A O 1
ATOM 1716 N N . ASN A 1 203 ? -8.061 -14.149 3.052 1.00 75.94 203 ASN A N 1
ATOM 1717 C CA . ASN A 1 203 ? -9.231 -14.971 3.329 1.00 75.94 203 ASN A CA 1
ATOM 1718 C C . ASN A 1 203 ? -10.322 -14.185 4.072 1.00 75.94 203 ASN A C 1
ATOM 1720 O O . ASN A 1 203 ? -11.496 -14.306 3.734 1.00 75.94 203 ASN A O 1
ATOM 1724 N N . VAL A 1 204 ? -9.944 -13.346 5.043 1.00 76.25 204 VAL A N 1
ATOM 1725 C CA . VAL A 1 204 ? -10.888 -12.464 5.748 1.00 76.25 204 VAL A CA 1
ATOM 1726 C C . VAL A 1 204 ? -11.520 -11.456 4.786 1.00 76.25 204 VAL A C 1
ATOM 1728 O O . VAL A 1 204 ? -12.742 -11.320 4.775 1.00 76.25 204 VAL A O 1
ATOM 1731 N N . LEU A 1 205 ? -10.719 -10.792 3.945 1.00 73.56 205 LEU A N 1
ATOM 1732 C CA . LEU A 1 205 ? -11.216 -9.798 2.984 1.00 73.56 205 LEU A CA 1
ATOM 1733 C C . LEU A 1 205 ? -12.146 -10.418 1.930 1.00 73.56 205 LEU A C 1
ATOM 1735 O O . LEU A 1 205 ? -13.216 -9.876 1.663 1.00 73.56 205 LEU A O 1
ATOM 1739 N N . HIS A 1 206 ? -11.785 -11.579 1.378 1.00 69.44 206 HIS A N 1
ATOM 1740 C CA . HIS A 1 206 ? -12.643 -12.321 0.454 1.00 69.44 206 HIS A CA 1
ATOM 1741 C C . HIS A 1 206 ? -13.941 -12.772 1.127 1.00 69.44 206 HIS A C 1
ATOM 1743 O O . HIS A 1 206 ? -15.020 -12.540 0.590 1.00 69.44 206 HIS A O 1
ATOM 1749 N N . SER A 1 207 ? -13.854 -13.319 2.343 1.00 73.75 207 SER A N 1
ATOM 1750 C CA . SER A 1 207 ? -15.029 -13.768 3.098 1.00 73.75 207 SER A CA 1
ATOM 1751 C C . SER A 1 207 ? -15.996 -12.627 3.413 1.00 73.75 207 SER A C 1
ATOM 1753 O O . SER A 1 207 ? -17.210 -12.822 3.352 1.00 73.75 207 SER A O 1
ATOM 1755 N N . LEU A 1 208 ? -15.486 -11.432 3.735 1.00 71.00 208 LEU A N 1
ATOM 1756 C CA . LEU A 1 208 ? -16.319 -10.243 3.939 1.00 71.00 208 LEU A CA 1
ATOM 1757 C C . LEU A 1 208 ? -17.133 -9.935 2.689 1.00 71.00 208 LEU A C 1
ATOM 1759 O O . LEU A 1 208 ? -18.341 -9.723 2.775 1.00 71.00 208 LEU A O 1
ATOM 1763 N N . VAL A 1 209 ? -16.497 -9.986 1.526 1.00 64.56 209 VAL A N 1
ATOM 1764 C CA . VAL A 1 209 ? -17.134 -9.607 0.266 1.00 64.56 209 VAL A CA 1
ATOM 1765 C C . VAL A 1 209 ? -18.126 -10.665 -0.182 1.00 64.56 209 VAL A C 1
ATOM 1767 O O . VAL A 1 209 ? -19.276 -10.326 -0.462 1.00 64.56 209 VAL A O 1
ATOM 1770 N N . ASP A 1 210 ? -17.748 -11.936 -0.145 1.00 66.50 210 ASP A N 1
ATOM 1771 C CA . ASP A 1 210 ? -18.644 -13.029 -0.515 1.00 66.50 210 ASP A CA 1
ATOM 1772 C C . ASP A 1 210 ? -19.896 -13.038 0.373 1.00 66.50 210 ASP A C 1
ATOM 1774 O O . ASP A 1 210 ? -21.023 -13.154 -0.115 1.00 66.50 210 ASP A O 1
ATOM 1778 N N . LYS A 1 211 ? -19.722 -12.829 1.685 1.00 70.69 211 LYS A N 1
ATOM 1779 C CA . LYS A 1 211 ? -20.831 -12.851 2.645 1.00 70.69 211 LYS A CA 1
ATOM 1780 C C . LYS A 1 211 ? -21.681 -11.578 2.625 1.00 70.69 211 LYS A C 1
ATOM 1782 O O . LYS A 1 211 ? -22.863 -11.619 2.965 1.00 70.69 211 LYS A O 1
ATOM 1787 N N . SER A 1 212 ? -21.108 -10.447 2.225 1.00 64.19 212 SER A N 1
ATOM 1788 C CA . SER A 1 212 ? -21.811 -9.161 2.193 1.00 64.19 212 SER A CA 1
ATOM 1789 C C . SER A 1 212 ? -22.921 -9.076 1.151 1.00 64.19 212 SER A C 1
ATOM 1791 O O . SER A 1 212 ? -23.821 -8.253 1.324 1.00 64.19 212 SER A O 1
ATOM 1793 N N . ASN A 1 213 ? -22.851 -9.892 0.090 1.00 63.28 213 ASN A N 1
ATOM 1794 C CA . ASN A 1 213 ? -23.809 -9.945 -1.016 1.00 63.28 213 ASN A CA 1
ATOM 1795 C C . ASN A 1 213 ? -24.301 -8.546 -1.451 1.00 63.28 213 ASN A C 1
ATOM 1797 O O . ASN A 1 213 ? -25.504 -8.271 -1.522 1.00 63.28 213 ASN A O 1
ATOM 1801 N N . ILE A 1 214 ? -23.349 -7.627 -1.665 1.00 57.94 214 ILE A N 1
ATOM 1802 C CA . ILE A 1 214 ? -23.607 -6.179 -1.760 1.00 57.94 214 ILE A CA 1
ATOM 1803 C C . ILE A 1 214 ? -24.616 -5.844 -2.851 1.00 57.94 214 ILE A C 1
ATOM 1805 O O . ILE A 1 214 ? -25.469 -4.990 -2.638 1.00 57.94 214 ILE A O 1
ATOM 1809 N N . ASN A 1 215 ? -24.575 -6.541 -3.985 1.00 51.41 215 ASN A N 1
ATOM 1810 C CA . ASN A 1 215 ? -25.501 -6.291 -5.089 1.00 51.41 215 ASN A CA 1
ATOM 1811 C C . ASN A 1 215 ? -26.963 -6.527 -4.668 1.00 51.41 215 ASN A C 1
ATOM 1813 O O . ASN A 1 215 ? -27.809 -5.660 -4.873 1.00 51.41 215 ASN A O 1
ATOM 1817 N N . ALA A 1 216 ? -27.252 -7.636 -3.977 1.00 56.94 216 ALA A N 1
ATOM 1818 C CA . ALA A 1 216 ? -28.595 -7.922 -3.468 1.00 56.94 216 ALA A CA 1
ATOM 1819 C C . ALA A 1 216 ? -29.022 -6.946 -2.352 1.00 56.94 216 ALA A C 1
ATOM 1821 O O . ALA A 1 216 ? -30.191 -6.576 -2.233 1.00 56.94 216 ALA A O 1
ATOM 1822 N N . GLN A 1 217 ? -28.069 -6.496 -1.535 1.00 53.38 217 GLN A N 1
ATOM 1823 C CA . GLN A 1 217 ? -28.296 -5.528 -0.458 1.00 53.38 217 GLN A CA 1
ATOM 1824 C C . GLN A 1 217 ? -28.563 -4.110 -0.979 1.00 53.38 217 GLN A C 1
ATOM 1826 O O . GLN A 1 217 ? -29.425 -3.415 -0.443 1.00 53.38 217 GLN A O 1
ATOM 1831 N N . LEU A 1 218 ? -27.885 -3.694 -2.051 1.00 53.22 218 LEU A N 1
ATOM 1832 C CA . LEU A 1 218 ? -28.115 -2.421 -2.737 1.00 53.22 218 LEU A CA 1
ATOM 1833 C C . LEU A 1 218 ? -29.509 -2.369 -3.374 1.00 53.22 218 LEU A C 1
ATOM 1835 O O . LEU A 1 218 ? -30.179 -1.341 -3.286 1.00 53.22 218 LEU A O 1
ATOM 1839 N N . GLU A 1 219 ? -29.988 -3.478 -3.942 1.00 54.59 219 GLU A N 1
ATOM 1840 C CA . GLU A 1 219 ? -31.361 -3.579 -4.453 1.00 54.59 219 GLU A CA 1
ATOM 1841 C C . GLU A 1 219 ? -32.414 -3.455 -3.342 1.00 54.59 219 GLU A C 1
ATOM 1843 O O . GLU A 1 219 ? -33.460 -2.833 -3.540 1.00 54.59 219 GLU A O 1
ATOM 1848 N N . MET A 1 220 ? -32.143 -4.023 -2.163 1.00 55.75 220 MET A N 1
ATOM 1849 C CA . MET A 1 220 ? -33.008 -3.887 -0.986 1.00 55.75 220 MET A CA 1
ATOM 1850 C C . MET A 1 220 ? -32.977 -2.470 -0.409 1.00 55.75 220 MET A C 1
ATOM 1852 O O . MET A 1 220 ? -34.025 -1.935 -0.043 1.00 55.75 220 MET A O 1
ATOM 1856 N N . TYR A 1 221 ? -31.806 -1.834 -0.376 1.00 51.88 221 TYR A N 1
ATOM 1857 C CA . TYR A 1 221 ? -31.653 -0.449 0.067 1.00 51.88 221 TYR A CA 1
ATOM 1858 C C . TYR A 1 221 ? -32.358 0.534 -0.876 1.00 51.88 221 TYR A C 1
ATOM 1860 O O . TYR A 1 221 ? -33.068 1.428 -0.421 1.00 51.88 221 TYR A O 1
ATOM 1868 N N . GLY A 1 222 ? -32.276 0.309 -2.193 1.00 51.00 222 GLY A N 1
ATOM 1869 C CA . GLY A 1 222 ? -33.030 1.071 -3.196 1.00 51.00 222 GLY A CA 1
ATOM 1870 C C . GLY A 1 222 ? -34.553 0.958 -3.042 1.00 51.00 222 GLY A C 1
ATOM 1871 O O . GLY A 1 222 ? -35.285 1.839 -3.485 1.00 51.00 222 GLY A O 1
ATOM 1872 N N . LYS A 1 223 ? -35.035 -0.091 -2.363 1.00 52.72 223 LYS A N 1
ATOM 1873 C CA . LYS A 1 223 ? -36.447 -0.303 -1.997 1.00 52.72 223 LYS A CA 1
ATOM 1874 C C . LYS A 1 223 ? -36.793 0.195 -0.582 1.00 52.72 223 LYS A C 1
ATOM 1876 O O . LYS A 1 223 ? -37.908 -0.036 -0.123 1.00 52.72 223 LYS A O 1
ATOM 1881 N N . GLY A 1 224 ? -35.868 0.870 0.110 1.00 50.38 224 GLY A N 1
ATOM 1882 C CA . GLY A 1 224 ? -36.059 1.421 1.459 1.00 50.38 224 GLY A CA 1
ATOM 1883 C C . GLY A 1 224 ? -35.743 0.462 2.617 1.00 50.38 224 GLY A C 1
ATOM 1884 O O . GLY A 1 224 ? -36.118 0.739 3.755 1.00 50.38 224 GLY A O 1
ATOM 1885 N N . GLY A 1 225 ? -35.083 -0.672 2.358 1.00 56.34 225 GLY A N 1
ATOM 1886 C CA . GLY A 1 225 ? -34.637 -1.613 3.391 1.00 56.34 225 GLY A CA 1
ATOM 1887 C C . GLY A 1 225 ? -33.385 -1.143 4.146 1.00 56.34 225 GLY A C 1
ATOM 1888 O O . GLY A 1 225 ? -32.575 -0.390 3.613 1.00 56.34 225 GLY A O 1
ATOM 1889 N N . LYS A 1 226 ? -33.198 -1.610 5.390 1.00 56.28 226 LYS A N 1
ATOM 1890 C CA . LYS A 1 226 ? -31.961 -1.380 6.163 1.00 56.28 226 LYS A CA 1
ATOM 1891 C C . LYS A 1 226 ? -30.854 -2.338 5.712 1.00 56.28 226 LYS A C 1
ATOM 1893 O O . LYS A 1 226 ? -31.110 -3.527 5.527 1.00 56.28 226 LYS A O 1
ATOM 1898 N N . LEU A 1 227 ? -29.638 -1.816 5.571 1.00 55.59 227 LEU A N 1
ATOM 1899 C CA . LEU A 1 227 ? -28.437 -2.592 5.250 1.00 55.59 227 LEU A CA 1
ATOM 1900 C C . LEU A 1 227 ? -27.931 -3.356 6.471 1.00 55.59 227 LEU A C 1
ATOM 1902 O O . LEU A 1 227 ? -28.090 -2.908 7.606 1.00 55.59 227 LEU A O 1
ATOM 1906 N N . LEU A 1 228 ? -27.301 -4.502 6.229 1.00 63.66 228 LEU A N 1
ATOM 1907 C CA . LEU A 1 228 ? -26.635 -5.266 7.282 1.00 63.66 228 LEU A CA 1
ATOM 1908 C C . LEU A 1 228 ? -25.245 -4.698 7.557 1.00 63.66 228 LEU A C 1
ATOM 1910 O O . LEU A 1 228 ? -24.600 -4.211 6.636 1.00 63.66 228 LEU A O 1
ATOM 1914 N N . CYS A 1 229 ? -24.744 -4.867 8.782 1.00 61.41 229 CYS A N 1
ATOM 1915 C CA . CYS A 1 229 ? -23.402 -4.430 9.184 1.00 61.41 229 CYS A CA 1
ATOM 1916 C C . CYS A 1 229 ? -22.303 -4.900 8.207 1.00 61.41 229 CYS A C 1
ATOM 1918 O O . CYS A 1 229 ? -21.509 -4.097 7.732 1.00 61.41 229 CYS A O 1
ATOM 1920 N N . ILE A 1 230 ? -22.316 -6.181 7.808 1.00 61.75 230 ILE A N 1
ATOM 1921 C CA . ILE A 1 230 ? -21.368 -6.756 6.827 1.00 61.75 230 ILE A CA 1
ATOM 1922 C C . ILE A 1 230 ? -21.442 -6.017 5.484 1.00 61.75 230 ILE A C 1
ATOM 1924 O O . ILE A 1 230 ? -20.427 -5.729 4.851 1.00 61.75 230 ILE A O 1
ATOM 1928 N N . SER A 1 231 ? -22.659 -5.711 5.043 1.00 55.62 231 SER A N 1
ATOM 1929 C CA . SER A 1 231 ? -22.916 -5.023 3.784 1.00 55.62 231 SER A CA 1
ATOM 1930 C C . SER A 1 231 ? -22.583 -3.540 3.880 1.00 55.62 231 SER A C 1
ATOM 1932 O O . SER A 1 231 ? -22.125 -2.995 2.892 1.00 55.62 231 SER A O 1
ATOM 1934 N N . GLN A 1 232 ? -22.720 -2.900 5.044 1.00 56.94 232 GLN A N 1
ATOM 1935 C CA . GLN A 1 232 ? -22.217 -1.547 5.300 1.00 56.94 232 GLN A CA 1
ATOM 1936 C C . GLN A 1 232 ? -20.688 -1.517 5.266 1.00 56.94 232 GLN A C 1
ATOM 1938 O O . GLN A 1 232 ? -20.135 -0.703 4.536 1.00 56.94 232 GLN A O 1
ATOM 1943 N N . ILE A 1 233 ? -20.013 -2.457 5.940 1.00 60.06 233 ILE A N 1
ATOM 1944 C CA . ILE A 1 233 ? -18.548 -2.618 5.895 1.00 60.06 233 ILE A CA 1
ATOM 1945 C C . ILE A 1 233 ? -18.078 -2.739 4.449 1.00 60.06 233 ILE A C 1
ATOM 1947 O O . ILE A 1 233 ? -17.203 -1.997 4.008 1.00 60.06 233 ILE A O 1
ATOM 1951 N N . CYS A 1 234 ? -18.695 -3.633 3.675 1.00 58.59 234 CYS A N 1
ATOM 1952 C CA . CYS A 1 234 ? -18.270 -3.823 2.298 1.00 58.59 234 CYS A CA 1
ATOM 1953 C C . CYS A 1 234 ? -18.743 -2.707 1.367 1.00 58.59 234 CYS A C 1
ATOM 1955 O O . CYS A 1 234 ? -18.086 -2.446 0.374 1.00 58.59 234 CYS A O 1
ATOM 1957 N N . MET A 1 235 ? -19.839 -2.006 1.658 1.00 55.84 235 MET A N 1
ATOM 1958 C CA . MET A 1 235 ? -20.267 -0.85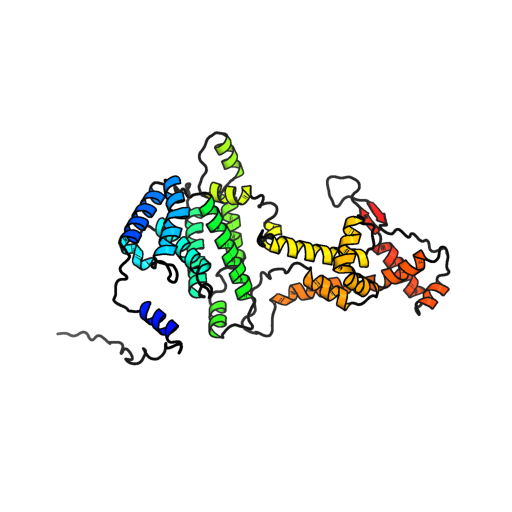9 0.859 1.00 55.84 235 MET A CA 1
ATOM 1959 C C . MET A 1 235 ? -19.387 0.364 1.116 1.00 55.84 235 MET A C 1
ATOM 1961 O O . MET A 1 235 ? -19.101 1.083 0.171 1.00 55.84 235 MET A O 1
ATOM 1965 N N . VAL A 1 236 ? -18.908 0.573 2.344 1.00 54.38 236 VAL A N 1
ATOM 1966 C CA . VAL A 1 236 ? -17.839 1.534 2.660 1.00 54.38 236 VAL A CA 1
ATOM 1967 C C . VAL A 1 236 ? -16.560 1.143 1.911 1.00 54.38 236 VAL A C 1
ATOM 1969 O O . VAL A 1 236 ? -15.952 1.980 1.252 1.00 54.38 236 VAL A O 1
ATOM 1972 N N . TYR A 1 237 ? -16.225 -0.149 1.896 1.00 58.19 237 TYR A N 1
ATOM 1973 C CA . TYR A 1 237 ? -15.094 -0.686 1.133 1.00 58.19 237 TYR A CA 1
ATOM 1974 C C . TYR A 1 237 ? -15.257 -0.552 -0.398 1.00 58.19 237 TYR A C 1
ATOM 1976 O O . TYR A 1 237 ? -14.282 -0.344 -1.116 1.00 58.19 237 TYR A O 1
ATOM 1984 N N . LEU A 1 238 ? -16.486 -0.642 -0.923 1.00 46.94 238 LEU A N 1
ATOM 1985 C CA . LEU A 1 238 ? -16.789 -0.582 -2.358 1.00 46.94 238 LEU A CA 1
ATOM 1986 C C . LEU A 1 238 ? -17.103 0.819 -2.893 1.00 46.94 238 LEU A C 1
ATOM 1988 O O . LEU A 1 238 ? -16.817 1.073 -4.063 1.00 46.94 238 LEU A O 1
ATOM 1992 N N . LYS A 1 239 ? -17.686 1.723 -2.093 1.00 42.22 239 LYS A N 1
ATOM 1993 C CA . LYS A 1 239 ? -17.999 3.111 -2.493 1.00 42.22 239 LYS A CA 1
ATOM 1994 C C . LYS A 1 239 ? -16.744 3.903 -2.850 1.00 42.22 239 LYS A C 1
ATOM 1996 O O . LYS A 1 239 ? -16.825 4.791 -3.690 1.00 42.22 239 LYS A O 1
ATOM 2001 N N . GLU A 1 240 ? -15.597 3.509 -2.310 1.00 42.78 240 GLU A N 1
ATOM 2002 C CA . GLU A 1 240 ? -14.275 4.027 -2.677 1.00 42.78 240 GLU A CA 1
ATOM 2003 C C . GLU A 1 240 ? -13.679 3.356 -3.945 1.00 42.78 240 GLU A C 1
ATOM 2005 O O . GLU A 1 240 ? -12.499 3.510 -4.244 1.00 42.78 240 GLU A O 1
ATOM 2010 N N . GLY A 1 241 ? -14.475 2.622 -4.743 1.00 40.69 241 GLY A N 1
ATOM 2011 C CA . GLY A 1 241 ? -14.098 2.187 -6.102 1.00 40.69 241 GLY A CA 1
ATOM 2012 C C . GLY A 1 241 ? -13.128 1.003 -6.173 1.00 40.69 241 GLY A C 1
ATOM 2013 O O . GLY A 1 241 ? -12.334 0.890 -7.110 1.00 40.69 241 GLY A O 1
ATOM 2014 N N . PHE A 1 242 ? -13.166 0.116 -5.181 1.00 49.19 242 PHE A N 1
ATOM 2015 C CA . PHE A 1 242 ? -11.966 -0.625 -4.814 1.00 49.19 242 PHE A CA 1
ATOM 2016 C C . PHE A 1 242 ? -11.952 -2.129 -5.160 1.00 49.19 242 PHE A C 1
ATOM 2018 O O . PHE A 1 242 ? -10.881 -2.715 -5.176 1.00 49.19 242 PHE A O 1
ATOM 2025 N N . PHE A 1 243 ? -13.051 -2.774 -5.586 1.00 37.09 243 PHE A N 1
ATOM 2026 C CA . PHE A 1 243 ? -13.012 -4.232 -5.852 1.00 37.09 243 PHE A CA 1
ATOM 2027 C C . PHE A 1 243 ? -12.341 -4.672 -7.157 1.00 37.09 243 PHE A C 1
ATOM 2029 O O . PHE A 1 243 ? -11.648 -5.685 -7.183 1.00 37.09 243 PHE A O 1
ATOM 2036 N N . GLY A 1 244 ? -12.531 -3.931 -8.252 1.00 36.28 244 GLY A N 1
ATOM 2037 C CA . GLY A 1 244 ? -11.889 -4.267 -9.532 1.00 36.28 244 GLY A CA 1
ATOM 2038 C C . GLY A 1 244 ? -10.399 -3.924 -9.551 1.00 36.28 244 GLY A C 1
ATOM 2039 O O . GLY A 1 244 ? -9.629 -4.503 -10.310 1.00 36.28 244 GLY A O 1
ATOM 2040 N N . SER A 1 245 ? -9.993 -2.994 -8.687 1.00 36.69 245 SER A N 1
ATOM 2041 C CA . SER A 1 245 ? -8.634 -2.493 -8.587 1.00 36.69 245 SER A CA 1
ATOM 2042 C C . SER A 1 245 ? -7.836 -3.214 -7.493 1.00 36.69 245 SER A C 1
ATOM 2044 O O . SER A 1 245 ? -6.718 -3.601 -7.804 1.00 36.69 245 SER A O 1
ATOM 2046 N N . GLN A 1 246 ? -8.348 -3.488 -6.275 1.00 39.28 246 GLN A N 1
ATOM 2047 C CA . GLN A 1 246 ? -7.579 -4.040 -5.122 1.00 39.28 246 GLN A CA 1
ATOM 2048 C C . GLN A 1 246 ? -7.010 -5.443 -5.267 1.00 39.28 246 GLN A C 1
ATOM 2050 O O . GLN A 1 246 ? -5.999 -5.719 -4.628 1.00 39.28 246 GLN A O 1
ATOM 2055 N N . LEU A 1 247 ? -7.548 -6.318 -6.112 1.00 39.25 247 LEU A N 1
ATOM 2056 C CA . LEU A 1 247 ? -6.837 -7.572 -6.392 1.00 39.25 247 LEU A CA 1
ATOM 2057 C C . LEU A 1 247 ? -5.532 -7.316 -7.170 1.00 39.25 247 LEU A C 1
ATOM 2059 O O . LEU A 1 247 ? -4.523 -7.964 -6.907 1.00 39.25 247 LEU A O 1
ATOM 2063 N N . CYS A 1 248 ? -5.500 -6.290 -8.029 1.00 36.34 248 CYS A N 1
ATOM 2064 C CA . CYS A 1 248 ? -4.262 -5.745 -8.605 1.00 36.34 248 CYS A CA 1
ATOM 2065 C C . CYS A 1 248 ? -3.552 -4.732 -7.678 1.00 36.34 248 CYS A C 1
ATOM 2067 O O . CYS A 1 248 ? -2.357 -4.487 -7.826 1.00 36.34 248 CYS A O 1
ATOM 2069 N N . SER A 1 249 ? -4.273 -4.158 -6.712 1.00 35.81 249 SER A N 1
ATOM 2070 C CA . SER A 1 249 ? -3.920 -2.967 -5.927 1.00 35.81 249 SER A CA 1
ATOM 2071 C C . SER A 1 249 ? -3.710 -3.255 -4.426 1.00 35.81 249 SER A C 1
ATOM 2073 O O . SER A 1 249 ? -3.444 -2.360 -3.635 1.00 35.81 249 SER A O 1
ATOM 2075 N N . LEU A 1 250 ? -3.595 -4.522 -4.023 1.00 36.38 250 LEU A N 1
ATOM 2076 C CA . LEU A 1 250 ? -2.807 -4.908 -2.841 1.00 36.38 250 LEU A CA 1
ATOM 2077 C C . LEU A 1 250 ? -1.322 -4.524 -2.999 1.00 36.38 250 LEU A C 1
ATOM 2079 O O . LEU A 1 250 ? -0.612 -4.376 -2.009 1.00 36.38 250 LEU A O 1
ATOM 2083 N N . ASN A 1 251 ? -0.882 -4.265 -4.235 1.00 36.06 251 ASN A N 1
ATOM 2084 C CA . ASN A 1 251 ? 0.380 -3.598 -4.564 1.00 36.06 251 ASN A CA 1
ATOM 2085 C C . ASN A 1 251 ? 0.296 -2.053 -4.542 1.00 36.06 251 ASN A C 1
ATOM 2087 O O . ASN A 1 251 ? 1.322 -1.384 -4.636 1.00 36.06 251 ASN A O 1
ATOM 2091 N N . THR A 1 252 ? -0.901 -1.463 -4.452 1.00 34.78 252 THR A N 1
ATOM 2092 C CA . THR A 1 252 ? -1.153 -0.028 -4.701 1.00 34.78 252 THR A CA 1
ATOM 2093 C C . THR A 1 252 ? -2.039 0.644 -3.642 1.00 34.78 252 THR A C 1
ATOM 2095 O O . THR A 1 252 ? -2.351 1.822 -3.771 1.00 34.78 252 THR A O 1
ATOM 2098 N N . ALA A 1 253 ? -2.351 -0.022 -2.525 1.00 34.00 253 ALA A N 1
ATOM 2099 C CA . ALA A 1 253 ? -2.881 0.595 -1.303 1.00 34.00 253 ALA A CA 1
ATOM 2100 C C . ALA A 1 253 ? -1.785 1.386 -0.549 1.00 34.00 253 ALA A C 1
ATOM 2102 O O . ALA A 1 253 ? -1.632 1.306 0.670 1.00 34.00 253 ALA A O 1
ATOM 2103 N N . MET A 1 254 ? -0.971 2.129 -1.305 1.00 40.28 254 MET A N 1
ATOM 2104 C CA . MET A 1 254 ? -0.073 3.155 -0.811 1.00 40.28 254 MET A CA 1
ATOM 2105 C C . MET A 1 254 ? -0.862 4.466 -0.733 1.00 40.28 254 MET A C 1
ATOM 2107 O O . MET A 1 254 ? -0.994 5.166 -1.724 1.00 40.28 254 MET A O 1
ATOM 2111 N N . THR A 1 255 ? -1.364 4.786 0.462 1.00 34.72 255 THR A N 1
ATOM 2112 C CA . THR A 1 255 ? -1.521 6.153 1.008 1.00 34.72 255 THR A CA 1
ATOM 2113 C C . THR A 1 255 ? -1.801 7.287 0.002 1.00 34.72 255 THR A C 1
ATOM 2115 O O . THR A 1 255 ? -0.876 7.883 -0.551 1.00 34.72 255 THR A O 1
ATOM 2118 N N . TRP A 1 256 ? -3.061 7.716 -0.128 1.00 30.97 256 TRP A N 1
ATOM 2119 C CA . TRP A 1 256 ? -3.418 8.976 -0.797 1.00 30.97 256 TRP A CA 1
ATOM 2120 C C . TRP A 1 256 ? -3.084 10.184 0.090 1.00 30.97 256 TRP A C 1
ATOM 2122 O O . TRP A 1 256 ? -3.945 10.899 0.587 1.00 30.97 256 TRP A O 1
ATOM 2132 N N . THR A 1 257 ? -1.791 10.429 0.283 1.00 44.69 257 THR A N 1
ATOM 2133 C CA . THR A 1 257 ? -1.287 11.744 0.690 1.00 44.69 257 THR A CA 1
ATOM 2134 C C . THR A 1 257 ? -0.668 12.407 -0.537 1.00 44.69 257 THR A C 1
ATOM 2136 O O . THR A 1 257 ? -0.010 11.743 -1.342 1.00 44.69 257 THR A O 1
ATOM 2139 N N . SER A 1 258 ? -0.846 13.724 -0.694 1.00 42.69 258 SER A N 1
ATOM 2140 C CA . SER A 1 258 ? -0.277 14.507 -1.813 1.00 42.69 258 SER A CA 1
ATOM 2141 C C . SER A 1 258 ? 1.218 14.211 -2.053 1.00 42.69 258 SER A C 1
ATOM 2143 O O . SER A 1 258 ? 1.693 14.229 -3.187 1.00 42.69 258 SER A O 1
ATOM 2145 N N . THR A 1 259 ? 1.959 13.864 -0.997 1.00 43.38 259 THR A N 1
ATOM 2146 C CA . THR A 1 259 ? 3.383 13.505 -1.032 1.00 43.38 259 THR A CA 1
ATOM 2147 C C . THR A 1 259 ? 3.673 12.172 -1.736 1.00 43.38 259 THR A C 1
ATOM 2149 O O . THR A 1 259 ? 4.647 12.081 -2.482 1.00 43.38 259 THR A O 1
ATOM 2152 N N . GLN A 1 260 ? 2.845 11.142 -1.551 1.00 50.28 260 GLN A N 1
ATOM 2153 C CA . GLN A 1 260 ? 3.043 9.833 -2.194 1.00 50.28 260 GLN A CA 1
ATOM 2154 C C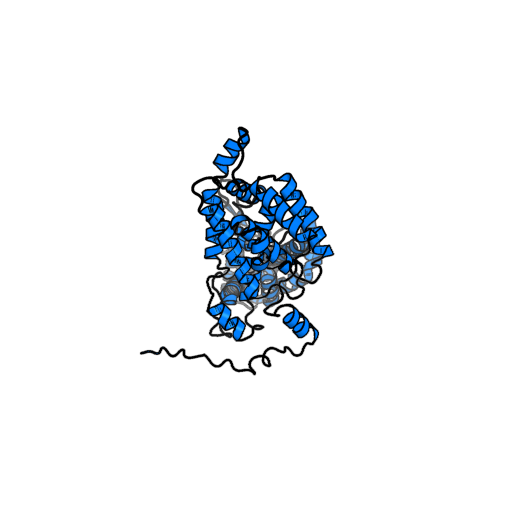 . GLN A 1 260 ? 2.614 9.858 -3.663 1.00 50.28 260 GLN A C 1
ATOM 2156 O O . GLN A 1 260 ? 3.299 9.281 -4.503 1.00 50.28 260 GLN A O 1
ATOM 2161 N N . VAL A 1 261 ? 1.569 10.626 -3.997 1.00 55.38 261 VAL A N 1
ATOM 2162 C CA . VAL A 1 261 ? 1.172 10.887 -5.393 1.00 55.38 261 VAL A CA 1
ATOM 2163 C C . VAL A 1 261 ? 2.300 11.578 -6.161 1.00 55.38 261 VAL A C 1
ATOM 2165 O O . VAL A 1 261 ? 2.609 11.183 -7.281 1.00 55.38 261 VAL A O 1
ATOM 2168 N N . LYS A 1 262 ? 2.975 12.563 -5.550 1.00 66.00 262 LYS A N 1
ATOM 2169 C CA . LYS A 1 262 ? 4.161 13.207 -6.144 1.00 66.00 262 LYS A CA 1
ATOM 2170 C C . LYS A 1 262 ? 5.304 12.219 -6.362 1.00 66.00 262 LYS A C 1
ATOM 2172 O O . LYS A 1 262 ? 5.918 12.228 -7.420 1.00 66.00 262 LYS A O 1
ATOM 2177 N N . LYS A 1 263 ? 5.563 11.336 -5.395 1.00 71.62 263 LYS A N 1
ATOM 2178 C CA . LYS A 1 263 ? 6.592 10.298 -5.531 1.00 71.62 263 LYS A CA 1
ATOM 2179 C C . LYS A 1 263 ? 6.260 9.303 -6.645 1.00 71.62 263 LYS A C 1
ATOM 2181 O O . LYS A 1 263 ? 7.140 8.951 -7.420 1.00 71.62 263 LYS A O 1
ATOM 2186 N N . MET A 1 264 ? 5.002 8.885 -6.749 1.00 69.75 264 MET A N 1
ATOM 2187 C CA . MET A 1 264 ? 4.542 7.999 -7.816 1.00 69.75 264 MET A CA 1
ATOM 2188 C C . MET A 1 264 ? 4.631 8.681 -9.184 1.00 69.75 264 MET A C 1
ATOM 2190 O O . MET A 1 264 ? 5.102 8.068 -10.135 1.00 69.75 264 MET A O 1
ATOM 2194 N N . ASN A 1 265 ? 4.255 9.959 -9.277 1.00 77.38 265 ASN A N 1
ATOM 2195 C CA . ASN A 1 265 ? 4.443 10.762 -10.485 1.00 77.38 265 ASN A CA 1
ATOM 2196 C C . ASN A 1 265 ? 5.927 10.793 -10.888 1.00 77.38 265 ASN A C 1
ATOM 2198 O O . ASN A 1 265 ? 6.262 10.495 -12.031 1.00 77.38 265 ASN A O 1
ATOM 2202 N N . ASP A 1 266 ? 6.825 11.008 -9.925 1.00 82.00 266 ASP A N 1
ATOM 2203 C CA . ASP A 1 266 ? 8.265 10.996 -10.177 1.00 82.00 266 ASP A CA 1
ATOM 2204 C C . ASP A 1 266 ? 8.780 9.628 -10.644 1.00 82.00 266 ASP A C 1
ATOM 2206 O O . ASP A 1 266 ? 9.675 9.568 -11.489 1.00 82.00 266 ASP A O 1
ATOM 2210 N N . GLN A 1 267 ? 8.230 8.525 -10.132 1.00 83.38 267 GLN A N 1
ATOM 2211 C CA . GLN A 1 267 ? 8.549 7.175 -10.609 1.00 83.38 267 GLN A CA 1
ATOM 2212 C C . GLN A 1 267 ? 8.045 6.957 -12.043 1.00 83.38 267 GLN A C 1
ATOM 2214 O O . GLN A 1 267 ? 8.814 6.514 -12.893 1.00 83.38 267 GLN A O 1
ATOM 2219 N N . ILE A 1 268 ? 6.806 7.350 -12.346 1.00 82.75 268 ILE A N 1
ATOM 2220 C CA . ILE A 1 268 ? 6.225 7.253 -13.694 1.00 82.75 268 ILE A CA 1
ATOM 2221 C C . ILE A 1 268 ? 7.057 8.051 -14.705 1.00 82.75 268 ILE A C 1
ATOM 2223 O O . ILE A 1 268 ? 7.357 7.546 -15.783 1.00 82.75 268 ILE A O 1
ATOM 2227 N N . MET A 1 269 ? 7.496 9.259 -14.347 1.00 84.56 269 MET A N 1
ATOM 2228 C CA . MET A 1 269 ? 8.328 10.088 -15.223 1.00 84.56 269 MET A CA 1
ATOM 2229 C C . MET A 1 269 ? 9.717 9.475 -15.474 1.00 84.56 269 MET A C 1
ATOM 2231 O O . MET A 1 269 ? 10.223 9.572 -16.590 1.00 84.56 269 MET A O 1
ATOM 2235 N N . ASN A 1 270 ? 10.322 8.782 -14.495 1.00 87.31 270 ASN A N 1
ATOM 2236 C CA . ASN A 1 270 ? 11.563 8.025 -14.736 1.00 87.31 270 ASN A CA 1
ATOM 2237 C C . ASN A 1 270 ? 11.330 6.838 -15.691 1.00 87.31 270 ASN A C 1
ATOM 2239 O O . ASN A 1 270 ? 12.159 6.611 -16.569 1.00 87.31 270 ASN A O 1
ATOM 2243 N N . LEU A 1 271 ? 10.218 6.101 -15.558 1.00 86.94 271 LEU A N 1
ATOM 2244 C CA . LEU A 1 271 ? 9.886 5.015 -16.494 1.00 86.94 271 LEU A CA 1
ATOM 2245 C C . LEU A 1 271 ? 9.649 5.553 -17.906 1.00 86.94 271 LEU A C 1
ATOM 2247 O O . LEU A 1 271 ? 10.151 4.982 -18.869 1.00 86.94 271 LEU A O 1
ATOM 2251 N N . LEU A 1 272 ? 8.951 6.684 -18.029 1.00 86.75 272 LEU A N 1
ATOM 2252 C CA . LEU A 1 272 ? 8.747 7.346 -19.313 1.00 86.75 272 LEU A CA 1
ATOM 2253 C C . LEU A 1 272 ? 10.080 7.766 -19.947 1.00 86.75 272 LEU A C 1
ATOM 2255 O O . LEU A 1 272 ? 10.271 7.557 -21.142 1.00 86.75 272 LEU A O 1
ATOM 2259 N N . ALA A 1 273 ? 11.017 8.303 -19.159 1.00 87.38 273 ALA A N 1
ATOM 2260 C CA . ALA A 1 273 ? 12.355 8.644 -19.640 1.00 87.38 273 ALA A CA 1
ATOM 2261 C C . ALA A 1 273 ? 13.098 7.418 -20.198 1.00 87.38 273 ALA A C 1
ATOM 2263 O O . ALA A 1 273 ? 13.651 7.496 -21.292 1.00 87.38 273 ALA A O 1
ATOM 2264 N N . ILE A 1 274 ? 13.061 6.280 -19.494 1.00 87.88 274 ILE A N 1
ATOM 2265 C CA . ILE A 1 274 ? 13.638 5.012 -19.975 1.00 87.88 274 ILE A CA 1
ATOM 2266 C C . ILE A 1 274 ? 12.988 4.603 -21.304 1.00 87.88 274 ILE A C 1
ATOM 2268 O O . ILE A 1 274 ? 13.689 4.335 -22.279 1.00 87.88 274 ILE A O 1
ATOM 2272 N N . CYS A 1 275 ? 11.652 4.587 -21.362 1.00 86.06 275 CYS A N 1
ATOM 2273 C CA . CYS A 1 275 ? 10.912 4.193 -22.558 1.00 86.06 275 CYS A CA 1
ATOM 2274 C C . CYS A 1 275 ? 11.230 5.082 -23.761 1.00 86.06 275 CYS A C 1
ATOM 2276 O O . CYS A 1 275 ? 11.352 4.565 -24.863 1.00 86.06 275 CYS A O 1
ATOM 2278 N N . LEU A 1 276 ? 11.394 6.393 -23.567 1.00 83.94 276 LEU A N 1
ATOM 2279 C CA . LEU A 1 276 ? 11.713 7.316 -24.657 1.00 83.94 276 LEU A CA 1
ATOM 2280 C C . LEU A 1 276 ? 13.156 7.193 -25.149 1.00 83.94 276 LEU A C 1
ATOM 2282 O O . LEU A 1 276 ? 13.405 7.469 -26.318 1.00 83.94 276 LEU A O 1
ATOM 2286 N N . VAL A 1 277 ? 14.098 6.762 -24.307 1.00 84.31 277 VAL A N 1
ATOM 2287 C CA . VAL A 1 277 ? 15.463 6.467 -24.771 1.00 84.31 277 VAL A CA 1
ATOM 2288 C C . VAL A 1 277 ? 15.495 5.161 -25.566 1.00 84.31 277 VAL A C 1
ATOM 2290 O O . VAL A 1 277 ? 16.085 5.112 -26.644 1.00 84.31 277 VAL A O 1
ATOM 2293 N N . LEU A 1 278 ? 14.831 4.116 -25.062 1.00 81.19 278 LEU A N 1
ATOM 2294 C CA . LEU A 1 278 ? 14.769 2.802 -25.712 1.00 81.19 278 LEU A CA 1
ATOM 2295 C C . LEU A 1 278 ? 13.938 2.832 -27.007 1.00 81.19 278 LEU A C 1
ATOM 2297 O O . LEU A 1 278 ? 14.332 2.291 -28.040 1.00 81.19 278 LEU A O 1
ATOM 2301 N N . HIS A 1 279 ? 12.807 3.531 -26.972 1.00 77.69 279 HIS A N 1
ATOM 2302 C CA . HIS A 1 279 ? 11.867 3.666 -28.076 1.00 77.69 279 HIS A CA 1
ATOM 2303 C C . HIS A 1 279 ? 11.464 5.143 -28.258 1.00 77.69 279 HIS A C 1
ATOM 2305 O O . HIS A 1 279 ? 10.426 5.585 -27.755 1.00 77.69 279 HIS A O 1
ATOM 2311 N N . PRO A 1 280 ? 12.272 5.948 -28.978 1.00 75.69 280 PRO A N 1
ATOM 2312 C CA . PRO A 1 280 ? 12.009 7.379 -29.060 1.00 75.69 280 PRO A CA 1
ATOM 2313 C C . PRO A 1 280 ? 10.804 7.690 -29.952 1.00 75.69 280 PRO A C 1
ATOM 2315 O O . PRO A 1 280 ? 10.871 7.583 -31.183 1.00 75.69 280 PRO A O 1
ATOM 2318 N N . MET A 1 281 ? 9.722 8.122 -29.310 1.00 73.31 281 MET A N 1
ATOM 2319 C CA . MET A 1 281 ? 8.462 8.552 -29.916 1.00 73.31 281 MET A CA 1
ATOM 2320 C C . MET A 1 281 ? 8.244 10.050 -29.714 1.00 73.31 281 MET A C 1
ATOM 2322 O O . MET A 1 281 ? 8.803 10.658 -28.801 1.00 73.31 281 MET A O 1
ATOM 2326 N N . ARG A 1 282 ? 7.382 10.647 -30.544 1.00 70.81 282 ARG A N 1
ATOM 2327 C CA . ARG A 1 282 ? 6.888 12.000 -30.279 1.00 70.81 282 ARG A CA 1
ATOM 2328 C C . ARG A 1 282 ? 5.902 11.970 -29.121 1.00 70.81 282 ARG A C 1
ATOM 2330 O O . ARG A 1 282 ? 4.942 11.204 -29.143 1.00 70.81 282 ARG A O 1
ATOM 2337 N N . ILE A 1 283 ? 6.141 12.837 -28.150 1.00 81.12 283 ILE A N 1
ATOM 2338 C CA . ILE A 1 283 ? 5.232 13.122 -27.044 1.00 81.12 283 ILE A CA 1
ATOM 2339 C C . ILE A 1 283 ? 4.822 14.593 -27.098 1.00 81.12 283 ILE A C 1
ATOM 2341 O O . ILE A 1 283 ? 5.373 15.367 -27.879 1.00 81.12 283 ILE A O 1
ATOM 2345 N N . ASP A 1 284 ? 3.835 14.962 -26.287 1.00 85.12 284 ASP A N 1
ATOM 2346 C CA . ASP A 1 284 ? 3.392 16.348 -26.150 1.00 85.12 284 ASP A CA 1
ATOM 2347 C C . ASP A 1 284 ? 4.556 17.280 -25.760 1.00 85.12 284 ASP A C 1
ATOM 2349 O O . ASP A 1 284 ? 5.368 16.938 -24.896 1.00 85.12 284 ASP A O 1
ATOM 2353 N N . GLU A 1 285 ? 4.642 18.457 -26.390 1.00 84.50 285 GLU A N 1
ATOM 2354 C CA . GLU A 1 285 ? 5.767 19.388 -26.215 1.00 84.50 285 GLU A CA 1
ATOM 2355 C C . GLU A 1 285 ? 5.903 19.880 -24.767 1.00 84.50 285 GLU A C 1
ATOM 2357 O O . GLU A 1 285 ? 7.023 20.029 -24.271 1.00 84.50 285 GLU A O 1
ATOM 2362 N N . ALA A 1 286 ? 4.787 20.084 -24.057 1.00 84.56 286 ALA A N 1
ATOM 2363 C CA . ALA A 1 286 ? 4.824 20.508 -22.661 1.00 84.56 286 ALA A CA 1
ATOM 2364 C C . ALA A 1 286 ? 5.352 19.386 -21.756 1.00 84.56 286 ALA A C 1
ATOM 2366 O O . ALA A 1 286 ? 6.149 19.634 -20.848 1.00 84.56 286 ALA A O 1
ATOM 2367 N N . LEU A 1 287 ? 4.962 18.138 -22.036 1.00 84.75 287 LEU A N 1
ATOM 2368 C CA . LEU A 1 287 ? 5.481 16.965 -21.333 1.00 84.75 287 LEU A CA 1
ATOM 2369 C C . LEU A 1 287 ? 6.970 16.745 -21.627 1.00 84.75 287 LEU A C 1
ATOM 2371 O O . LEU A 1 287 ? 7.734 16.425 -20.717 1.00 84.75 287 LEU A O 1
ATOM 2375 N N . GLN A 1 288 ? 7.398 16.955 -22.874 1.00 86.44 288 GLN A N 1
ATOM 2376 C CA . GLN A 1 288 ? 8.800 16.842 -23.271 1.00 86.44 288 GLN A CA 1
ATOM 2377 C C . GLN A 1 288 ? 9.673 17.889 -22.578 1.00 86.44 288 GLN A C 1
ATOM 2379 O O . GLN A 1 288 ? 10.742 17.549 -22.070 1.00 86.44 288 GLN A O 1
ATOM 2384 N N . ALA A 1 289 ? 9.209 19.140 -22.514 1.00 86.88 289 ALA A N 1
ATOM 2385 C CA . ALA A 1 289 ? 9.907 20.212 -21.811 1.00 86.88 289 ALA A CA 1
ATOM 2386 C C . ALA A 1 289 ? 10.074 19.884 -20.319 1.00 86.88 289 ALA A C 1
ATOM 2388 O O . ALA A 1 289 ? 11.187 19.951 -19.799 1.00 86.88 289 ALA A O 1
ATOM 2389 N N . LEU A 1 290 ? 9.000 19.433 -19.660 1.00 87.69 290 LEU A N 1
ATOM 2390 C CA . LEU A 1 290 ? 9.024 19.031 -18.251 1.00 87.69 290 LEU A CA 1
ATOM 2391 C C . LEU A 1 290 ? 9.985 17.859 -17.997 1.00 87.69 290 LEU A C 1
ATOM 2393 O O . LEU A 1 290 ? 10.717 17.836 -17.005 1.00 87.69 290 LEU A O 1
ATOM 2397 N N . LEU A 1 291 ? 9.983 16.871 -18.895 1.00 88.12 291 LEU A N 1
ATOM 2398 C CA . LEU A 1 291 ? 10.851 15.706 -18.789 1.00 88.12 291 LEU A CA 1
ATOM 2399 C C . LEU A 1 291 ? 12.326 16.099 -18.938 1.00 88.12 291 LEU A C 1
ATOM 2401 O O . LEU A 1 291 ? 13.158 15.645 -18.154 1.00 88.12 291 LEU A O 1
ATOM 2405 N N . MET A 1 292 ? 12.648 16.970 -19.896 1.00 87.19 292 MET A N 1
ATOM 2406 C CA . MET A 1 292 ? 14.015 17.450 -20.116 1.00 87.19 292 MET A CA 1
ATOM 2407 C C . MET A 1 292 ? 14.505 18.354 -18.982 1.00 87.19 292 MET A C 1
ATOM 2409 O O . MET A 1 292 ? 15.661 18.239 -18.582 1.00 87.19 292 MET A O 1
ATOM 2413 N N . GLU A 1 293 ? 13.636 19.195 -18.416 1.00 89.38 293 GLU A N 1
ATOM 2414 C CA . GLU A 1 293 ? 13.969 20.061 -17.279 1.00 89.38 293 GLU A CA 1
ATOM 2415 C C . GLU A 1 293 ? 14.364 19.245 -16.041 1.00 89.38 293 GLU A C 1
ATOM 2417 O O . GLU A 1 293 ? 15.362 19.544 -15.386 1.00 89.38 293 GLU A O 1
ATOM 2422 N N . LYS A 1 294 ? 13.603 18.188 -15.728 1.00 87.81 294 LYS A N 1
ATOM 2423 C CA . LYS A 1 294 ? 13.780 17.423 -14.485 1.00 87.81 294 LYS A CA 1
ATOM 2424 C C . LYS A 1 294 ? 14.665 16.179 -14.626 1.00 87.81 294 LYS A C 1
ATOM 2426 O O . LYS A 1 294 ? 15.318 15.786 -13.661 1.00 87.81 294 LYS A O 1
ATOM 2431 N N . TYR A 1 295 ? 14.689 15.546 -15.799 1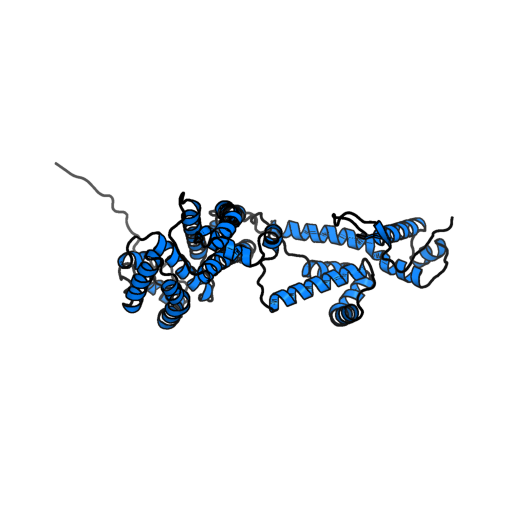.00 88.06 295 TYR A N 1
ATOM 2432 C CA . TYR A 1 295 ? 15.355 14.256 -16.037 1.00 88.06 295 TYR A CA 1
ATOM 2433 C C . TYR A 1 295 ? 16.368 14.286 -17.190 1.00 88.06 295 TYR A C 1
ATOM 2435 O O . TYR A 1 295 ? 16.933 13.242 -17.519 1.00 88.06 295 TYR A O 1
ATOM 2443 N N . GLY A 1 296 ? 16.646 15.455 -17.779 1.00 87.62 296 GLY A N 1
ATOM 2444 C CA . GLY A 1 296 ? 17.523 15.591 -18.946 1.00 87.62 296 GLY A CA 1
ATOM 2445 C C . GLY A 1 296 ? 18.922 15.002 -18.754 1.00 87.62 296 GLY A C 1
ATOM 2446 O O . GLY A 1 296 ? 19.413 14.309 -19.639 1.00 87.62 296 GLY A O 1
ATOM 2447 N N . GLU A 1 297 ? 19.544 15.181 -17.584 1.00 89.62 297 GLU A N 1
ATOM 2448 C CA . GLU A 1 297 ? 20.864 14.594 -17.296 1.00 89.62 297 GLU A CA 1
ATOM 2449 C C . GLU A 1 297 ? 20.829 13.056 -17.332 1.00 89.62 297 GLU A C 1
ATOM 2451 O O . GLU A 1 297 ? 21.701 12.423 -17.929 1.00 89.62 297 GLU A O 1
ATOM 2456 N N . LYS A 1 298 ? 19.791 12.438 -16.749 1.00 88.12 298 LYS A N 1
ATOM 2457 C CA . LYS A 1 298 ? 19.622 10.977 -16.784 1.00 88.12 298 LYS A CA 1
ATOM 2458 C C . LYS A 1 298 ? 19.386 10.481 -18.206 1.00 88.12 298 LYS A C 1
ATOM 2460 O O . LYS A 1 298 ? 19.982 9.483 -18.596 1.00 88.12 298 LYS A O 1
ATOM 2465 N N . ILE A 1 299 ? 18.550 11.186 -18.973 1.00 88.38 299 ILE A N 1
ATOM 2466 C CA . ILE A 1 299 ? 18.279 10.871 -20.381 1.00 88.38 299 ILE A CA 1
ATOM 2467 C C . ILE A 1 299 ? 19.576 10.914 -21.186 1.00 88.38 299 ILE A C 1
ATOM 2469 O O . ILE A 1 299 ? 19.886 9.942 -21.859 1.00 88.38 299 ILE A O 1
ATOM 2473 N N . GLN A 1 300 ? 20.392 11.958 -21.037 1.00 88.81 300 GLN A N 1
ATOM 2474 C CA . GLN A 1 300 ? 21.669 12.068 -21.749 1.00 88.81 300 GLN A CA 1
ATOM 2475 C C . GLN A 1 300 ? 22.645 10.936 -21.410 1.00 88.81 300 GLN A C 1
ATOM 2477 O O . GLN A 1 300 ? 23.369 10.462 -22.284 1.00 88.81 300 GLN A O 1
ATOM 2482 N N . ARG A 1 301 ? 22.695 10.491 -20.148 1.00 89.38 301 ARG A N 1
ATOM 2483 C CA . ARG A 1 301 ? 23.527 9.343 -19.743 1.00 89.38 301 ARG A CA 1
ATOM 2484 C C . ARG A 1 301 ? 23.015 8.031 -20.340 1.00 89.38 301 ARG A C 1
ATOM 2486 O O . ARG A 1 301 ? 23.810 7.229 -20.824 1.00 89.38 301 ARG A O 1
ATOM 2493 N N . MET A 1 302 ? 21.696 7.841 -20.370 1.00 88.31 302 MET A N 1
ATOM 2494 C CA . MET A 1 302 ? 21.066 6.684 -21.011 1.00 88.31 302 MET A CA 1
ATOM 2495 C C . MET A 1 302 ? 21.256 6.697 -22.540 1.00 88.31 302 MET A C 1
ATOM 2497 O O . MET A 1 302 ? 21.566 5.661 -23.118 1.00 88.31 302 MET A O 1
ATOM 2501 N N . GLU A 1 303 ? 21.165 7.858 -23.198 1.00 84.94 303 GLU A N 1
ATOM 2502 C CA . GLU A 1 303 ? 21.409 8.022 -24.643 1.00 84.94 303 GLU A CA 1
ATOM 2503 C C . GLU A 1 303 ? 22.860 7.725 -25.041 1.00 84.94 303 GLU A C 1
ATOM 2505 O O . GLU A 1 303 ? 23.111 7.242 -26.143 1.00 84.94 303 GLU A O 1
ATOM 2510 N N . LYS A 1 304 ? 23.820 7.973 -24.141 1.00 84.75 304 LYS A N 1
ATOM 2511 C CA . LYS A 1 304 ? 25.227 7.577 -24.318 1.00 84.75 304 LYS A CA 1
ATOM 2512 C C . LYS A 1 304 ? 25.458 6.070 -24.167 1.00 84.75 304 LYS A C 1
ATOM 2514 O O . LYS A 1 304 ? 26.576 5.617 -24.392 1.00 84.75 304 LYS A O 1
ATOM 2519 N N . GLY A 1 305 ? 24.434 5.310 -23.778 1.00 82.12 305 GLY A N 1
ATOM 2520 C CA . GLY A 1 305 ? 24.531 3.872 -23.562 1.00 82.12 305 GLY A CA 1
ATOM 2521 C C . GLY A 1 305 ? 25.227 3.503 -22.252 1.00 82.12 305 GLY A C 1
ATOM 2522 O O . GLY A 1 305 ? 25.919 2.495 -22.210 1.00 82.12 305 GLY A O 1
ATOM 2523 N N . GLU A 1 306 ? 25.088 4.299 -21.184 1.00 88.44 306 GLU A N 1
ATOM 2524 C CA . GLU A 1 306 ? 25.577 3.916 -19.851 1.00 88.44 306 GLU A CA 1
ATOM 2525 C C . GLU A 1 306 ? 24.590 2.938 -19.173 1.00 88.44 306 GLU A C 1
ATOM 2527 O O . GLU A 1 306 ? 23.528 3.382 -18.725 1.00 88.44 306 GLU A O 1
ATOM 2532 N N . PRO A 1 307 ? 24.911 1.636 -19.003 1.00 85.81 307 PRO A N 1
ATOM 2533 C CA . PRO A 1 307 ? 23.961 0.660 -18.451 1.00 85.81 307 PRO A CA 1
ATOM 2534 C C . PRO A 1 307 ? 23.557 0.978 -17.006 1.00 85.81 307 PRO A C 1
ATOM 2536 O O . PRO A 1 307 ? 22.407 0.788 -16.619 1.00 85.81 307 PRO A O 1
ATOM 2539 N N . GLN A 1 308 ? 24.476 1.548 -16.219 1.00 88.31 308 GLN A N 1
ATOM 2540 C CA . GLN A 1 308 ? 24.208 1.928 -14.830 1.00 88.31 308 GLN A CA 1
ATOM 2541 C C . GLN A 1 308 ? 23.085 2.969 -14.712 1.00 88.31 308 GLN A C 1
ATOM 2543 O O . GLN A 1 308 ? 22.325 2.948 -13.749 1.00 88.31 308 GLN A O 1
ATOM 2548 N N . ALA A 1 309 ? 22.943 3.866 -15.694 1.00 89.19 309 ALA A N 1
ATOM 2549 C CA . ALA A 1 309 ? 21.879 4.866 -15.675 1.00 89.19 309 ALA A CA 1
ATOM 2550 C C . ALA A 1 309 ? 20.487 4.224 -15.825 1.00 89.19 309 ALA A C 1
ATOM 2552 O O . ALA A 1 309 ? 19.529 4.705 -15.216 1.00 89.19 309 ALA A O 1
ATOM 2553 N N . PHE A 1 310 ? 20.387 3.125 -16.586 1.00 89.00 310 PHE A N 1
ATOM 2554 C CA . PHE A 1 310 ? 19.162 2.334 -16.709 1.00 89.00 310 PHE A CA 1
ATOM 2555 C C . PHE A 1 310 ? 18.856 1.566 -15.422 1.00 89.00 310 PHE A C 1
ATOM 2557 O O . PHE A 1 310 ? 17.713 1.605 -14.967 1.00 89.00 310 PHE A O 1
ATOM 2564 N N . ASP A 1 311 ? 19.864 0.935 -14.808 1.00 88.06 311 ASP A N 1
ATOM 2565 C CA . ASP A 1 311 ? 19.707 0.217 -13.536 1.00 88.06 311 ASP A CA 1
ATOM 2566 C C . ASP A 1 311 ? 19.216 1.152 -12.421 1.00 88.06 311 ASP A C 1
ATOM 2568 O O . ASP A 1 311 ? 18.192 0.884 -11.794 1.00 88.06 311 ASP A O 1
ATOM 2572 N N . ASP A 1 312 ? 19.863 2.308 -12.241 1.00 88.81 312 ASP A N 1
ATOM 2573 C CA . ASP A 1 312 ? 19.502 3.278 -11.203 1.00 88.81 312 ASP A CA 1
ATOM 2574 C C . ASP A 1 312 ? 18.077 3.826 -11.407 1.00 88.81 312 ASP A C 1
ATOM 2576 O O . ASP A 1 312 ? 17.302 3.988 -10.454 1.00 88.81 312 ASP A O 1
ATOM 2580 N N . ALA A 1 313 ? 17.715 4.132 -12.659 1.00 87.00 313 ALA A N 1
ATOM 2581 C CA . ALA A 1 313 ? 16.400 4.662 -13.002 1.00 87.00 313 ALA A CA 1
ATOM 2582 C C . ALA A 1 313 ? 15.300 3.605 -12.819 1.00 87.00 313 ALA A C 1
ATOM 2584 O O . ALA A 1 313 ? 14.258 3.906 -12.226 1.00 87.00 313 ALA A O 1
ATOM 2585 N N . PHE A 1 314 ? 15.542 2.368 -13.258 1.00 85.94 314 PHE A N 1
ATOM 2586 C CA . PHE A 1 314 ? 14.599 1.264 -13.115 1.00 85.94 314 PHE A CA 1
ATOM 2587 C C . PHE A 1 314 ? 14.462 0.834 -11.654 1.00 85.94 314 PHE A C 1
ATOM 2589 O O . PHE A 1 314 ? 13.345 0.738 -11.156 1.00 85.94 314 PHE A O 1
ATOM 2596 N N . SER A 1 315 ? 15.560 0.691 -10.912 1.00 84.69 315 SER A N 1
ATOM 2597 C CA . SER A 1 315 ? 15.563 0.355 -9.480 1.00 84.69 315 SER A CA 1
ATOM 2598 C C . SER A 1 315 ? 14.817 1.380 -8.616 1.00 84.69 315 SER A C 1
ATOM 2600 O O . SER A 1 315 ? 14.214 1.028 -7.597 1.00 84.69 315 SER A O 1
ATOM 2602 N N . TYR A 1 316 ? 14.830 2.658 -9.007 1.00 83.81 316 TYR A N 1
ATOM 2603 C CA . TYR A 1 316 ? 14.047 3.705 -8.345 1.00 83.81 316 TYR A CA 1
ATOM 2604 C C . TYR A 1 316 ? 12.552 3.632 -8.686 1.00 83.81 316 TYR A C 1
ATOM 2606 O O . TYR A 1 316 ? 11.697 3.864 -7.822 1.00 83.81 316 TYR A O 1
ATOM 2614 N N . ALA A 1 317 ? 12.239 3.363 -9.952 1.00 79.44 317 ALA A N 1
ATOM 2615 C CA . ALA A 1 317 ? 10.905 3.545 -10.500 1.00 79.44 317 ALA A CA 1
ATOM 2616 C C . ALA A 1 317 ? 10.051 2.273 -10.529 1.00 79.44 317 ALA A C 1
ATOM 2618 O O . ALA A 1 317 ? 8.823 2.366 -10.531 1.00 79.44 317 ALA A O 1
ATOM 2619 N N . CYS A 1 318 ? 10.674 1.095 -10.525 1.00 72.31 318 CYS A N 1
ATOM 2620 C CA . CYS A 1 318 ? 9.951 -0.164 -10.544 1.00 72.31 318 CYS A CA 1
ATOM 2621 C C . CYS A 1 318 ? 9.151 -0.360 -9.238 1.00 72.31 318 CYS A C 1
A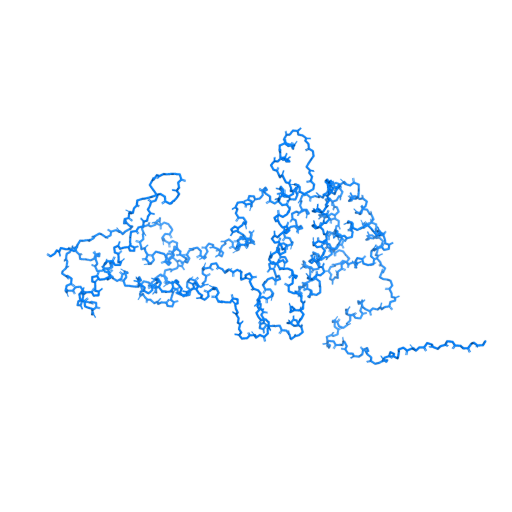TOM 2623 O O . CYS A 1 318 ? 9.603 0.009 -8.143 1.00 72.31 318 CYS A O 1
ATOM 2625 N N . PRO A 1 319 ? 7.935 -0.930 -9.326 1.00 63.97 319 PRO A N 1
ATOM 2626 C CA . PRO A 1 319 ? 7.144 -1.252 -8.150 1.00 63.97 319 PRO A CA 1
ATOM 2627 C C . PRO A 1 319 ? 7.894 -2.238 -7.254 1.00 63.97 319 PRO A C 1
ATOM 2629 O O . PRO A 1 319 ? 8.328 -3.301 -7.695 1.00 63.97 319 PRO A O 1
ATOM 2632 N N . ARG A 1 320 ? 8.023 -1.916 -5.965 1.00 59.81 320 ARG A N 1
ATOM 2633 C CA . ARG A 1 320 ? 8.581 -2.858 -4.990 1.00 59.81 320 ARG A CA 1
ATOM 2634 C C . ARG A 1 320 ? 7.515 -3.886 -4.639 1.00 59.81 320 ARG A C 1
ATOM 2636 O O . ARG A 1 320 ? 6.651 -3.611 -3.811 1.00 59.81 320 ARG A O 1
ATOM 2643 N N . PHE A 1 321 ? 7.580 -5.055 -5.263 1.00 52.84 321 PHE A N 1
ATOM 2644 C CA . PHE A 1 321 ? 6.686 -6.161 -4.938 1.00 52.84 321 PHE A CA 1
ATOM 2645 C C . PHE A 1 321 ? 6.919 -6.627 -3.496 1.00 52.84 321 PHE A C 1
ATOM 2647 O O . PHE A 1 321 ? 8.051 -6.885 -3.081 1.00 52.84 321 PHE A O 1
ATOM 2654 N N . LEU A 1 322 ? 5.838 -6.745 -2.722 1.00 50.56 322 LEU A N 1
ATOM 2655 C CA . LEU A 1 322 ? 5.879 -7.428 -1.433 1.00 50.56 322 LEU A CA 1
ATOM 2656 C C . LEU A 1 322 ? 6.062 -8.925 -1.702 1.00 50.56 322 LEU A C 1
ATOM 2658 O O . LEU A 1 322 ? 5.182 -9.558 -2.280 1.00 50.56 322 LEU A O 1
ATOM 2662 N N . SER A 1 323 ? 7.198 -9.497 -1.291 1.00 46.97 323 SER A N 1
ATOM 2663 C CA . SER A 1 323 ? 7.368 -10.953 -1.341 1.00 46.97 323 SER A CA 1
ATOM 2664 C C . SER A 1 323 ? 6.314 -11.608 -0.436 1.00 46.97 323 SER A C 1
ATOM 2666 O O . SER A 1 323 ? 6.301 -11.325 0.768 1.00 46.97 323 SER A O 1
ATOM 2668 N N . PRO A 1 324 ? 5.448 -12.488 -0.974 1.00 49.91 324 PRO A N 1
ATOM 2669 C CA . PRO A 1 324 ? 4.440 -13.190 -0.182 1.00 49.91 324 PRO A CA 1
ATOM 2670 C C . PRO A 1 324 ? 5.069 -14.265 0.714 1.00 49.91 324 PRO A C 1
ATOM 2672 O O . PRO A 1 324 ? 4.441 -14.732 1.666 1.00 49.91 324 PRO A O 1
ATOM 2675 N N . VAL A 1 325 ? 6.309 -14.662 0.411 1.00 53.53 325 VAL A N 1
ATOM 2676 C CA . VAL A 1 325 ? 7.062 -15.658 1.166 1.00 53.53 325 VAL A CA 1
ATOM 2677 C C . VAL A 1 325 ? 7.845 -14.942 2.256 1.00 53.53 325 VAL A C 1
ATOM 2679 O O . VAL A 1 325 ? 8.544 -13.982 1.944 1.00 53.53 325 VAL A O 1
ATOM 2682 N N . PRO A 1 326 ? 7.736 -15.376 3.518 1.00 54.06 326 PRO A N 1
ATOM 2683 C CA . PRO A 1 326 ? 8.470 -14.771 4.614 1.00 54.06 326 PRO A CA 1
ATOM 2684 C C . PRO A 1 326 ? 9.965 -15.090 4.617 1.00 54.06 326 PRO A C 1
ATOM 2686 O O . PRO A 1 326 ? 10.363 -16.090 4.018 1.00 54.06 326 PRO A O 1
ATOM 2689 N N . PRO A 1 327 ? 10.791 -14.318 5.355 1.00 59.66 327 PRO A N 1
ATOM 2690 C CA . PRO A 1 327 ? 12.225 -14.471 5.209 1.00 59.66 327 PRO A CA 1
ATOM 2691 C C . PRO A 1 327 ? 12.672 -15.768 5.841 1.00 59.66 327 PRO A C 1
ATOM 2693 O O . PRO A 1 327 ? 12.103 -16.198 6.852 1.00 59.66 327 PRO A O 1
ATOM 2696 N N . ASN A 1 328 ? 13.720 -16.372 5.286 1.00 63.47 328 ASN A N 1
ATOM 2697 C CA . ASN A 1 328 ? 14.371 -17.466 5.976 1.00 63.47 328 ASN A CA 1
ATOM 2698 C C . ASN A 1 328 ? 15.106 -16.905 7.192 1.00 63.47 328 ASN A C 1
ATOM 2700 O O . ASN A 1 328 ? 16.247 -16.468 7.120 1.00 63.47 328 ASN A O 1
ATOM 2704 N N . TYR A 1 329 ? 14.442 -16.933 8.339 1.00 58.47 329 TYR A N 1
ATOM 2705 C CA . TYR A 1 329 ? 15.019 -16.415 9.567 1.00 58.47 329 TYR A CA 1
ATOM 2706 C C . TYR A 1 329 ? 16.244 -17.204 10.038 1.00 58.47 329 TYR A C 1
ATOM 2708 O O . TYR A 1 329 ? 16.951 -16.690 10.899 1.00 58.47 329 TYR A O 1
ATOM 2716 N N . SER A 1 330 ? 16.457 -18.436 9.550 1.00 62.06 330 SER A N 1
ATOM 2717 C CA . SER A 1 330 ? 17.539 -19.351 9.959 1.00 62.06 330 SER A CA 1
ATOM 2718 C C . SER A 1 330 ? 18.900 -18.973 9.396 1.00 62.06 330 SER A C 1
ATOM 2720 O O . SER A 1 330 ? 19.905 -19.246 10.046 1.00 62.06 330 SER A O 1
ATOM 2722 N N . ASP A 1 331 ? 18.918 -18.325 8.235 1.00 62.75 331 ASP A N 1
ATOM 2723 C CA . ASP A 1 331 ? 20.129 -17.838 7.591 1.00 62.75 331 ASP A CA 1
ATOM 2724 C C . ASP A 1 331 ? 19.949 -16.350 7.248 1.00 62.75 331 ASP A C 1
ATOM 2726 O O . ASP A 1 331 ? 19.346 -16.021 6.225 1.00 62.75 331 ASP A O 1
ATOM 2730 N N . PRO A 1 332 ? 20.446 -15.433 8.101 1.00 54.72 332 PRO A N 1
ATOM 2731 C CA . PRO A 1 332 ? 20.344 -13.991 7.878 1.00 54.72 332 PRO A CA 1
ATOM 2732 C C . PRO A 1 332 ? 21.018 -13.511 6.585 1.00 54.72 332 PRO A C 1
ATOM 2734 O O . PRO A 1 332 ? 20.715 -12.410 6.129 1.00 54.72 332 PRO A O 1
ATOM 2737 N N . ASN A 1 333 ? 21.923 -14.309 6.002 1.00 55.75 333 ASN A N 1
ATOM 2738 C CA . ASN A 1 333 ? 22.607 -13.984 4.750 1.00 55.75 333 ASN A CA 1
ATOM 2739 C C . ASN A 1 333 ? 21.816 -14.432 3.509 1.00 55.75 333 ASN A C 1
ATOM 2741 O O . ASN A 1 333 ? 22.145 -14.014 2.398 1.00 55.75 333 ASN A O 1
ATOM 2745 N N . PHE A 1 334 ? 20.770 -15.249 3.674 1.00 56.12 334 PHE A N 1
ATOM 2746 C CA . PHE A 1 334 ? 19.945 -15.771 2.583 1.00 56.12 334 PHE A CA 1
ATOM 2747 C C . PHE A 1 334 ? 18.632 -14.978 2.468 1.00 56.12 334 PHE A C 1
ATOM 2749 O O . PHE A 1 334 ? 17.541 -15.415 2.845 1.00 56.12 334 PHE A O 1
ATOM 2756 N N . ASP A 1 335 ? 18.762 -13.751 1.963 1.00 56.00 335 ASP A N 1
ATOM 2757 C CA . ASP A 1 335 ? 17.704 -12.737 1.890 1.00 56.00 335 ASP A CA 1
ATOM 2758 C C . ASP A 1 335 ? 16.754 -12.990 0.693 1.00 56.00 335 ASP A C 1
ATOM 2760 O O . ASP A 1 335 ? 16.723 -12.231 -0.280 1.00 56.00 335 ASP A O 1
ATOM 2764 N N . LEU A 1 336 ? 15.964 -14.077 0.759 1.00 56.03 336 LEU A N 1
ATOM 2765 C CA . LEU A 1 336 ? 15.002 -14.514 -0.283 1.00 56.03 336 LEU A CA 1
ATOM 2766 C C . LEU A 1 336 ? 14.032 -13.404 -0.743 1.00 56.03 336 LEU A C 1
ATOM 2768 O O . LEU A 1 336 ? 13.468 -13.464 -1.829 1.00 56.03 336 LEU A O 1
ATOM 2772 N N . HIS A 1 337 ? 13.833 -12.363 0.068 1.00 54.94 337 HIS A N 1
ATOM 2773 C CA . HIS A 1 337 ? 12.939 -11.244 -0.241 1.00 54.94 337 HIS A CA 1
ATOM 2774 C C . HIS A 1 337 ? 13.410 -10.353 -1.382 1.00 54.94 337 HIS A C 1
ATOM 2776 O O . HIS A 1 337 ? 12.583 -9.675 -1.992 1.00 54.94 337 HIS A O 1
ATOM 2782 N N . LYS A 1 338 ? 14.720 -10.308 -1.643 1.00 60.41 338 LYS A N 1
ATOM 2783 C CA . LYS A 1 338 ? 15.293 -9.488 -2.718 1.00 60.41 338 LYS A CA 1
ATOM 2784 C C . LYS A 1 338 ? 15.366 -10.231 -4.045 1.00 60.41 338 LYS A C 1
ATOM 2786 O O . LYS A 1 338 ? 15.526 -9.583 -5.074 1.00 60.41 338 LYS A O 1
ATOM 2791 N N . GLU A 1 339 ? 15.216 -11.553 -4.034 1.00 64.44 339 GLU A N 1
ATOM 2792 C CA . GLU A 1 339 ? 15.307 -12.398 -5.225 1.00 64.44 339 GLU A CA 1
ATOM 2793 C C . GLU A 1 339 ? 14.306 -11.996 -6.329 1.00 64.44 339 GLU A C 1
ATOM 2795 O O . GLU A 1 339 ? 14.745 -11.839 -7.470 1.00 64.44 339 GLU A O 1
ATOM 2800 N N . PRO A 1 340 ? 13.016 -11.701 -6.045 1.00 65.38 340 PRO A N 1
ATOM 2801 C CA . PRO A 1 340 ? 12.079 -11.288 -7.093 1.00 65.38 340 PRO A CA 1
ATOM 2802 C C . PRO A 1 340 ? 12.452 -9.948 -7.738 1.00 65.38 340 PRO A C 1
ATOM 2804 O O . PRO A 1 340 ? 12.339 -9.789 -8.950 1.00 65.38 340 PRO A O 1
ATOM 2807 N N . PHE A 1 341 ? 12.925 -8.991 -6.934 1.00 69.56 341 PHE A N 1
ATOM 2808 C CA . PHE A 1 341 ? 13.379 -7.688 -7.421 1.00 69.56 341 PHE A CA 1
ATOM 2809 C C . PHE A 1 341 ? 14.647 -7.830 -8.269 1.00 69.56 341 PHE A C 1
ATOM 2811 O O . PHE A 1 341 ? 14.712 -7.302 -9.374 1.00 69.56 341 PHE A O 1
ATOM 2818 N N . ALA A 1 342 ? 15.629 -8.598 -7.788 1.00 74.88 342 ALA A N 1
ATOM 2819 C CA . ALA A 1 342 ? 16.863 -8.861 -8.519 1.00 74.88 342 ALA A CA 1
ATOM 2820 C C . ALA A 1 342 ? 16.594 -9.554 -9.864 1.00 74.88 342 ALA A C 1
ATOM 2822 O O . ALA A 1 342 ? 17.219 -9.215 -10.866 1.00 74.88 342 ALA A O 1
ATOM 2823 N N . LEU A 1 343 ? 15.627 -10.477 -9.911 1.00 74.75 343 LEU A N 1
ATOM 2824 C CA . LEU A 1 343 ? 15.214 -11.128 -11.152 1.00 74.75 343 LEU A CA 1
ATOM 2825 C C . LEU A 1 343 ? 14.575 -10.138 -12.137 1.00 74.75 343 LEU A C 1
ATOM 2827 O O . LEU A 1 343 ? 14.890 -10.178 -13.322 1.00 74.75 343 LEU A O 1
ATOM 2831 N N . GLN A 1 344 ? 13.714 -9.234 -11.662 1.00 75.31 344 GLN A N 1
ATOM 2832 C CA . GLN A 1 344 ? 13.089 -8.209 -12.509 1.00 75.31 344 GLN A CA 1
ATOM 2833 C C . GLN A 1 344 ? 14.116 -7.246 -13.101 1.00 75.31 344 GLN A C 1
ATOM 2835 O O . GLN A 1 344 ? 14.077 -6.984 -14.301 1.00 75.31 344 GLN A O 1
ATOM 2840 N N . VAL A 1 345 ? 15.048 -6.759 -12.276 1.00 81.81 345 VAL A N 1
ATOM 2841 C CA . VAL A 1 345 ? 16.151 -5.906 -12.736 1.00 81.81 345 VAL A CA 1
ATOM 2842 C C . VAL A 1 345 ? 16.991 -6.652 -13.769 1.00 81.81 345 VAL A C 1
ATOM 2844 O O . VAL A 1 345 ? 17.267 -6.107 -14.830 1.00 81.81 345 VAL A O 1
ATOM 2847 N N . LYS A 1 346 ? 17.320 -7.926 -13.522 1.00 82.88 346 LYS A N 1
ATOM 2848 C CA . LYS A 1 346 ? 18.091 -8.744 -14.464 1.00 82.88 346 LYS A CA 1
ATOM 2849 C C . LYS A 1 346 ? 17.406 -8.871 -15.830 1.00 82.88 346 LYS A C 1
ATOM 2851 O O . LYS A 1 346 ? 18.036 -8.593 -16.842 1.00 82.88 346 LYS A O 1
ATOM 2856 N N . VAL A 1 347 ? 16.127 -9.254 -15.860 1.00 81.94 347 VAL A N 1
ATOM 2857 C CA . VAL A 1 347 ? 15.364 -9.401 -17.116 1.00 81.94 347 VAL A CA 1
ATOM 2858 C C . VAL A 1 347 ? 15.264 -8.067 -17.859 1.00 81.94 347 VAL A C 1
ATOM 2860 O O . VAL A 1 347 ? 15.376 -8.026 -19.081 1.00 81.94 347 VAL A O 1
ATOM 2863 N N . PHE A 1 348 ? 15.081 -6.964 -17.131 1.00 83.81 348 PHE A N 1
ATOM 2864 C CA . PHE A 1 348 ? 15.071 -5.632 -17.727 1.00 83.81 348 PHE A CA 1
ATOM 2865 C C . PHE A 1 348 ? 16.435 -5.255 -18.325 1.00 83.81 348 PHE A C 1
ATOM 2867 O O . PHE A 1 348 ? 16.492 -4.769 -19.452 1.00 83.81 348 PHE A O 1
ATOM 2874 N N . MET A 1 349 ? 17.533 -5.514 -17.614 1.00 87.06 349 MET A N 1
ATOM 2875 C CA . MET A 1 349 ? 18.880 -5.201 -18.095 1.00 87.06 349 MET A CA 1
ATOM 2876 C C . MET A 1 349 ? 19.269 -6.029 -19.327 1.00 87.06 349 MET A C 1
ATOM 2878 O O . MET A 1 349 ? 19.888 -5.485 -20.238 1.00 87.06 349 MET A O 1
ATOM 2882 N N . GLU A 1 350 ? 18.833 -7.290 -19.418 1.00 86.12 350 GLU A N 1
ATOM 2883 C CA . GLU A 1 350 ? 18.993 -8.110 -20.631 1.00 86.12 350 GLU A CA 1
ATOM 2884 C C . GLU A 1 350 ? 18.300 -7.469 -21.854 1.00 86.12 350 GLU A C 1
ATOM 2886 O O . GLU A 1 350 ? 18.829 -7.510 -22.966 1.00 86.12 350 GLU A O 1
ATOM 2891 N N . GLU A 1 351 ? 17.143 -6.827 -21.665 1.00 84.31 351 GLU A N 1
ATOM 2892 C CA . GLU A 1 351 ? 16.446 -6.097 -22.733 1.00 84.31 351 GLU A CA 1
ATOM 2893 C C . GLU A 1 351 ? 17.161 -4.780 -23.094 1.00 84.31 351 GLU A C 1
ATOM 2895 O O . GLU A 1 351 ? 17.275 -4.443 -24.275 1.00 84.31 351 GLU A O 1
ATOM 2900 N N . VAL A 1 352 ? 17.692 -4.052 -22.104 1.00 86.94 352 VAL A N 1
ATOM 2901 C CA . VAL A 1 352 ? 18.478 -2.823 -22.327 1.00 86.94 352 VAL A CA 1
ATOM 2902 C C . VAL A 1 352 ? 19.738 -3.118 -23.141 1.00 86.94 352 VAL A C 1
ATOM 2904 O O . VAL A 1 352 ? 20.030 -2.396 -24.094 1.00 86.94 352 VAL A O 1
ATOM 2907 N N . GLU A 1 353 ? 20.460 -4.195 -22.823 1.00 86.50 353 GLU A N 1
ATOM 2908 C CA . GLU A 1 353 ? 21.663 -4.605 -23.558 1.00 86.50 353 GLU A CA 1
ATOM 2909 C C . GLU A 1 353 ? 21.370 -4.891 -25.037 1.00 86.50 353 GLU A C 1
ATOM 2911 O O . GLU A 1 353 ? 22.128 -4.468 -25.912 1.00 86.50 353 GLU A O 1
ATOM 2916 N N . GLN A 1 354 ? 20.238 -5.535 -25.347 1.00 82.25 354 GLN A N 1
ATOM 2917 C CA . GLN A 1 354 ? 19.833 -5.792 -26.736 1.00 82.25 354 GLN A CA 1
ATOM 2918 C C . GLN A 1 354 ? 19.536 -4.508 -27.523 1.00 82.25 354 GLN A C 1
ATOM 2920 O O . GLN A 1 354 ? 19.696 -4.478 -28.748 1.00 82.25 354 GLN A O 1
ATOM 2925 N N . GLN A 1 355 ? 19.086 -3.455 -26.839 1.00 83.19 355 GLN A N 1
ATOM 2926 C CA . GLN A 1 355 ? 18.643 -2.203 -27.453 1.00 83.19 355 GLN A CA 1
ATOM 2927 C C . GLN A 1 355 ? 19.686 -1.081 -27.404 1.00 83.19 355 GLN A C 1
ATOM 2929 O O . GLN A 1 355 ? 19.497 -0.052 -28.046 1.00 83.19 355 GLN A O 1
ATOM 2934 N N . ILE A 1 356 ? 20.809 -1.263 -26.711 1.00 83.19 356 ILE A N 1
ATOM 2935 C CA . ILE A 1 356 ? 21.765 -0.182 -26.426 1.00 83.19 356 ILE A CA 1
ATOM 2936 C C . ILE A 1 356 ? 22.348 0.492 -27.681 1.00 83.19 356 ILE A C 1
ATOM 2938 O O . ILE A 1 356 ? 22.683 1.673 -27.663 1.00 83.19 356 ILE A O 1
ATOM 2942 N N . MET A 1 357 ? 22.415 -0.239 -28.799 1.00 80.69 357 MET A N 1
ATOM 2943 C CA . MET A 1 357 ? 22.926 0.257 -30.085 1.00 80.69 357 MET A CA 1
ATOM 2944 C C . MET A 1 357 ? 21.874 0.980 -30.939 1.00 80.69 357 MET A C 1
ATOM 2946 O O . MET A 1 357 ? 22.223 1.647 -31.916 1.00 80.69 357 MET A O 1
ATOM 2950 N N . ILE A 1 358 ? 20.590 0.874 -30.588 1.00 81.25 358 ILE A N 1
ATOM 2951 C CA . ILE A 1 358 ? 19.475 1.457 -31.346 1.00 81.25 358 ILE A CA 1
ATOM 2952 C C . ILE A 1 358 ? 19.586 2.989 -31.458 1.00 81.25 358 ILE A C 1
ATOM 2954 O O . ILE A 1 358 ? 19.440 3.486 -32.581 1.00 81.25 358 ILE A O 1
ATOM 2958 N N . PRO A 1 359 ? 19.875 3.761 -30.386 1.00 79.69 359 PRO A N 1
ATOM 2959 C CA . PRO A 1 359 ? 20.019 5.217 -30.485 1.00 79.69 359 PRO A CA 1
ATOM 2960 C C . PRO A 1 359 ? 21.153 5.635 -31.428 1.00 79.69 359 PRO A C 1
ATOM 2962 O O . PRO A 1 359 ? 20.968 6.507 -32.283 1.00 79.69 359 PRO A O 1
ATOM 2965 N N . THR A 1 360 ? 22.299 4.954 -31.339 1.00 82.31 360 THR A N 1
ATOM 2966 C CA . THR A 1 360 ? 23.464 5.185 -32.199 1.00 82.31 360 THR A CA 1
ATOM 2967 C C . THR A 1 360 ? 23.104 4.955 -33.661 1.00 82.31 360 THR A C 1
ATOM 2969 O O . THR A 1 360 ? 23.266 5.855 -34.483 1.00 82.31 360 THR A O 1
ATOM 2972 N N . ILE A 1 361 ? 22.518 3.801 -33.991 1.00 82.00 361 ILE A N 1
ATOM 2973 C CA . ILE A 1 361 ? 22.100 3.468 -35.360 1.00 82.00 361 ILE A CA 1
ATOM 2974 C C . ILE A 1 361 ? 21.056 4.462 -35.875 1.00 82.00 361 ILE A C 1
ATOM 2976 O O . ILE A 1 361 ? 21.176 4.952 -36.998 1.00 82.00 361 ILE A O 1
ATOM 2980 N N . ARG A 1 362 ? 20.072 4.838 -35.048 1.00 81.06 362 ARG A N 1
ATOM 2981 C CA . ARG A 1 362 ? 19.070 5.850 -35.407 1.00 81.06 362 ARG A CA 1
ATOM 2982 C C . ARG A 1 362 ? 19.709 7.183 -35.780 1.00 81.06 362 ARG A C 1
ATOM 2984 O O . ARG A 1 362 ? 19.248 7.824 -36.721 1.00 81.06 362 ARG A O 1
ATOM 2991 N N . SER A 1 363 ? 20.740 7.611 -35.050 1.00 82.25 363 SER A N 1
ATOM 2992 C CA . SER A 1 363 ? 21.435 8.875 -35.319 1.00 82.25 363 SER A CA 1
ATOM 2993 C C . SER A 1 363 ? 22.074 8.880 -36.712 1.00 82.25 363 SER A C 1
ATOM 2995 O O . SER A 1 363 ? 21.888 9.835 -37.465 1.00 82.25 363 SER A O 1
ATOM 2997 N N . PHE A 1 364 ? 22.707 7.772 -37.111 1.00 80.81 364 PHE A N 1
ATOM 2998 C CA . PHE A 1 364 ? 23.253 7.602 -38.458 1.00 80.81 364 PHE A CA 1
ATOM 2999 C C . PHE A 1 364 ? 22.149 7.606 -39.519 1.00 80.81 364 PHE A C 1
ATOM 3001 O O . PHE A 1 364 ? 22.259 8.323 -40.513 1.00 80.81 364 PHE A O 1
ATOM 3008 N N . LEU A 1 365 ? 21.055 6.873 -39.289 1.00 80.88 365 LEU A N 1
ATOM 3009 C CA . LEU A 1 365 ? 19.932 6.810 -40.231 1.00 80.88 365 LEU A CA 1
ATOM 3010 C C . LEU A 1 365 ? 19.198 8.156 -40.385 1.00 80.88 365 LEU A C 1
ATOM 3012 O O . LEU A 1 365 ? 18.635 8.421 -41.441 1.00 80.88 365 LEU A O 1
ATOM 3016 N N . LYS A 1 366 ? 19.217 9.034 -39.369 1.00 81.88 366 LYS A N 1
ATOM 3017 C CA . LYS A 1 366 ? 18.676 10.404 -39.473 1.00 81.88 366 LYS A CA 1
ATOM 3018 C C . LYS A 1 366 ? 19.541 11.328 -40.333 1.00 81.88 366 LYS A C 1
ATOM 3020 O O . LYS A 1 366 ? 19.011 12.253 -40.942 1.00 81.88 366 LYS A O 1
ATOM 3025 N N . LEU A 1 367 ? 20.857 11.120 -40.346 1.00 82.31 367 LEU A N 1
ATOM 3026 C CA . LEU A 1 367 ? 21.808 12.003 -41.029 1.00 82.31 367 LEU A CA 1
ATOM 3027 C C . LEU A 1 367 ? 22.001 11.647 -42.504 1.00 82.31 367 LEU A C 1
ATOM 3029 O O . LEU A 1 367 ? 22.291 12.527 -43.314 1.00 82.31 367 LEU A O 1
ATOM 3033 N N . TYR A 1 368 ? 21.844 10.372 -42.856 1.00 81.62 368 TYR A N 1
ATOM 3034 C CA . TYR A 1 368 ? 22.117 9.875 -44.199 1.00 81.62 368 TYR A CA 1
ATOM 3035 C C . TYR A 1 368 ? 20.852 9.331 -44.857 1.00 81.62 368 TYR A C 1
ATOM 3037 O O . TYR A 1 368 ? 20.269 8.358 -44.395 1.00 81.62 368 TYR A O 1
ATOM 3045 N N . THR A 1 369 ? 20.467 9.914 -45.992 1.00 79.75 369 THR A N 1
ATOM 3046 C CA . THR A 1 369 ? 19.339 9.430 -46.805 1.00 79.75 369 THR A CA 1
ATOM 3047 C C . THR A 1 369 ? 19.663 8.141 -47.562 1.00 79.75 369 THR A C 1
ATOM 3049 O O . THR A 1 369 ? 18.772 7.347 -47.848 1.00 79.75 369 THR A O 1
ATOM 3052 N N . THR A 1 370 ? 20.933 7.915 -47.914 1.00 80.56 370 THR A N 1
ATOM 3053 C CA . THR A 1 370 ? 21.395 6.701 -48.605 1.00 80.56 370 THR A CA 1
ATOM 3054 C C . THR A 1 370 ? 22.864 6.445 -48.269 1.00 80.56 370 THR A C 1
ATOM 3056 O O . THR A 1 370 ? 23.711 7.308 -48.503 1.00 80.56 370 THR A O 1
ATOM 3059 N N . MET A 1 371 ? 23.192 5.266 -47.727 1.00 81.44 371 MET A N 1
ATOM 3060 C CA . MET A 1 371 ? 24.574 4.884 -47.413 1.00 81.44 371 MET A CA 1
ATOM 3061 C C . MET A 1 371 ? 24.783 3.359 -47.512 1.00 81.44 371 MET A C 1
ATOM 3063 O O . MET A 1 371 ? 23.935 2.608 -47.033 1.00 81.44 371 MET A O 1
ATOM 3067 N N . PRO A 1 372 ? 25.905 2.881 -48.091 1.00 85.94 372 PRO A N 1
ATOM 3068 C CA . PRO A 1 372 ? 26.240 1.457 -48.106 1.00 85.94 372 PRO A CA 1
ATOM 3069 C C . PRO A 1 372 ? 26.445 0.883 -46.700 1.00 85.94 372 PRO A C 1
ATOM 3071 O O . PRO A 1 372 ? 27.120 1.502 -45.874 1.00 85.94 372 PRO A O 1
ATOM 3074 N N . ILE A 1 373 ? 25.954 -0.342 -46.475 1.00 85.50 373 ILE A N 1
ATOM 3075 C CA . ILE A 1 373 ? 26.131 -1.090 -45.216 1.00 85.50 373 ILE A CA 1
ATOM 3076 C C . ILE A 1 373 ? 27.610 -1.197 -44.833 1.00 85.50 373 ILE A C 1
ATOM 3078 O O . ILE A 1 373 ? 27.953 -0.927 -43.688 1.00 85.50 373 ILE A O 1
ATOM 3082 N N . SER A 1 374 ? 28.482 -1.482 -45.802 1.00 86.25 374 SER A N 1
ATOM 3083 C CA . SER A 1 374 ? 29.930 -1.608 -45.597 1.00 86.25 374 SER A CA 1
ATOM 3084 C C . SER A 1 374 ? 30.580 -0.355 -45.000 1.00 86.25 374 SER A C 1
ATOM 3086 O O . SER A 1 374 ? 31.520 -0.446 -44.213 1.00 86.25 374 SER A O 1
ATOM 3088 N N . LYS A 1 375 ? 30.074 0.841 -45.333 1.00 85.38 375 LYS A N 1
ATOM 3089 C CA . LYS A 1 375 ? 30.569 2.100 -44.755 1.00 85.38 375 LYS A CA 1
ATOM 3090 C C . LYS A 1 375 ? 30.056 2.311 -43.333 1.00 85.38 375 LYS A C 1
ATOM 3092 O O . LYS A 1 375 ? 30.832 2.725 -42.481 1.00 85.38 375 LYS A O 1
ATOM 3097 N N . LEU A 1 376 ? 28.780 2.015 -43.073 1.00 83.44 376 LEU A N 1
ATOM 3098 C CA . LEU A 1 376 ? 28.186 2.150 -41.737 1.00 83.44 376 LEU A CA 1
ATOM 3099 C C . LEU A 1 376 ? 28.778 1.153 -40.738 1.00 83.44 376 LEU A C 1
ATOM 3101 O O . LEU A 1 376 ? 29.070 1.539 -39.610 1.00 83.44 376 LEU A O 1
ATOM 3105 N N . SER A 1 377 ? 29.018 -0.089 -41.160 1.00 86.94 377 SER A N 1
ATOM 3106 C CA . SER A 1 377 ? 29.670 -1.096 -40.322 1.00 86.94 377 SER A CA 1
ATOM 3107 C C . SER A 1 377 ? 31.113 -0.697 -39.991 1.00 86.94 377 SER A C 1
ATOM 3109 O O . SER A 1 377 ? 31.532 -0.826 -38.847 1.00 86.94 377 SER A O 1
ATOM 3111 N N . THR A 1 378 ? 31.833 -0.104 -40.956 1.00 88.50 378 THR A N 1
ATOM 3112 C CA . THR A 1 378 ? 33.184 0.441 -40.734 1.00 88.50 378 THR A CA 1
ATOM 3113 C C . THR A 1 378 ? 33.178 1.623 -39.758 1.00 88.50 378 THR A C 1
ATOM 3115 O O . THR A 1 378 ? 34.081 1.727 -38.942 1.00 88.50 378 THR A O 1
ATOM 3118 N N . PHE A 1 379 ? 32.174 2.510 -39.796 1.00 85.38 379 PHE A N 1
ATOM 3119 C CA . PHE A 1 379 ? 32.079 3.620 -38.831 1.00 85.38 379 PHE A CA 1
ATOM 3120 C C . PHE A 1 379 ? 31.828 3.167 -37.390 1.00 85.38 379 PHE A C 1
ATOM 3122 O O . PHE A 1 379 ? 32.145 3.904 -36.461 1.00 85.38 379 PHE A O 1
ATOM 3129 N N . LEU A 1 380 ? 31.222 1.993 -37.219 1.00 84.12 380 LEU A N 1
ATOM 3130 C CA . LEU A 1 380 ? 30.889 1.410 -35.923 1.00 84.12 380 LEU A CA 1
ATOM 3131 C C . LEU A 1 380 ? 31.872 0.309 -35.495 1.00 84.12 380 LEU A C 1
ATOM 3133 O O . LEU A 1 380 ? 31.594 -0.384 -34.521 1.00 84.12 380 LEU A O 1
ATOM 3137 N N . ASP A 1 381 ? 32.981 0.138 -36.225 1.00 87.12 381 ASP A N 1
ATOM 3138 C CA . ASP A 1 381 ? 34.003 -0.890 -35.989 1.00 87.12 381 ASP A CA 1
ATOM 3139 C C . ASP A 1 381 ? 33.422 -2.311 -35.807 1.00 87.12 381 ASP A C 1
ATOM 3141 O O . ASP A 1 381 ? 33.902 -3.102 -34.995 1.00 87.12 381 ASP A O 1
ATOM 3145 N N . MET A 1 382 ? 32.381 -2.649 -36.578 1.00 88.81 382 MET A N 1
ATOM 3146 C CA . MET A 1 382 ? 31.698 -3.950 -36.533 1.00 88.81 382 MET A CA 1
ATOM 3147 C C . MET A 1 382 ? 31.618 -4.607 -37.912 1.00 88.81 382 MET A C 1
ATOM 3149 O O . MET A 1 382 ? 31.779 -3.960 -38.952 1.00 88.81 382 MET A O 1
ATOM 3153 N N . SER A 1 383 ? 31.347 -5.912 -37.941 1.00 90.88 383 SER A N 1
ATOM 3154 C CA . SER A 1 383 ? 31.139 -6.628 -39.201 1.00 90.88 383 SER A CA 1
ATOM 3155 C C . SER A 1 383 ? 29.821 -6.226 -39.875 1.00 90.88 383 SER A C 1
ATOM 3157 O O . SER A 1 383 ? 28.869 -5.771 -39.237 1.00 90.88 383 SER A O 1
ATOM 3159 N N . GLU A 1 384 ? 29.735 -6.415 -41.195 1.00 87.81 384 GLU A N 1
ATOM 3160 C CA . GLU A 1 384 ? 28.494 -6.151 -41.934 1.00 87.81 384 GLU A CA 1
ATOM 3161 C C . GLU A 1 384 ? 27.326 -7.014 -41.441 1.00 87.81 384 GLU A C 1
ATOM 3163 O O . GLU A 1 384 ? 26.178 -6.572 -41.471 1.00 87.81 384 GLU A O 1
ATOM 3168 N N . ASP A 1 385 ? 27.604 -8.236 -40.986 1.00 87.88 385 ASP A N 1
ATOM 3169 C CA . ASP A 1 385 ? 26.577 -9.168 -40.522 1.00 87.88 385 ASP A CA 1
ATOM 3170 C C . ASP A 1 385 ? 26.063 -8.804 -39.123 1.00 87.88 385 ASP A C 1
ATOM 3172 O O . ASP A 1 385 ? 24.851 -8.826 -38.896 1.00 87.88 385 ASP A O 1
ATOM 3176 N N . GLU A 1 386 ? 26.941 -8.357 -38.220 1.00 86.88 386 GLU A N 1
ATOM 3177 C CA . GLU A 1 386 ? 26.539 -7.781 -36.928 1.00 86.88 386 GLU A CA 1
ATOM 3178 C C . GLU A 1 386 ? 25.706 -6.509 -37.123 1.00 86.88 386 GLU A C 1
ATOM 3180 O O . GLU A 1 386 ? 24.650 -6.350 -36.506 1.00 86.88 386 GLU A O 1
ATOM 3185 N N . PHE A 1 387 ? 26.109 -5.630 -38.047 1.00 87.69 387 PHE A N 1
ATOM 3186 C CA . PHE A 1 387 ? 25.341 -4.423 -38.343 1.00 87.69 387 PHE A CA 1
ATOM 3187 C C . PHE A 1 387 ? 23.951 -4.747 -38.914 1.00 87.69 387 PHE A C 1
ATOM 3189 O O . PHE A 1 387 ? 22.953 -4.159 -38.491 1.00 87.69 387 PHE A O 1
ATOM 3196 N N . LYS A 1 388 ? 23.844 -5.728 -39.824 1.00 87.50 388 LYS A N 1
ATOM 3197 C CA . LYS A 1 388 ? 22.546 -6.217 -40.328 1.00 87.50 388 LYS A CA 1
ATOM 3198 C C . LYS A 1 388 ? 21.673 -6.776 -39.205 1.00 87.50 388 LYS A C 1
ATOM 3200 O O . LYS A 1 388 ? 20.470 -6.512 -39.197 1.00 87.50 388 LYS A O 1
ATOM 3205 N N . MET A 1 389 ? 22.252 -7.511 -38.253 1.00 86.81 389 MET A N 1
ATOM 3206 C CA . MET A 1 389 ? 21.527 -8.016 -37.083 1.00 86.81 389 MET A CA 1
ATOM 3207 C C . MET A 1 389 ? 20.957 -6.864 -36.247 1.00 86.81 389 MET A C 1
ATOM 3209 O O . MET A 1 389 ? 19.781 -6.894 -35.880 1.00 86.81 389 MET A O 1
ATOM 3213 N N . HIS A 1 390 ? 21.739 -5.809 -36.013 1.00 85.62 390 HIS A N 1
ATOM 3214 C CA . HIS A 1 390 ? 21.247 -4.633 -35.302 1.00 85.62 390 HIS A CA 1
ATOM 3215 C C . HIS A 1 390 ? 20.182 -3.849 -36.087 1.00 85.62 390 HIS A C 1
ATOM 3217 O O . HIS A 1 390 ? 19.222 -3.376 -35.480 1.00 85.62 390 HIS A O 1
ATOM 3223 N N . LEU A 1 391 ? 20.278 -3.751 -37.418 1.00 86.44 391 LEU A N 1
ATOM 3224 C CA . LEU A 1 391 ? 19.228 -3.149 -38.254 1.00 86.44 391 LEU A CA 1
ATOM 3225 C C . LEU A 1 391 ? 17.914 -3.945 -38.201 1.00 86.44 391 LEU A C 1
ATOM 3227 O O . LEU A 1 391 ? 16.832 -3.361 -38.127 1.00 86.44 391 LEU A O 1
ATOM 3231 N N . LEU A 1 392 ? 17.993 -5.278 -38.207 1.00 85.75 392 LEU A N 1
ATOM 3232 C CA . LEU A 1 392 ? 16.826 -6.145 -38.025 1.00 85.75 392 LEU A CA 1
ATOM 3233 C C . LEU A 1 392 ? 16.212 -5.959 -36.633 1.00 85.75 392 LEU A C 1
ATOM 3235 O O . LEU A 1 392 ? 14.994 -5.812 -36.522 1.00 85.75 392 LEU A O 1
ATOM 3239 N N . CYS A 1 393 ? 17.050 -5.901 -35.592 1.00 83.25 393 CYS A N 1
ATOM 3240 C CA . CYS A 1 393 ? 16.620 -5.608 -34.226 1.00 83.25 393 CYS A CA 1
ATOM 3241 C C . CYS A 1 393 ? 15.911 -4.249 -34.151 1.00 83.25 393 CYS A C 1
ATOM 3243 O O . CYS A 1 393 ? 14.799 -4.172 -33.633 1.00 83.25 393 CYS A O 1
ATOM 3245 N N . PHE A 1 394 ? 16.480 -3.204 -34.763 1.00 84.00 394 PHE A N 1
ATOM 3246 C CA . PHE A 1 394 ? 15.864 -1.881 -34.850 1.00 84.00 394 PHE A CA 1
ATOM 3247 C C . PHE A 1 394 ? 14.464 -1.957 -35.469 1.00 84.00 394 PHE A C 1
ATOM 3249 O O . PHE A 1 394 ? 13.504 -1.459 -34.887 1.00 84.00 394 PHE A O 1
ATOM 3256 N N . LYS A 1 395 ? 14.319 -2.618 -36.626 1.00 83.69 395 LYS A N 1
ATOM 3257 C CA . LYS A 1 395 ? 13.025 -2.718 -37.318 1.00 83.69 395 LYS A CA 1
ATOM 3258 C C . LYS A 1 395 ? 11.999 -3.518 -36.515 1.00 83.69 395 LYS A C 1
ATOM 3260 O O . LYS A 1 395 ? 10.825 -3.169 -36.515 1.00 83.69 395 LYS A O 1
ATOM 3265 N N . HIS A 1 396 ? 12.429 -4.566 -35.816 1.00 82.88 396 HIS A N 1
ATOM 3266 C CA . HIS A 1 396 ? 11.553 -5.360 -34.959 1.00 82.88 396 HIS A CA 1
ATOM 3267 C C . HIS A 1 396 ? 11.100 -4.583 -33.713 1.00 82.88 396 HIS A C 1
ATOM 3269 O O . HIS A 1 396 ? 9.904 -4.502 -33.455 1.00 82.88 396 HIS A O 1
ATOM 3275 N N . LYS A 1 397 ? 12.036 -3.976 -32.975 1.00 79.81 397 LYS A N 1
ATOM 3276 C CA . LYS A 1 397 ? 11.773 -3.277 -31.704 1.00 79.81 397 LYS A CA 1
ATOM 3277 C C . LYS A 1 397 ? 11.096 -1.910 -31.891 1.00 79.81 397 LYS A C 1
ATOM 3279 O O . LYS A 1 397 ? 10.522 -1.380 -30.946 1.00 79.81 397 LYS A O 1
ATOM 3284 N N . MET A 1 398 ? 11.139 -1.334 -33.096 1.00 77.31 398 MET A N 1
ATOM 3285 C CA . MET A 1 398 ? 10.421 -0.094 -33.432 1.00 77.31 398 MET A CA 1
ATOM 3286 C C . MET A 1 398 ? 8.980 -0.317 -33.914 1.00 77.31 398 MET A C 1
ATOM 3288 O O . MET A 1 398 ? 8.249 0.657 -34.104 1.00 77.31 398 MET A O 1
ATOM 3292 N N . ASN A 1 399 ? 8.558 -1.571 -34.093 1.00 76.50 399 ASN A N 1
ATOM 3293 C CA . ASN A 1 399 ? 7.180 -1.911 -34.422 1.00 76.50 399 ASN A CA 1
ATOM 3294 C C . ASN A 1 399 ? 6.409 -2.257 -33.152 1.00 76.50 399 ASN A C 1
ATOM 3296 O O . ASN A 1 399 ? 6.716 -3.236 -32.473 1.00 76.50 399 ASN A O 1
ATOM 3300 N N . SER A 1 400 ? 5.363 -1.487 -32.881 1.00 70.62 400 SER A N 1
ATOM 3301 C CA . SER A 1 400 ? 4.482 -1.700 -31.738 1.00 70.62 400 SER A CA 1
ATOM 3302 C C . SER A 1 400 ? 3.097 -2.101 -32.222 1.00 70.62 400 SER A C 1
ATOM 3304 O O . SER A 1 400 ? 2.627 -1.643 -33.266 1.00 70.62 400 SER A O 1
ATOM 3306 N N . LEU A 1 401 ? 2.435 -2.974 -31.466 1.00 70.12 401 LEU A N 1
ATOM 3307 C CA . LEU A 1 401 ? 1.041 -3.313 -31.714 1.00 70.12 401 LEU A CA 1
ATOM 3308 C C . LEU A 1 401 ? 0.178 -2.121 -31.289 1.00 70.12 401 LEU A C 1
ATOM 3310 O O . LEU A 1 401 ? 0.070 -1.824 -30.100 1.00 70.12 401 LEU A O 1
ATOM 3314 N N . VAL A 1 402 ? -0.406 -1.423 -32.260 1.00 71.50 402 VAL A N 1
ATOM 3315 C CA . VAL A 1 402 ? -1.286 -0.282 -32.007 1.00 71.50 402 VAL A CA 1
ATOM 3316 C C . VAL A 1 402 ? -2.725 -0.752 -32.135 1.00 71.50 402 VAL A C 1
ATOM 3318 O O . VAL A 1 402 ? -3.128 -1.310 -33.157 1.00 71.50 402 VAL A O 1
ATOM 3321 N N . TRP A 1 403 ? -3.509 -0.525 -31.084 1.00 72.94 403 TRP A N 1
ATOM 3322 C CA . TRP A 1 403 ? -4.938 -0.805 -31.110 1.00 72.94 403 TRP A CA 1
ATOM 3323 C C . TRP A 1 403 ? -5.621 0.125 -32.116 1.00 72.94 403 TRP A C 1
ATOM 3325 O O . TRP A 1 403 ? -5.531 1.348 -32.004 1.00 72.94 403 TRP A O 1
ATOM 3335 N N . THR A 1 404 ? -6.291 -0.448 -33.114 1.00 64.94 404 THR A N 1
ATOM 3336 C CA . THR A 1 404 ? -6.964 0.315 -34.172 1.00 64.94 404 THR A CA 1
ATOM 3337 C C . THR A 1 404 ? -8.478 0.295 -33.988 1.00 64.94 404 THR A C 1
ATOM 3339 O O . THR A 1 404 ? -9.093 1.362 -34.003 1.00 64.94 404 THR A O 1
ATOM 3342 N N . LYS A 1 405 ? -9.085 -0.890 -33.798 1.00 60.22 405 LYS A N 1
ATOM 3343 C CA . LYS A 1 405 ? -10.514 -1.118 -33.493 1.00 60.22 405 LYS A CA 1
ATOM 3344 C C . LYS A 1 405 ? -10.709 -2.499 -32.847 1.00 60.22 405 LYS A C 1
ATOM 3346 O O . LYS A 1 405 ? -10.007 -3.431 -33.215 1.00 60.22 405 LYS A O 1
ATOM 3351 N N . GLY A 1 406 ? -11.709 -2.655 -31.974 1.00 65.69 406 GLY A N 1
ATOM 3352 C CA . GLY A 1 406 ? -12.074 -3.949 -31.374 1.00 65.69 406 GLY A CA 1
ATOM 3353 C C . GLY A 1 406 ? -12.703 -3.815 -29.987 1.00 65.69 406 GLY A C 1
ATOM 3354 O O . GLY A 1 406 ? -12.805 -2.716 -29.455 1.00 65.69 406 GLY A O 1
ATOM 3355 N N . THR A 1 407 ? -13.137 -4.916 -29.376 1.00 61.66 407 THR A N 1
ATOM 3356 C CA . THR A 1 407 ? -13.524 -4.929 -27.944 1.00 61.66 407 THR A CA 1
ATOM 3357 C C . THR A 1 407 ? -12.372 -5.356 -27.039 1.00 61.66 407 THR A C 1
ATOM 3359 O O . THR A 1 407 ? -12.427 -5.141 -25.831 1.00 61.66 407 THR A O 1
ATOM 3362 N N . SER A 1 408 ? -11.325 -5.951 -27.617 1.00 59.72 408 SER A N 1
ATOM 3363 C CA . SER A 1 408 ? -10.132 -6.394 -26.903 1.00 59.72 408 SER A CA 1
ATOM 3364 C C . SER A 1 408 ? -8.980 -5.418 -27.134 1.00 59.72 408 SER A C 1
ATOM 3366 O O . SER A 1 408 ? -8.659 -5.091 -28.272 1.00 59.72 408 SER A O 1
ATOM 3368 N N . GLY A 1 409 ? -8.310 -4.988 -26.062 1.00 57.72 409 GLY A N 1
ATOM 3369 C CA . GLY A 1 409 ? -7.077 -4.190 -26.144 1.00 57.72 409 GLY A CA 1
ATOM 3370 C C . GLY A 1 409 ? -5.875 -4.951 -26.723 1.00 57.72 409 GLY A C 1
ATOM 3371 O O . GLY A 1 409 ? -4.815 -4.365 -26.904 1.00 57.72 409 GLY A O 1
ATOM 3372 N N . LEU A 1 410 ? -6.037 -6.250 -27.003 1.00 62.31 410 LEU A N 1
ATOM 3373 C CA . LEU A 1 410 ? -5.045 -7.109 -27.658 1.00 62.31 410 LEU A CA 1
ATOM 3374 C C . LEU A 1 410 ? -5.246 -7.193 -29.181 1.00 62.31 410 LEU A C 1
ATOM 3376 O O . LEU A 1 410 ? -4.422 -7.782 -29.875 1.00 62.31 410 LEU A O 1
ATOM 3380 N N . GLU A 1 411 ? -6.343 -6.641 -29.704 1.00 61.00 411 GLU A N 1
ATOM 3381 C CA . GLU A 1 411 ? -6.608 -6.556 -31.141 1.00 61.00 411 GLU A CA 1
ATOM 3382 C C . GLU A 1 411 ? -5.959 -5.279 -31.694 1.00 61.00 411 GLU A C 1
ATOM 3384 O O . GLU A 1 411 ? -6.234 -4.177 -31.226 1.00 61.00 411 GLU A O 1
ATOM 3389 N N . GLY A 1 412 ? -5.069 -5.404 -32.677 1.00 70.19 412 GLY A N 1
ATOM 3390 C CA . GLY A 1 412 ? -4.360 -4.255 -33.232 1.00 70.19 412 GLY A CA 1
ATOM 3391 C C . GLY A 1 412 ? -3.555 -4.588 -34.479 1.00 70.19 412 GLY A C 1
ATOM 3392 O O . GLY A 1 412 ? -3.418 -5.749 -34.863 1.00 70.19 412 GLY A O 1
ATOM 3393 N N . GLU A 1 413 ? -3.013 -3.550 -35.105 1.00 74.44 413 GLU A N 1
ATOM 3394 C CA . GLU A 1 413 ? -2.104 -3.667 -36.243 1.00 74.44 413 GLU A CA 1
ATOM 3395 C C . GLU A 1 413 ? -0.709 -3.208 -35.821 1.00 74.44 413 GLU A C 1
ATOM 3397 O O . GLU A 1 413 ? -0.559 -2.250 -35.058 1.00 74.44 413 GLU A O 1
ATOM 3402 N N . PHE A 1 414 ? 0.329 -3.892 -36.304 1.00 73.12 414 PHE A N 1
ATOM 3403 C CA . PHE A 1 414 ? 1.698 -3.443 -36.077 1.00 73.12 414 PHE A CA 1
ATOM 3404 C C . PHE A 1 414 ? 1.942 -2.155 -36.854 1.00 73.12 414 PHE A C 1
ATOM 3406 O O . PHE A 1 414 ? 1.846 -2.133 -38.081 1.00 73.12 414 PHE A O 1
ATOM 3413 N N . GLN A 1 415 ? 2.285 -1.095 -36.132 1.00 73.06 415 GLN A N 1
ATOM 3414 C CA . GLN A 1 415 ? 2.689 0.176 -36.713 1.00 73.06 415 GLN A CA 1
ATOM 3415 C C . GLN A 1 415 ? 4.107 0.507 -36.258 1.00 73.06 415 GLN A C 1
ATOM 3417 O O . GLN A 1 415 ? 4.478 0.285 -35.102 1.00 73.06 415 GLN A O 1
ATOM 3422 N N . SER A 1 416 ? 4.905 1.036 -37.183 1.00 72.19 416 SER A N 1
ATOM 3423 C CA . SER A 1 416 ? 6.226 1.561 -36.849 1.00 72.19 416 SER A CA 1
ATOM 3424 C C . SER A 1 416 ? 6.058 2.875 -36.095 1.00 72.19 416 SER A C 1
ATOM 3426 O O . SER A 1 416 ? 5.480 3.826 -36.620 1.00 72.19 416 SER A O 1
ATOM 3428 N N . GLY A 1 417 ? 6.577 2.931 -34.868 1.00 64.25 417 GLY A N 1
ATOM 3429 C CA . GLY A 1 417 ? 6.661 4.164 -34.079 1.00 64.25 417 GLY A CA 1
ATOM 3430 C C . GLY A 1 417 ? 7.853 5.049 -34.465 1.00 64.25 417 GLY A C 1
ATOM 3431 O O . GLY A 1 417 ? 7.976 6.172 -33.976 1.00 64.25 417 GLY A O 1
ATOM 3432 N N . SER A 1 418 ? 8.746 4.558 -35.333 1.00 68.88 418 SER A N 1
ATOM 3433 C CA . SER A 1 418 ? 9.941 5.288 -35.758 1.00 68.88 418 SER A CA 1
ATOM 3434 C C . SER A 1 418 ? 9.606 6.342 -36.813 1.00 68.88 418 SER A C 1
ATOM 3436 O O . SER A 1 418 ? 8.998 6.050 -37.837 1.00 68.88 418 SER A O 1
ATOM 3438 N N . GLU A 1 419 ? 10.106 7.564 -36.612 1.00 67.56 419 GLU A N 1
ATOM 3439 C CA . GLU A 1 419 ? 10.103 8.625 -37.635 1.00 67.56 419 GLU A CA 1
ATOM 3440 C C . GLU A 1 419 ? 10.984 8.289 -38.849 1.00 67.56 419 GLU A C 1
ATOM 3442 O O . GLU A 1 419 ? 10.891 8.942 -39.885 1.00 67.56 419 GLU A O 1
ATOM 3447 N N . VAL A 1 420 ? 11.895 7.327 -38.685 1.00 71.56 420 VAL A N 1
ATOM 3448 C CA . VAL A 1 420 ? 12.875 6.920 -39.690 1.00 71.56 420 VAL A CA 1
ATOM 3449 C C . VAL A 1 420 ? 12.513 5.525 -40.172 1.00 71.56 420 VAL A C 1
ATOM 3451 O O . VAL A 1 420 ? 12.543 4.574 -39.385 1.00 71.56 420 VAL A O 1
ATOM 3454 N N . ASP A 1 421 ? 12.191 5.415 -41.457 1.00 75.44 421 ASP A N 1
ATOM 3455 C CA . ASP A 1 421 ? 12.004 4.148 -42.160 1.00 75.44 421 ASP A CA 1
ATOM 3456 C C . ASP A 1 421 ? 13.160 3.936 -43.141 1.00 75.44 421 ASP A C 1
ATOM 3458 O O . ASP A 1 421 ? 13.693 4.890 -43.712 1.00 75.44 421 ASP A O 1
ATOM 3462 N N . PHE A 1 422 ? 13.571 2.684 -43.312 1.00 78.75 422 PHE A N 1
ATOM 3463 C CA . PHE A 1 422 ? 14.656 2.322 -44.213 1.00 78.75 422 PHE A CA 1
ATOM 3464 C C . PHE A 1 422 ? 14.425 0.955 -44.856 1.00 78.75 422 PHE A C 1
ATOM 3466 O O . PHE A 1 422 ? 13.762 0.057 -44.312 1.00 78.75 422 PHE A O 1
ATOM 3473 N N . TYR A 1 423 ? 15.045 0.802 -46.023 1.00 80.44 423 TYR A N 1
ATOM 3474 C CA . TYR A 1 423 ? 15.043 -0.404 -46.836 1.00 80.44 423 TYR A CA 1
ATOM 3475 C C . TYR A 1 423 ? 16.491 -0.782 -47.138 1.00 80.44 423 TYR A C 1
ATOM 3477 O O . TYR A 1 423 ? 17.339 0.086 -47.337 1.00 80.44 423 TYR A O 1
ATOM 3485 N N . ILE A 1 424 ? 16.780 -2.082 -47.118 1.00 77.56 424 ILE A N 1
ATOM 3486 C CA . ILE A 1 424 ? 18.078 -2.612 -47.530 1.00 77.56 424 ILE A CA 1
ATOM 3487 C C . ILE A 1 424 ? 17.904 -3.095 -48.966 1.00 77.56 424 ILE A C 1
ATOM 3489 O O . ILE A 1 424 ? 17.251 -4.118 -49.193 1.00 77.56 424 ILE A O 1
ATOM 3493 N N . ASP A 1 425 ? 18.453 -2.342 -49.917 1.00 73.75 425 ASP A N 1
ATOM 3494 C CA . ASP A 1 425 ? 18.529 -2.777 -51.310 1.00 73.75 425 ASP A CA 1
ATOM 3495 C C . ASP A 1 425 ? 19.505 -3.956 -51.429 1.00 73.75 425 ASP A C 1
ATOM 3497 O O . ASP A 1 425 ? 20.526 -4.006 -50.736 1.00 73.75 425 ASP A O 1
ATOM 3501 N N . LYS A 1 426 ? 19.141 -4.934 -52.263 1.00 59.34 426 LYS A N 1
ATOM 3502 C CA . LYS A 1 426 ? 19.932 -6.149 -52.497 1.00 59.34 426 LYS A CA 1
ATOM 3503 C C . LYS A 1 426 ? 21.180 -5.897 -53.327 1.00 59.34 426 LYS A C 1
ATOM 3505 O O . LYS A 1 426 ? 21.074 -5.144 -54.320 1.00 59.34 426 LYS A O 1
#

Foldseek 3Di:
DDDDDDDDDDDDPPPVVPPDPVDPVVVVVVVVVDDPPDQPDDDPLVLVLLQQLLVCQVVLVQVVVCCSPVPVVVVCCVVPPQPHFDDDLVSCCVRNNPPPQSSLVVLQSRLVSCQVRPPVGDDPVSLQVNQVSLVSNLCVCLVDPDFDPGHYDLVVLVVSVLVNLVSLVVVLVVLLPLPPDDPVVLVVCVVCVPRSAPVVNVVSVVSLVVVLPLVVQVVCVVVVDDGGPSNSSVCSVPVVPDDVCVVVCSLPPPDPDPVVVVLLVVLVLLVVLLCCLLAPFDDDPVSVVVSCVPCVVLSVCVLQLPLVSVLVSCLSNPRQDRDSDGAPSVDPVRSVSCVVVVVVSVVVSVVSVLRSCLSVVLVVLVVDPDDDLVVVCVVVVHDSVVSVVNVVSNQVSQWDFDCDDDPDPPDGDTDGSDPGDDDDDD